Protein AF-A0A954WG38-F1 (afdb_monomer)

Mean predicted aligned error: 12.55 Å

Structure (mmCIF, N/CA/C/O backbone):
data_AF-A0A954WG38-F1
#
_entry.id   AF-A0A954WG38-F1
#
loop_
_atom_site.group_PDB
_atom_site.id
_atom_site.type_symbol
_atom_site.label_atom_id
_atom_site.label_alt_id
_atom_site.label_comp_id
_atom_site.label_asym_id
_atom_site.label_entity_id
_atom_site.label_seq_id
_atom_site.pdbx_PDB_ins_code
_atom_site.Cartn_x
_atom_site.Cartn_y
_atom_site.Cartn_z
_atom_site.occupancy
_at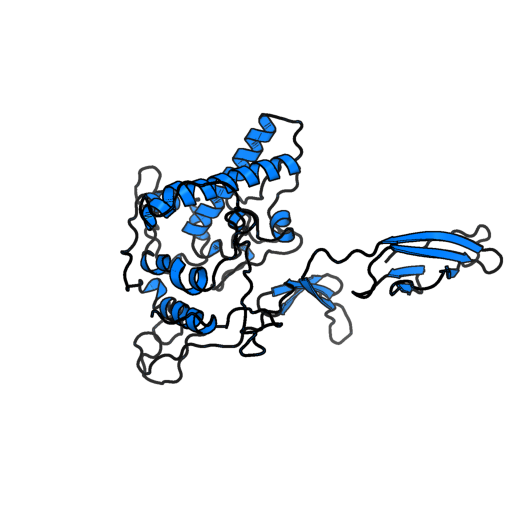om_site.B_iso_or_equiv
_atom_site.auth_seq_id
_atom_site.auth_comp_id
_atom_site.auth_asym_id
_atom_site.auth_atom_id
_atom_site.pdbx_PDB_model_num
ATOM 1 N N . GLU A 1 1 ? -7.981 0.989 36.979 1.00 82.50 1 GLU A N 1
ATOM 2 C CA . GLU A 1 1 ? -8.258 1.055 38.435 1.00 82.50 1 GLU A CA 1
ATOM 3 C C . GLU A 1 1 ? -9.545 1.827 38.689 1.00 82.50 1 GLU A C 1
ATOM 5 O O . GLU A 1 1 ? -9.870 2.696 37.887 1.00 82.50 1 GLU A O 1
ATOM 10 N N . VAL A 1 2 ? -10.244 1.551 39.790 1.00 81.69 2 VAL A N 1
ATOM 11 C CA . VAL A 1 2 ? -11.490 2.238 40.174 1.00 81.69 2 VAL A CA 1
ATOM 12 C C . VAL A 1 2 ? -11.335 2.825 41.576 1.00 81.69 2 VAL A C 1
ATOM 14 O O . VAL A 1 2 ? -10.946 2.107 42.492 1.00 81.69 2 VAL A O 1
ATOM 17 N N . ALA A 1 3 ? -11.631 4.114 41.753 1.00 86.31 3 ALA A N 1
ATOM 18 C CA . ALA A 1 3 ? -11.618 4.747 43.071 1.00 86.31 3 ALA A CA 1
ATOM 19 C C . ALA A 1 3 ? -12.835 4.306 43.897 1.00 86.31 3 ALA A C 1
ATOM 21 O O . ALA A 1 3 ? -13.962 4.306 43.395 1.00 86.31 3 ALA A O 1
ATOM 22 N N . LEU A 1 4 ? -12.609 3.952 45.159 1.00 87.19 4 LEU A N 1
ATOM 23 C CA . LEU A 1 4 ? -13.658 3.617 46.112 1.00 87.19 4 LEU A CA 1
ATOM 24 C C . LEU A 1 4 ? -13.953 4.834 46.982 1.00 87.19 4 LEU A C 1
ATOM 26 O O . LEU A 1 4 ? -13.042 5.520 47.444 1.00 87.19 4 LEU A O 1
ATOM 30 N N . ASN A 1 5 ? -15.237 5.110 47.186 1.00 86.56 5 ASN A N 1
ATOM 31 C CA . ASN A 1 5 ? -15.672 6.216 48.020 1.00 86.56 5 ASN A CA 1
ATOM 32 C C . ASN A 1 5 ? -16.890 5.810 48.853 1.00 86.56 5 ASN A C 1
ATOM 34 O O . ASN A 1 5 ? -17.836 5.211 48.336 1.00 86.56 5 ASN A O 1
ATOM 38 N N . ALA A 1 6 ? -16.852 6.164 50.129 1.00 84.62 6 ALA A N 1
ATOM 39 C CA . ALA A 1 6 ? -17.880 5.938 51.123 1.00 84.62 6 ALA A CA 1
ATOM 40 C C . ALA A 1 6 ? -17.775 7.076 52.141 1.00 84.62 6 ALA A C 1
ATOM 42 O O . ALA A 1 6 ? -16.675 7.451 52.545 1.00 84.62 6 ALA A O 1
ATOM 43 N N . ASN A 1 7 ? -18.923 7.625 52.528 1.00 81.38 7 ASN A N 1
ATOM 44 C CA . ASN A 1 7 ? -19.002 8.675 53.531 1.00 81.38 7 ASN A CA 1
ATOM 45 C C . ASN A 1 7 ? -19.479 8.053 54.836 1.00 81.38 7 ASN A C 1
ATOM 47 O O . ASN A 1 7 ? -20.528 7.407 54.846 1.00 81.38 7 ASN A O 1
ATOM 51 N N . ASP A 1 8 ? -18.735 8.292 55.908 1.00 81.00 8 ASP A N 1
ATOM 52 C CA . ASP A 1 8 ? -19.209 8.043 57.260 1.00 81.00 8 ASP A CA 1
ATOM 53 C C . ASP A 1 8 ? -19.889 9.304 57.826 1.00 81.00 8 ASP A C 1
ATOM 55 O O . ASP A 1 8 ? -19.460 10.429 57.553 1.00 81.00 8 ASP A O 1
ATOM 59 N N . ALA A 1 9 ? -20.991 9.125 58.556 1.00 79.62 9 ALA A N 1
ATOM 60 C CA . ALA A 1 9 ? -21.802 10.233 59.065 1.00 79.62 9 ALA A CA 1
ATOM 61 C C . ALA A 1 9 ? -21.157 10.934 60.271 1.00 79.62 9 ALA A C 1
ATOM 63 O O . ALA A 1 9 ? -21.396 12.129 60.472 1.00 79.62 9 ALA A O 1
ATOM 64 N N . ASP A 1 10 ? -20.335 10.207 61.027 1.00 82.31 10 ASP A N 1
ATOM 65 C CA . ASP A 1 10 ? -19.674 10.686 62.239 1.00 82.31 10 ASP A CA 1
ATOM 66 C C . ASP A 1 10 ? -18.228 11.158 61.965 1.00 82.31 10 ASP A C 1
ATOM 68 O O . ASP A 1 10 ? -17.619 11.840 62.792 1.00 82.31 10 ASP A O 1
ATOM 72 N N . GLY A 1 11 ? -17.731 10.922 60.745 1.00 77.44 11 GLY A N 1
ATOM 73 C CA . GLY A 1 11 ? -16.457 11.423 60.227 1.00 77.44 11 GLY A CA 1
ATOM 74 C C . GLY A 1 11 ? -15.278 10.477 60.453 1.00 77.44 11 GLY A C 1
ATOM 75 O O . GLY A 1 11 ? -14.129 10.905 60.303 1.00 77.44 11 GLY A O 1
ATOM 76 N N . ASP A 1 12 ? -15.546 9.219 60.801 1.00 84.31 12 ASP A N 1
ATOM 77 C CA . ASP A 1 12 ? -14.525 8.212 61.055 1.00 84.31 12 ASP A CA 1
ATOM 78 C C . ASP A 1 12 ? -13.852 7.727 59.759 1.00 84.31 12 ASP A C 1
ATOM 80 O O . ASP A 1 12 ? -14.372 7.828 58.642 1.00 84.31 12 ASP A O 1
ATOM 84 N N . SER A 1 13 ? -12.626 7.211 59.894 1.00 84.12 13 SER A N 1
ATOM 85 C CA . SER A 1 13 ? -11.857 6.712 58.754 1.00 84.12 13 SER A CA 1
ATOM 86 C C . SER A 1 13 ? -12.443 5.403 58.227 1.00 84.12 13 SER A C 1
ATOM 88 O O . SER A 1 13 ? -12.421 4.389 58.924 1.00 84.12 13 SER A O 1
ATOM 90 N N . VAL A 1 14 ? -12.886 5.402 56.970 1.00 88.81 14 VAL A N 1
ATOM 91 C CA . VAL A 1 14 ? -13.425 4.205 56.316 1.00 88.81 14 VAL A CA 1
ATOM 92 C C . VAL A 1 14 ? -12.304 3.362 55.711 1.00 88.81 14 VAL A C 1
ATOM 94 O O . VAL A 1 14 ? -11.463 3.855 54.960 1.00 88.81 14 VAL A O 1
ATOM 97 N N . THR A 1 15 ? -12.333 2.066 56.002 1.00 89.69 15 THR A N 1
ATOM 98 C CA . THR A 1 15 ? -11.467 1.042 55.412 1.00 89.69 15 THR A CA 1
ATOM 99 C C . THR A 1 15 ? -12.237 0.200 54.399 1.00 89.69 15 THR A C 1
ATOM 101 O O . THR A 1 15 ? -13.448 0.013 54.526 1.00 89.69 15 THR A O 1
ATOM 104 N N . TYR A 1 16 ? -11.535 -0.325 53.391 1.00 91.81 16 TYR A N 1
ATOM 105 C CA . TYR A 1 16 ? -12.131 -1.146 52.338 1.00 91.81 16 TYR A CA 1
ATOM 106 C C . TYR A 1 16 ? -11.587 -2.571 52.367 1.00 91.81 16 TYR A C 1
ATOM 108 O O . TYR A 1 16 ? -10.390 -2.789 52.551 1.00 91.81 16 TYR A O 1
ATOM 116 N N . SER A 1 17 ? -12.460 -3.547 52.134 1.00 90.56 17 SER A N 1
ATOM 117 C CA . SER A 1 17 ? -12.087 -4.952 51.962 1.00 90.56 17 SER A CA 1
ATOM 118 C C . SER A 1 17 ? -12.917 -5.622 50.865 1.00 90.56 17 SER A C 1
ATOM 120 O O . SER A 1 17 ? -13.929 -5.084 50.412 1.00 90.56 17 SER A O 1
ATOM 122 N N . LEU A 1 18 ? -12.462 -6.788 50.401 1.00 89.44 18 LEU A N 1
ATOM 123 C CA . LEU A 1 18 ? -13.148 -7.588 49.387 1.00 89.44 18 LEU A CA 1
ATOM 124 C C . LEU A 1 18 ? -13.691 -8.868 50.019 1.00 89.44 18 LEU A C 1
ATOM 126 O O . LEU A 1 18 ? -12.967 -9.572 50.724 1.00 89.44 18 LEU A O 1
ATOM 130 N N . ARG A 1 19 ? -14.947 -9.197 49.722 1.00 89.75 19 ARG A N 1
ATOM 131 C CA . ARG A 1 19 ? -15.607 -10.433 50.154 1.00 89.75 19 ARG A CA 1
ATOM 132 C C . ARG A 1 19 ? -16.084 -11.195 48.914 1.00 89.75 19 ARG A C 1
ATOM 134 O O . ARG A 1 19 ? -16.851 -10.665 48.118 1.00 89.75 19 ARG A O 1
ATOM 141 N N . ALA A 1 20 ? -15.614 -12.428 48.722 1.00 80.44 20 ALA A N 1
ATOM 142 C CA . ALA A 1 20 ? -15.946 -13.247 47.550 1.00 80.44 20 ALA A CA 1
ATOM 143 C C . ALA A 1 20 ? -15.986 -14.748 47.876 1.00 80.44 20 ALA A C 1
ATOM 145 O O . ALA A 1 20 ? -15.369 -15.196 48.841 1.00 80.44 20 ALA A O 1
ATOM 146 N N . ALA A 1 21 ? -16.667 -15.530 47.031 1.00 59.28 21 ALA A N 1
ATOM 147 C CA . ALA A 1 21 ? -16.849 -16.981 47.178 1.00 59.28 21 ALA A CA 1
ATOM 148 C C . ALA A 1 21 ? -15.663 -17.839 46.663 1.00 59.28 21 ALA A C 1
ATOM 150 O O . ALA A 1 21 ? -15.800 -19.055 46.581 1.00 59.28 21 ALA A O 1
ATOM 151 N N . ALA A 1 22 ? -14.501 -17.213 46.409 1.00 71.88 22 ALA A N 1
ATOM 152 C CA . ALA A 1 22 ? -13.284 -17.712 45.737 1.00 71.88 22 ALA A CA 1
ATOM 153 C C . ALA A 1 22 ? -13.225 -17.462 44.215 1.00 71.88 22 ALA A C 1
ATOM 155 O O . ALA A 1 22 ? -14.243 -17.253 43.564 1.00 71.88 22 ALA A O 1
ATOM 156 N N . GLY A 1 23 ? -12.001 -17.463 43.667 1.00 79.38 23 GLY A N 1
ATOM 157 C CA . GLY A 1 23 ? -11.747 -17.386 42.222 1.00 79.38 23 GLY A CA 1
ATOM 158 C C . GLY A 1 23 ? -11.714 -15.982 41.615 1.00 79.38 23 GLY A C 1
ATOM 159 O O . GLY A 1 23 ? -11.946 -15.854 40.423 1.00 79.38 23 GLY A O 1
ATOM 160 N N . LEU A 1 24 ? -11.450 -14.932 42.399 1.00 87.56 24 LEU A N 1
ATOM 161 C CA . LEU A 1 24 ? -11.272 -13.584 41.851 1.00 87.56 24 LEU A CA 1
ATOM 162 C C . LEU A 1 24 ? -10.072 -13.532 40.888 1.00 87.56 24 LEU A C 1
ATOM 164 O O . LEU A 1 24 ? -9.057 -14.173 41.177 1.00 87.56 24 LEU A O 1
ATOM 168 N N . PRO A 1 25 ? -10.140 -12.748 39.794 1.00 90.50 25 PRO A N 1
ATOM 169 C CA . PRO A 1 25 ? -8.963 -12.475 38.992 1.00 90.50 25 PRO A CA 1
ATOM 170 C C . PRO A 1 25 ? -7.959 -11.682 39.826 1.00 90.50 25 PRO A C 1
ATOM 172 O O . PRO A 1 25 ? -8.292 -11.114 40.869 1.00 90.50 25 PRO A O 1
ATOM 175 N N . ASN A 1 26 ? -6.722 -11.623 39.355 1.00 90.19 26 ASN A N 1
ATOM 176 C CA . ASN A 1 26 ? -5.667 -10.845 39.984 1.00 90.19 26 ASN A CA 1
ATOM 177 C C . ASN A 1 26 ? -6.142 -9.404 40.226 1.00 90.19 26 ASN A C 1
ATOM 179 O O . ASN A 1 26 ? -6.426 -8.653 39.293 1.00 90.19 26 ASN A O 1
ATOM 183 N N . MET A 1 27 ? -6.258 -9.027 41.497 1.00 89.06 27 MET A N 1
ATOM 184 C CA . MET A 1 27 ? -6.703 -7.705 41.921 1.00 89.06 27 MET A CA 1
ATOM 185 C C . MET A 1 27 ? -6.123 -7.352 43.287 1.00 89.06 27 MET A C 1
ATOM 187 O O . MET A 1 27 ? -5.792 -8.232 44.083 1.00 89.06 27 MET A O 1
ATOM 191 N N . ARG A 1 28 ? -6.007 -6.054 43.570 1.00 88.19 28 ARG A N 1
ATOM 192 C CA . ARG A 1 28 ? -5.541 -5.534 44.857 1.00 88.19 28 ARG A CA 1
ATOM 193 C C . ARG A 1 28 ? -6.248 -4.233 45.223 1.00 88.19 28 ARG A C 1
ATOM 195 O O . ARG A 1 28 ? -6.530 -3.406 44.358 1.00 88.19 28 ARG A O 1
ATOM 202 N N . LEU A 1 29 ? -6.475 -4.049 46.519 1.00 88.06 29 LEU A N 1
ATOM 203 C CA . LEU A 1 29 ? -6.812 -2.757 47.111 1.00 88.06 29 LEU A CA 1
ATOM 204 C C . LEU A 1 29 ? -5.519 -1.986 47.372 1.00 88.06 29 LEU A C 1
ATOM 206 O O . LEU A 1 29 ? -4.606 -2.501 48.019 1.00 88.06 29 LEU A O 1
ATOM 210 N N . THR A 1 30 ? -5.427 -0.775 46.845 1.00 84.19 30 THR A N 1
ATOM 211 C CA . THR A 1 30 ? -4.297 0.124 47.065 1.00 84.19 30 THR A CA 1
ATOM 212 C C . THR A 1 30 ? -4.510 0.965 48.327 1.00 84.19 30 THR A C 1
ATOM 214 O O . THR A 1 30 ? -5.628 1.104 48.830 1.00 84.19 30 THR A O 1
ATOM 217 N N . ALA A 1 31 ? -3.424 1.535 48.857 1.00 79.62 31 ALA A N 1
ATOM 218 C CA . ALA A 1 31 ? -3.460 2.343 50.079 1.00 79.62 31 ALA A CA 1
ATOM 219 C C . ALA A 1 31 ? -4.271 3.646 49.928 1.00 79.62 31 ALA A C 1
ATOM 221 O O . ALA A 1 31 ? -4.765 4.176 50.915 1.00 79.62 31 ALA A O 1
ATOM 222 N N . ASP A 1 32 ? -4.441 4.140 48.703 1.00 84.25 32 ASP A N 1
ATOM 223 C CA . ASP A 1 32 ? -5.240 5.313 48.335 1.00 84.25 32 ASP A CA 1
ATOM 224 C C . ASP A 1 32 ? -6.696 4.960 47.971 1.00 84.25 32 ASP A C 1
ATOM 226 O O . ASP A 1 32 ? -7.367 5.699 47.252 1.00 84.25 32 ASP A O 1
ATOM 230 N N . HIS A 1 33 ? -7.196 3.827 48.477 1.00 88.50 33 HIS A N 1
ATOM 231 C CA . HIS A 1 33 ? -8.583 3.375 48.320 1.00 88.50 33 HIS A CA 1
ATOM 232 C C . HIS A 1 33 ? -8.996 3.136 46.859 1.00 88.50 33 HIS A C 1
ATOM 234 O O . HIS A 1 33 ? -10.139 3.390 46.472 1.00 88.50 33 HIS A O 1
ATOM 240 N N . ARG A 1 34 ? -8.088 2.617 46.024 1.00 85.81 34 ARG A N 1
ATOM 241 C CA . ARG A 1 34 ? -8.407 2.200 44.653 1.00 85.81 34 ARG A CA 1
ATOM 242 C C . ARG A 1 34 ? -8.407 0.684 44.546 1.00 85.81 34 ARG A C 1
ATOM 244 O O . ARG A 1 34 ? -7.599 -0.018 45.148 1.00 85.81 34 ARG A O 1
ATOM 251 N N . LEU A 1 35 ? -9.326 0.166 43.743 1.00 88.06 35 LEU A N 1
ATOM 252 C CA . LEU A 1 35 ? -9.323 -1.224 43.320 1.00 88.06 35 LEU A CA 1
ATOM 253 C C . LEU A 1 35 ? -8.569 -1.328 41.990 1.00 88.06 35 LEU A C 1
ATOM 255 O O . LEU A 1 35 ? -9.040 -0.853 40.949 1.00 88.06 35 LEU A O 1
ATOM 259 N N . ALA A 1 36 ? -7.390 -1.942 42.028 1.00 87.06 36 ALA A N 1
ATOM 260 C CA . ALA A 1 36 ? -6.606 -2.282 40.849 1.00 87.06 36 ALA A CA 1
ATOM 261 C C . ALA A 1 36 ? -6.906 -3.728 40.439 1.00 87.06 36 ALA A C 1
ATOM 263 O O . ALA A 1 36 ? -6.830 -4.634 41.264 1.00 87.06 36 ALA A O 1
ATOM 264 N N . ILE A 1 37 ? -7.262 -3.936 39.172 1.00 87.69 37 ILE A N 1
ATOM 265 C CA . ILE A 1 37 ? -7.648 -5.234 38.607 1.00 87.69 37 ILE A CA 1
ATOM 266 C C . ILE A 1 37 ? -6.711 -5.493 37.425 1.00 87.69 37 ILE A C 1
ATOM 268 O O . ILE A 1 37 ? -6.562 -4.625 36.565 1.00 87.69 37 ILE A O 1
ATOM 272 N N . THR A 1 38 ? -6.045 -6.643 37.411 1.00 86.94 38 THR A N 1
ATOM 273 C CA . THR A 1 38 ? -5.004 -6.997 36.432 1.00 86.94 38 THR A CA 1
ATOM 274 C C . THR A 1 38 ? -5.060 -8.498 36.118 1.00 86.94 38 THR A C 1
ATOM 276 O O . THR A 1 38 ? -4.137 -9.223 36.492 1.00 86.94 38 THR A O 1
ATOM 279 N N . PRO A 1 39 ? -6.149 -8.993 35.494 1.00 87.50 39 PRO A N 1
ATOM 280 C CA . PRO A 1 39 ? -6.365 -10.421 35.276 1.00 87.50 39 PRO A CA 1
ATOM 281 C C . PRO A 1 39 ? -5.224 -11.047 34.465 1.00 87.50 39 PRO A C 1
ATOM 283 O O . PRO A 1 39 ? -4.702 -10.427 33.540 1.00 87.50 39 PRO A O 1
ATOM 286 N N . ALA A 1 40 ? -4.835 -12.274 34.805 1.00 82.00 40 ALA A N 1
ATOM 287 C CA . ALA A 1 40 ? -3.952 -13.077 33.967 1.00 82.00 40 ALA A CA 1
ATOM 288 C C . ALA A 1 40 ? -4.700 -13.574 32.710 1.00 82.00 40 ALA A C 1
ATOM 290 O O . ALA A 1 40 ? -5.931 -13.643 32.728 1.00 82.00 40 ALA A O 1
ATOM 291 N N . PRO A 1 41 ? -3.989 -13.947 31.627 1.00 75.25 41 PRO A N 1
ATOM 292 C CA . PRO A 1 41 ? -4.622 -14.390 30.378 1.00 75.25 41 PRO A CA 1
ATOM 293 C C . PRO A 1 41 ? -5.589 -15.578 30.518 1.00 75.25 41 PRO A C 1
ATOM 295 O O . PRO A 1 41 ? -6.484 -15.740 29.696 1.00 75.25 41 PRO A O 1
ATOM 298 N N . ASP A 1 42 ? -5.428 -16.407 31.551 1.00 81.56 42 ASP A N 1
ATOM 299 C CA . ASP A 1 42 ? -6.289 -17.551 31.866 1.00 81.56 42 ASP A CA 1
ATOM 300 C C . ASP A 1 42 ? -7.491 -17.198 32.765 1.00 81.56 42 ASP A C 1
ATOM 302 O O . ASP A 1 42 ? -8.349 -18.043 33.017 1.00 81.56 42 ASP A O 1
ATOM 306 N N . GLN A 1 43 ? -7.596 -15.949 33.227 1.00 90.12 43 GLN A N 1
ATOM 307 C CA . GLN A 1 43 ? -8.654 -15.454 34.113 1.00 90.12 43 GLN A CA 1
ATOM 308 C C . GLN A 1 43 ? -9.781 -14.767 33.325 1.00 90.12 43 GLN A C 1
ATOM 310 O O . GLN A 1 43 ? -10.197 -13.652 33.645 1.00 90.12 43 GLN A O 1
ATOM 315 N N . LEU A 1 44 ? -10.262 -15.436 32.275 1.00 87.94 44 LEU A N 1
ATOM 316 C CA . LEU A 1 44 ? -11.412 -14.997 31.485 1.00 87.94 44 LEU A CA 1
ATOM 317 C C . LEU A 1 44 ? -12.730 -15.423 32.139 1.00 87.94 44 LEU A C 1
ATOM 319 O O . LEU A 1 44 ? -12.836 -16.503 32.724 1.00 87.94 44 LEU A O 1
ATOM 323 N N . GLY A 1 45 ? -13.763 -14.602 31.968 1.00 90.94 45 GLY A N 1
ATOM 324 C CA . GLY A 1 45 ? -15.126 -14.896 32.397 1.00 90.94 45 GLY A CA 1
ATOM 325 C C . GLY A 1 45 ? -15.730 -13.833 33.307 1.00 90.94 45 GLY A C 1
ATOM 326 O O . GLY A 1 45 ? -15.205 -12.733 33.482 1.00 90.94 45 GLY A O 1
ATOM 327 N N . SER A 1 46 ? -16.890 -14.163 33.870 1.00 90.69 46 SER A N 1
ATOM 328 C CA . SER A 1 46 ? -17.634 -13.275 34.760 1.00 90.69 46 SER A CA 1
ATOM 329 C C . SER A 1 46 ? -17.315 -13.571 36.223 1.00 90.69 46 SER A C 1
ATOM 331 O O . SER A 1 46 ? -17.418 -14.708 36.682 1.00 90.69 46 SER A O 1
ATOM 333 N N . TYR A 1 47 ? -17.001 -12.520 36.971 1.00 91.12 47 TYR A N 1
ATOM 334 C CA . TYR A 1 47 ? -16.687 -12.560 38.390 1.00 91.12 47 TYR A CA 1
ATOM 335 C C . TYR A 1 47 ? -17.661 -11.693 39.176 1.00 91.12 47 TYR A C 1
ATOM 337 O O . TYR A 1 47 ? -18.056 -10.608 38.743 1.00 91.12 47 TYR A O 1
ATOM 345 N N . THR A 1 48 ? -18.022 -12.153 40.370 1.00 90.12 48 THR A N 1
ATOM 346 C CA . THR A 1 48 ? -18.878 -11.402 41.290 1.00 90.12 48 THR A CA 1
ATOM 347 C C . THR A 1 48 ? -18.251 -11.380 42.674 1.00 90.12 48 THR A C 1
ATOM 349 O O . THR A 1 48 ? -17.869 -12.420 43.212 1.00 90.12 48 THR A O 1
ATOM 352 N N . PHE A 1 49 ? -18.143 -10.188 43.251 1.00 91.56 49 PHE A N 1
ATOM 353 C CA . PHE A 1 49 ? -17.605 -9.977 44.592 1.00 91.56 49 PHE A CA 1
ATOM 354 C C . PHE A 1 49 ? -18.254 -8.772 45.259 1.00 91.56 49 PHE A C 1
ATOM 356 O O . PHE A 1 49 ? -18.860 -7.934 44.599 1.00 91.56 49 PHE A O 1
ATOM 363 N N . GLU A 1 50 ? -18.128 -8.676 46.575 1.00 92.50 50 GLU A N 1
ATOM 364 C CA . GLU A 1 50 ? -18.561 -7.516 47.341 1.00 92.50 50 GLU A CA 1
ATOM 365 C C . GLU A 1 50 ? -17.361 -6.653 47.720 1.00 92.50 50 GLU A C 1
ATOM 367 O O . GLU A 1 50 ? -16.360 -7.148 48.242 1.00 92.50 50 GLU A O 1
ATOM 372 N N . VAL A 1 51 ? -17.487 -5.348 47.490 1.00 91.75 51 VAL A N 1
ATOM 373 C CA . VAL A 1 51 ? -16.622 -4.344 48.112 1.00 91.75 51 VAL A CA 1
ATOM 374 C C . VAL A 1 51 ? -17.294 -3.915 49.407 1.00 91.75 51 VAL A C 1
ATOM 376 O O . VAL A 1 51 ? -18.434 -3.452 49.378 1.00 91.75 51 VAL A O 1
ATOM 379 N N . VAL A 1 52 ? -16.599 -4.082 50.528 1.00 92.94 52 VAL A N 1
ATOM 380 C CA . VAL A 1 52 ? -17.081 -3.739 51.869 1.00 92.94 52 VAL A CA 1
ATOM 381 C C . VAL A 1 52 ? -16.361 -2.482 52.339 1.00 92.94 52 VAL A C 1
ATOM 383 O O . VAL A 1 52 ? -15.132 -2.458 52.342 1.00 92.94 52 VAL A O 1
ATOM 386 N N . ALA A 1 53 ? -17.116 -1.465 52.741 1.00 92.19 53 ALA A N 1
ATOM 387 C CA . ALA A 1 53 ? -16.629 -0.289 53.454 1.00 92.19 53 ALA A CA 1
ATOM 388 C C . ALA A 1 53 ? -16.993 -0.421 54.940 1.00 92.19 53 ALA A C 1
ATOM 390 O O . ALA A 1 53 ? -18.140 -0.739 55.261 1.00 92.19 53 ALA A O 1
ATOM 391 N N . SER A 1 54 ? -16.032 -0.187 55.835 1.00 91.38 54 SER A N 1
ATOM 392 C CA . SER A 1 54 ? -16.248 -0.249 57.284 1.00 91.38 54 SER A CA 1
ATOM 393 C C . SER A 1 54 ? -15.436 0.800 58.038 1.00 91.38 54 SER A C 1
ATOM 395 O O . SER A 1 54 ? -14.262 1.020 57.737 1.00 91.38 54 SER A O 1
ATOM 397 N N . ASP A 1 55 ? -16.059 1.404 59.043 1.00 90.31 55 ASP A N 1
ATOM 398 C CA . ASP A 1 55 ? -15.461 2.283 60.059 1.00 90.31 55 ASP A CA 1
ATOM 399 C C . ASP A 1 55 ? -14.996 1.503 61.316 1.00 90.31 55 ASP A C 1
ATOM 401 O O . ASP A 1 55 ? -14.463 2.076 62.263 1.00 90.31 55 ASP A O 1
ATOM 405 N N . GLY A 1 56 ? -15.183 0.176 61.336 1.00 84.50 56 GLY A N 1
ATOM 406 C CA . GLY A 1 56 ? -14.907 -0.699 62.479 1.00 84.50 56 GLY A CA 1
ATOM 407 C C . GLY A 1 56 ? -16.102 -0.958 63.410 1.00 84.50 56 GLY A C 1
ATOM 408 O O . GLY A 1 56 ? -16.019 -1.872 64.234 1.00 84.50 56 GLY A O 1
ATOM 409 N N . ALA A 1 57 ? -17.212 -0.228 63.268 1.00 85.06 57 ALA A N 1
ATOM 410 C CA . ALA A 1 57 ? -18.452 -0.406 64.031 1.00 85.06 57 ALA A CA 1
ATOM 411 C C . ALA A 1 57 ? -19.630 -0.855 63.148 1.00 85.06 57 ALA A C 1
ATOM 413 O O . ALA A 1 57 ? -20.408 -1.727 63.544 1.00 85.06 57 ALA A O 1
ATOM 414 N N . ALA A 1 58 ? -19.737 -0.296 61.945 1.00 86.31 58 ALA A N 1
ATOM 415 C CA . ALA A 1 58 ? -20.696 -0.637 60.912 1.00 86.31 58 ALA A CA 1
ATOM 416 C C . ALA A 1 58 ? -19.983 -1.087 59.626 1.00 86.31 58 ALA A C 1
ATOM 418 O O . ALA A 1 58 ? -18.822 -0.764 59.355 1.00 86.31 58 ALA A O 1
ATOM 419 N N . GLU A 1 59 ? -20.688 -1.869 58.811 1.00 92.81 59 GLU A N 1
ATOM 420 C CA . GLU A 1 59 ? -20.236 -2.227 57.469 1.00 92.81 59 GLU A CA 1
ATOM 421 C C . GLU A 1 59 ? -21.357 -2.023 56.451 1.00 92.81 59 GLU A C 1
ATOM 423 O O . GLU A 1 59 ? -22.526 -2.318 56.710 1.00 92.81 59 GLU A O 1
ATOM 428 N N . VAL A 1 60 ? -20.987 -1.533 55.270 1.00 92.38 60 VAL A N 1
ATOM 429 C CA . VAL A 1 60 ? -21.840 -1.516 54.082 1.00 92.38 60 VAL A CA 1
ATOM 430 C C . VAL A 1 60 ? -21.105 -2.223 52.957 1.00 92.38 60 VAL A C 1
ATOM 432 O O . VAL A 1 60 ? -19.911 -2.002 52.752 1.00 92.38 60 VAL A O 1
ATOM 435 N N . SER A 1 61 ? -21.800 -3.085 52.220 1.00 92.56 61 SER A N 1
ATOM 436 C CA . SER A 1 61 ? -21.220 -3.766 51.068 1.00 92.56 61 SER A CA 1
ATOM 437 C C . SER A 1 61 ? -21.984 -3.468 49.786 1.00 92.56 61 SER A C 1
ATOM 439 O O . SER A 1 61 ? -23.185 -3.188 49.788 1.00 92.56 61 SER A O 1
ATOM 441 N N . ARG A 1 62 ? -21.262 -3.496 48.665 1.00 92.31 62 ARG A N 1
ATOM 442 C CA . ARG A 1 62 ? -21.833 -3.387 47.325 1.00 92.31 62 ARG A CA 1
ATOM 443 C C . ARG A 1 62 ? -21.315 -4.520 46.462 1.00 92.31 62 ARG A C 1
ATOM 445 O O . ARG A 1 62 ? -20.106 -4.692 46.317 1.00 92.31 62 ARG A O 1
ATOM 452 N N . THR A 1 63 ? -22.236 -5.256 45.853 1.00 91.69 63 THR A N 1
ATOM 453 C CA . THR A 1 63 ? -21.902 -6.274 44.860 1.00 91.69 63 THR A CA 1
ATOM 454 C C . THR A 1 63 ? -21.393 -5.615 43.578 1.00 91.69 63 THR A C 1
ATOM 456 O O . THR A 1 63 ? -22.025 -4.707 43.034 1.00 91.69 63 THR A O 1
ATOM 459 N N . VAL A 1 64 ? -20.255 -6.094 43.089 1.00 89.44 64 VAL A N 1
ATOM 460 C CA . VAL A 1 64 ? -19.604 -5.703 41.841 1.00 89.44 64 VAL A CA 1
ATOM 461 C C . VAL A 1 64 ? -19.593 -6.912 40.915 1.00 89.44 64 VAL A C 1
ATOM 463 O O . VAL A 1 64 ? -19.225 -8.015 41.321 1.00 89.44 64 VAL A O 1
ATOM 466 N N . SER A 1 65 ? -20.017 -6.696 39.671 1.00 88.75 65 SER A N 1
ATOM 467 C CA . SER A 1 65 ? -19.871 -7.664 38.582 1.00 88.75 65 SER A CA 1
ATOM 468 C C . SER A 1 65 ? -18.745 -7.197 37.670 1.00 88.75 65 SER A C 1
ATOM 470 O O . SER A 1 65 ? -18.740 -6.044 37.243 1.00 88.75 65 SER A O 1
ATOM 472 N N . LEU A 1 66 ? -17.789 -8.080 37.408 1.00 88.31 66 LEU A N 1
ATOM 473 C CA . LEU A 1 66 ? -16.647 -7.848 36.534 1.00 88.31 66 LEU A CA 1
ATOM 474 C C . LEU A 1 66 ? -16.692 -8.885 35.418 1.00 88.31 66 LEU A C 1
ATOM 476 O O . LEU A 1 66 ? -16.692 -10.080 35.691 1.00 88.31 66 LEU A O 1
ATOM 480 N N . GLU A 1 67 ? -16.697 -8.432 34.175 1.00 90.69 67 GLU A N 1
ATOM 481 C CA . GLU A 1 67 ? -16.548 -9.299 33.013 1.00 90.69 67 GLU A CA 1
ATOM 482 C C . GLU A 1 67 ? -15.136 -9.122 32.459 1.00 90.69 67 GLU A C 1
ATOM 484 O O . GLU A 1 67 ? -14.742 -8.015 32.089 1.00 90.69 67 GLU A O 1
ATOM 489 N N . VAL A 1 68 ? -14.356 -10.201 32.457 1.00 87.38 68 VAL A N 1
ATOM 490 C CA . VAL A 1 68 ? -13.039 -10.247 31.824 1.00 87.38 68 VAL A CA 1
ATOM 491 C C . VAL A 1 68 ? -13.201 -10.979 30.503 1.00 87.38 68 VAL A C 1
ATOM 493 O O . VAL A 1 68 ? -13.372 -12.198 30.468 1.00 87.38 68 VAL A O 1
ATOM 496 N N . ILE A 1 69 ? -13.179 -10.222 29.414 1.00 83.62 69 ILE A N 1
ATOM 497 C CA . ILE A 1 69 ? -13.202 -10.768 28.058 1.00 83.62 69 ILE A CA 1
ATOM 498 C C . ILE A 1 69 ? -11.777 -10.975 27.553 1.00 83.62 69 ILE A C 1
ATOM 500 O O . ILE A 1 69 ? -10.847 -10.309 28.012 1.00 83.62 69 ILE A O 1
ATOM 504 N N . ALA A 1 70 ? -11.611 -11.908 26.613 1.00 74.19 70 ALA A N 1
ATOM 505 C CA . ALA A 1 70 ? -10.360 -12.015 25.876 1.00 74.19 70 ALA A CA 1
ATOM 506 C C . ALA A 1 70 ? -10.081 -10.678 25.187 1.00 74.19 70 ALA A C 1
ATOM 508 O O . ALA A 1 70 ? -11.008 -10.044 24.675 1.00 74.19 70 ALA A O 1
ATOM 509 N N . ASP A 1 71 ? -8.818 -10.261 25.180 1.00 63.78 71 ASP A N 1
ATOM 510 C CA . ASP A 1 71 ? -8.422 -9.099 24.401 1.00 63.78 71 ASP A CA 1
ATOM 511 C C . ASP A 1 71 ? -8.750 -9.371 22.924 1.00 63.78 71 ASP A C 1
ATOM 513 O O . ASP A 1 71 ? -8.259 -10.365 22.376 1.00 63.78 71 ASP A O 1
ATOM 517 N N . PRO A 1 72 ? -9.606 -8.559 22.275 1.00 53.56 72 PRO A N 1
ATOM 518 C CA . PRO A 1 72 ? -9.934 -8.761 20.868 1.00 53.56 72 PRO A CA 1
ATOM 519 C C . PRO A 1 72 ? -8.723 -8.510 19.961 1.00 53.56 72 PRO A C 1
ATOM 521 O O . PRO A 1 72 ? -8.732 -8.913 18.799 1.00 53.56 72 PRO A O 1
ATOM 524 N N . ILE A 1 73 ? -7.683 -7.850 20.481 1.00 52.00 73 ILE A N 1
ATOM 525 C CA . ILE A 1 73 ? -6.470 -7.522 19.754 1.00 52.00 73 ILE A CA 1
ATOM 526 C C . ILE A 1 73 ? -5.418 -8.594 20.060 1.00 52.00 73 ILE A C 1
ATOM 528 O O . ILE A 1 73 ? -4.810 -8.627 21.129 1.00 52.00 73 ILE A O 1
ATOM 532 N N . ALA A 1 74 ? -5.167 -9.469 19.085 1.00 52.03 74 ALA A N 1
ATOM 533 C CA . ALA A 1 74 ? -4.037 -10.392 19.099 1.00 52.03 74 ALA A CA 1
ATOM 534 C C . ALA A 1 74 ? -2.735 -9.624 18.801 1.00 52.03 74 ALA A C 1
ATOM 536 O O . ALA A 1 74 ? -2.149 -9.766 17.729 1.00 52.03 74 ALA A O 1
ATOM 537 N N . THR A 1 75 ? -2.298 -8.769 19.723 1.00 54.59 75 THR A N 1
ATOM 538 C CA . THR A 1 75 ? -1.010 -8.066 19.681 1.00 54.59 75 THR A CA 1
ATOM 539 C C . THR A 1 75 ? -0.179 -8.440 20.906 1.00 54.59 75 THR A C 1
ATOM 541 O O . THR A 1 75 ? -0.699 -8.649 22.001 1.00 54.59 75 THR A O 1
ATOM 544 N N . THR A 1 76 ? 1.136 -8.552 20.738 1.00 59.19 76 THR A N 1
ATOM 545 C CA . THR A 1 76 ? 2.062 -8.581 21.871 1.00 59.19 76 THR A CA 1
ATOM 546 C C . THR A 1 76 ? 2.303 -7.141 22.311 1.00 59.19 76 THR A C 1
ATOM 548 O O . THR A 1 76 ? 2.927 -6.369 21.589 1.00 59.19 76 THR A O 1
ATOM 551 N N . ARG A 1 77 ? 1.837 -6.748 23.499 1.00 68.31 77 ARG A N 1
ATOM 552 C CA . ARG A 1 77 ? 2.129 -5.412 24.042 1.00 68.31 77 ARG A CA 1
ATOM 553 C C . ARG A 1 77 ? 3.417 -5.419 24.857 1.00 68.31 77 ARG A C 1
ATOM 555 O O . ARG A 1 77 ? 3.541 -6.176 25.817 1.00 68.31 77 ARG A O 1
ATOM 562 N N . ILE A 1 78 ? 4.348 -4.534 24.509 1.00 70.75 78 ILE A N 1
ATOM 563 C CA . ILE A 1 78 ? 5.467 -4.156 25.373 1.00 70.75 78 ILE A CA 1
ATOM 564 C C . ILE A 1 78 ? 5.106 -2.819 26.008 1.00 70.75 78 ILE A C 1
ATOM 566 O O . ILE A 1 78 ? 4.925 -1.828 25.312 1.00 70.75 78 ILE A O 1
ATOM 570 N N . SER A 1 79 ? 5.016 -2.773 27.331 1.00 79.62 79 SER A N 1
ATOM 571 C CA . SER A 1 79 ? 4.747 -1.535 28.064 1.00 79.62 79 SER A CA 1
ATOM 572 C C . SER A 1 79 ? 5.736 -1.357 29.205 1.00 79.62 79 SER A C 1
ATOM 574 O O . SER A 1 79 ? 6.153 -2.338 29.825 1.00 79.62 79 SER A O 1
ATOM 576 N N . GLY A 1 80 ? 6.073 -0.114 29.521 1.00 86.62 80 GLY A N 1
ATOM 577 C CA . GLY A 1 80 ? 6.982 0.207 30.615 1.00 86.62 80 GLY A CA 1
ATOM 578 C C . GLY A 1 80 ? 7.030 1.698 30.907 1.00 86.62 80 GLY A C 1
ATOM 579 O O . GLY A 1 80 ? 6.201 2.462 30.419 1.00 86.62 80 GLY A O 1
ATOM 580 N N . THR A 1 81 ? 8.014 2.107 31.703 1.00 88.31 81 THR A N 1
ATOM 581 C CA . THR A 1 81 ? 8.282 3.513 32.020 1.00 88.31 81 THR A CA 1
ATOM 582 C C . THR A 1 81 ? 9.768 3.778 31.829 1.00 88.31 81 THR A C 1
ATOM 584 O O . THR A 1 81 ? 10.592 2.996 32.304 1.00 88.31 81 THR A O 1
ATOM 587 N N . VAL A 1 82 ? 10.122 4.864 31.145 1.00 85.25 82 VAL A N 1
ATOM 588 C CA . VAL A 1 82 ? 11.512 5.318 31.032 1.00 85.25 82 VAL A CA 1
ATOM 589 C C . VAL A 1 82 ? 11.751 6.403 32.071 1.00 85.25 82 VAL A C 1
ATOM 591 O O . VAL A 1 82 ? 11.065 7.425 32.087 1.00 85.25 82 VAL A O 1
ATOM 594 N N . LEU A 1 83 ? 12.727 6.161 32.942 1.00 89.88 83 LEU A N 1
ATOM 595 C CA . LEU A 1 83 ? 13.156 7.080 33.991 1.00 89.88 83 LEU A CA 1
ATOM 596 C C . LEU A 1 83 ? 14.621 7.472 33.757 1.00 89.88 83 LEU A C 1
ATOM 598 O O . LEU A 1 83 ? 15.386 6.698 33.177 1.00 89.88 83 LEU A O 1
ATOM 602 N N . ASP A 1 84 ? 15.021 8.650 34.2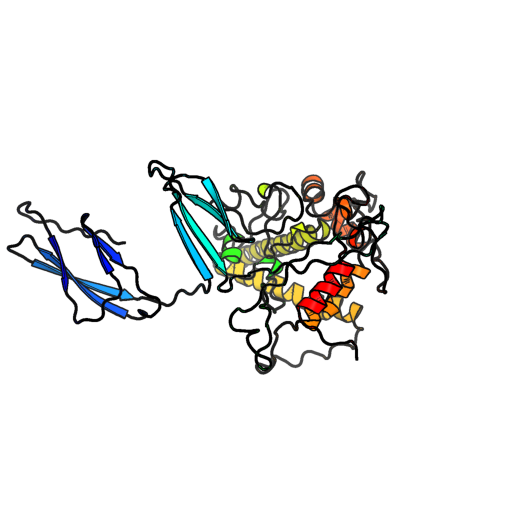24 1.00 88.88 84 ASP A N 1
ATOM 603 C CA . ASP A 1 84 ? 16.431 9.025 34.323 1.00 88.88 84 ASP A CA 1
ATOM 604 C C . ASP A 1 84 ? 17.143 8.298 35.482 1.00 88.88 84 ASP A C 1
ATOM 606 O O . ASP A 1 84 ? 16.563 7.476 36.198 1.00 88.88 84 ASP A O 1
ATOM 610 N N . THR A 1 85 ? 18.430 8.598 35.680 1.00 90.00 85 THR A N 1
ATOM 611 C CA . THR A 1 85 ? 19.245 7.988 36.744 1.00 90.00 85 THR A CA 1
ATOM 612 C C . THR A 1 85 ? 18.781 8.330 38.159 1.00 90.00 85 THR A C 1
ATOM 614 O O . THR A 1 85 ? 19.144 7.615 39.092 1.00 90.00 85 THR A O 1
ATOM 617 N N . ASP A 1 86 ? 17.985 9.386 38.316 1.00 92.50 86 ASP A N 1
ATOM 618 C CA . ASP A 1 86 ? 17.454 9.852 39.595 1.00 92.50 86 ASP A CA 1
ATOM 619 C C . ASP A 1 86 ? 16.001 9.382 39.821 1.00 92.50 86 ASP A C 1
ATOM 621 O O . ASP A 1 86 ? 15.410 9.650 40.869 1.00 92.50 86 ASP A O 1
ATOM 625 N N . GLY A 1 87 ? 15.435 8.626 38.872 1.00 86.06 87 GLY A N 1
ATOM 626 C CA . GLY A 1 87 ? 14.080 8.081 38.933 1.00 86.06 87 GLY A CA 1
ATOM 627 C C . GLY A 1 87 ? 12.991 9.031 38.425 1.00 86.06 87 GLY A C 1
ATOM 628 O O . GLY A 1 87 ? 11.809 8.758 38.641 1.00 86.06 87 GLY A O 1
ATOM 629 N N . THR A 1 88 ? 13.351 10.128 37.755 1.00 91.75 88 THR A N 1
ATOM 630 C CA . THR A 1 88 ? 12.395 11.071 37.160 1.00 91.75 88 THR A CA 1
ATOM 631 C C . THR A 1 88 ? 11.908 10.546 35.808 1.00 91.75 88 THR A C 1
ATOM 633 O O . THR A 1 88 ? 12.738 10.155 34.986 1.00 91.75 88 THR A O 1
ATOM 636 N N . PRO A 1 89 ? 10.596 10.552 35.520 1.00 91.94 89 PRO A N 1
ATOM 637 C CA . PRO A 1 89 ? 10.100 10.118 34.221 1.00 91.94 89 PRO A CA 1
ATOM 638 C C . PRO A 1 89 ? 10.568 10.992 33.060 1.00 91.94 89 PRO A C 1
ATOM 640 O O . PRO A 1 89 ? 10.584 12.220 33.155 1.00 91.94 89 PRO A O 1
ATOM 643 N N . LEU A 1 90 ? 10.915 10.348 31.946 1.00 81.44 90 LEU A N 1
ATOM 644 C CA . LEU A 1 90 ? 11.365 11.014 30.729 1.00 81.44 90 LEU A CA 1
ATOM 645 C C . LEU A 1 90 ? 10.269 10.971 29.666 1.00 81.44 90 LEU A C 1
ATOM 647 O O . LEU A 1 90 ? 9.913 9.896 29.191 1.00 81.44 90 LEU A O 1
ATOM 651 N N . ALA A 1 91 ? 9.766 12.139 29.273 1.00 85.38 91 ALA A N 1
ATOM 652 C CA . ALA A 1 91 ? 8.760 12.294 28.223 1.00 85.38 91 ALA A CA 1
ATOM 653 C C . ALA A 1 91 ? 9.392 12.424 26.830 1.00 85.38 91 ALA A C 1
ATOM 655 O O . ALA A 1 91 ? 10.500 12.948 26.697 1.00 85.38 91 ALA A O 1
ATOM 656 N N . ASN A 1 92 ? 8.652 12.022 25.792 1.00 79.94 92 ASN A N 1
ATOM 657 C CA . ASN A 1 92 ? 9.053 12.099 24.382 1.00 79.94 92 ASN A CA 1
ATOM 658 C C . ASN A 1 92 ? 10.364 11.361 24.063 1.00 79.94 92 ASN A C 1
ATOM 660 O O . ASN A 1 92 ? 11.077 11.724 23.126 1.00 79.94 92 ASN A O 1
ATOM 664 N N . VAL A 1 93 ? 10.703 10.336 24.846 1.00 78.06 93 VAL A N 1
ATOM 665 C CA . VAL A 1 93 ? 11.822 9.449 24.532 1.00 78.06 93 VAL A CA 1
ATOM 666 C C . VAL A 1 93 ? 11.349 8.479 23.450 1.00 78.06 93 VAL A C 1
ATOM 668 O O . VAL A 1 93 ? 10.376 7.758 23.690 1.00 78.06 93 VAL A O 1
ATOM 671 N N . PRO A 1 94 ? 11.998 8.448 22.273 1.00 70.81 94 PRO A N 1
ATOM 672 C CA . PRO A 1 94 ? 11.674 7.477 21.241 1.00 70.81 94 PRO A CA 1
ATOM 673 C C . PRO A 1 94 ? 12.095 6.080 21.699 1.00 70.81 94 PRO A C 1
ATOM 675 O O . PRO A 1 94 ? 13.212 5.874 22.181 1.00 70.81 94 PRO A O 1
ATOM 678 N N . LEU A 1 95 ? 11.186 5.124 21.550 1.00 68.19 95 LEU A N 1
ATOM 679 C CA . LEU A 1 95 ? 11.398 3.718 21.857 1.00 68.19 95 LEU A CA 1
ATOM 680 C C . LEU A 1 95 ? 11.113 2.894 20.612 1.00 68.19 95 LEU A C 1
ATOM 682 O O . LEU A 1 95 ? 10.047 3.024 20.016 1.00 68.19 95 LEU A O 1
ATOM 686 N N . GLU A 1 96 ? 12.059 2.032 20.254 1.00 67.44 96 GLU A N 1
ATOM 687 C CA . GLU A 1 96 ? 12.032 1.254 19.020 1.00 67.44 96 GLU A CA 1
ATOM 688 C C . GLU A 1 96 ? 12.298 -0.224 19.317 1.00 67.44 96 GLU A C 1
ATOM 690 O O . GLU A 1 96 ? 13.227 -0.574 20.052 1.00 67.44 96 GLU A O 1
ATOM 695 N N . VAL A 1 97 ? 11.472 -1.097 18.740 1.00 57.31 97 VAL A N 1
ATOM 696 C CA . VAL A 1 97 ? 11.686 -2.548 18.711 1.00 57.31 97 VAL A CA 1
ATOM 697 C C . VAL A 1 97 ? 11.439 -3.034 17.284 1.00 57.31 97 VAL A C 1
ATOM 699 O O . VAL A 1 97 ? 10.296 -3.193 16.849 1.00 57.31 97 VAL A O 1
ATOM 702 N N . GLY A 1 98 ? 12.523 -3.279 16.542 1.00 64.12 98 GLY A N 1
ATOM 703 C CA . GLY A 1 98 ? 12.442 -3.556 15.106 1.00 64.12 98 GLY A CA 1
ATOM 704 C C . GLY A 1 98 ? 11.829 -2.363 14.368 1.00 64.12 98 GLY A C 1
ATOM 705 O O . GLY A 1 98 ? 12.202 -1.232 14.624 1.00 64.12 98 GLY A O 1
ATOM 706 N N . ARG A 1 99 ? 10.841 -2.601 13.499 1.00 54.44 99 ARG A N 1
ATOM 707 C CA . ARG A 1 99 ? 10.133 -1.530 12.768 1.00 54.44 99 ARG A CA 1
ATOM 708 C C . ARG A 1 99 ? 9.048 -0.796 13.574 1.00 54.44 99 ARG A C 1
ATOM 710 O O . ARG A 1 99 ? 8.423 0.123 13.052 1.00 54.44 99 ARG A O 1
ATOM 717 N N . PHE A 1 100 ? 8.763 -1.232 14.802 1.00 61.72 100 PHE A N 1
ATOM 718 C CA . PHE A 1 100 ? 7.709 -0.647 15.628 1.00 61.72 100 PHE A CA 1
ATOM 719 C C . PHE A 1 100 ? 8.304 0.396 16.564 1.00 61.72 100 PHE A C 1
ATOM 721 O O . PHE A 1 100 ? 9.260 0.120 17.289 1.00 61.72 100 PHE A O 1
ATOM 728 N N . GLN A 1 101 ? 7.697 1.578 16.574 1.00 72.62 101 GLN A N 1
ATOM 729 C CA . GLN A 1 101 ? 8.151 2.715 17.361 1.00 72.62 101 GLN A CA 1
ATOM 730 C C . GLN A 1 101 ? 7.004 3.327 18.163 1.00 72.62 101 GLN A C 1
ATOM 732 O O . GLN A 1 101 ? 5.850 3.312 17.740 1.00 72.62 101 GLN A O 1
ATOM 737 N N . THR A 1 102 ? 7.331 3.871 19.328 1.00 78.25 102 THR A N 1
ATOM 738 C CA . THR A 1 102 ? 6.429 4.685 20.148 1.00 78.25 102 THR A CA 1
ATOM 739 C C . THR A 1 102 ? 7.236 5.765 20.870 1.00 78.25 102 THR A C 1
ATOM 741 O O . THR A 1 102 ? 8.469 5.765 20.836 1.00 78.25 102 THR A O 1
ATOM 744 N N . MET A 1 103 ? 6.553 6.691 21.532 1.00 83.00 103 MET A N 1
ATOM 745 C CA . MET A 1 103 ? 7.179 7.675 22.410 1.00 83.00 103 MET A CA 1
ATOM 746 C C . MET A 1 103 ? 6.660 7.516 23.829 1.00 83.00 103 MET A C 1
ATOM 748 O O . MET A 1 103 ? 5.518 7.110 24.051 1.00 83.00 103 MET A O 1
ATOM 752 N N . THR A 1 104 ? 7.494 7.862 24.803 1.00 82.31 104 THR A N 1
ATOM 753 C CA . THR A 1 104 ? 7.033 7.946 26.185 1.00 82.31 104 THR A CA 1
ATOM 754 C C . THR A 1 104 ? 6.098 9.138 26.389 1.00 82.31 104 THR A C 1
ATOM 756 O O . THR A 1 104 ? 6.356 10.250 25.923 1.00 82.31 104 THR A O 1
ATOM 759 N N . ALA A 1 105 ? 5.016 8.915 27.130 1.00 77.81 105 ALA A N 1
ATOM 760 C CA . ALA A 1 105 ? 4.099 9.940 27.595 1.00 77.81 105 ALA A CA 1
ATOM 761 C C . ALA A 1 105 ? 4.755 10.850 28.651 1.00 77.81 105 ALA A C 1
ATOM 763 O O . ALA A 1 105 ? 5.891 10.645 29.083 1.00 77.81 105 ALA A O 1
ATOM 764 N N . ALA A 1 106 ? 4.020 11.872 29.096 1.00 80.81 106 ALA A N 1
ATOM 765 C CA . ALA A 1 106 ? 4.500 12.844 30.082 1.00 80.81 106 ALA A CA 1
ATOM 766 C C . ALA A 1 106 ? 4.931 12.213 31.422 1.00 80.81 106 ALA A C 1
ATOM 768 O O . ALA A 1 106 ? 5.790 12.756 32.111 1.00 80.81 106 ALA A O 1
ATOM 769 N N . ASP A 1 107 ? 4.349 11.071 31.785 1.00 81.31 107 ASP A N 1
ATOM 770 C CA . ASP A 1 107 ? 4.688 10.289 32.977 1.00 81.31 107 ASP A CA 1
ATOM 771 C C . ASP A 1 107 ? 5.770 9.226 32.713 1.00 81.31 107 ASP A C 1
ATOM 773 O O . ASP A 1 107 ? 5.974 8.325 33.526 1.00 81.31 107 ASP A O 1
ATOM 777 N N . GLY A 1 108 ? 6.456 9.317 31.570 1.00 80.94 108 GLY A N 1
ATOM 778 C CA . GLY A 1 108 ? 7.479 8.383 31.112 1.00 80.94 108 GLY A CA 1
ATOM 779 C C . GLY A 1 108 ? 6.939 7.032 30.655 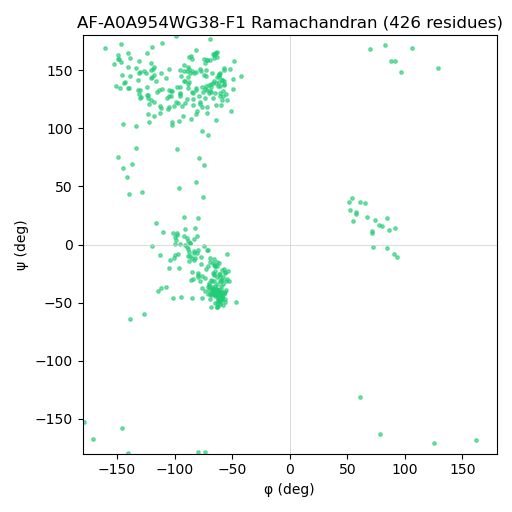1.00 80.94 108 GLY A C 1
ATOM 780 O O . GLY A 1 108 ? 7.737 6.189 30.242 1.00 80.94 108 GLY A O 1
ATOM 781 N N . SER A 1 109 ? 5.626 6.790 30.737 1.00 84.44 109 SER A N 1
ATOM 782 C CA . SER A 1 109 ? 5.036 5.516 30.339 1.00 84.44 109 SER A CA 1
ATOM 783 C C . SER A 1 109 ? 5.026 5.354 28.824 1.00 84.44 109 SER A C 1
ATOM 785 O O . SER A 1 109 ? 4.939 6.323 28.078 1.00 84.44 109 SER A O 1
ATOM 787 N N . PHE A 1 110 ? 5.110 4.119 28.352 1.00 83.56 110 PHE A N 1
ATOM 788 C CA . PHE A 1 110 ? 4.926 3.798 26.946 1.00 83.56 110 PHE A CA 1
ATOM 789 C C . PHE A 1 110 ? 4.153 2.497 26.804 1.00 83.56 110 PHE A C 1
ATOM 791 O O . PHE A 1 110 ? 4.225 1.608 27.656 1.00 83.56 110 PHE A O 1
ATOM 798 N N . THR A 1 111 ? 3.445 2.379 25.689 1.00 78.69 111 THR A N 1
ATOM 799 C CA . THR A 1 111 ? 2.921 1.111 25.191 1.00 78.69 111 THR A CA 1
ATOM 800 C C . THR A 1 111 ? 3.318 1.005 23.730 1.00 78.69 111 THR A C 1
ATOM 802 O O . THR A 1 111 ? 3.085 1.920 22.943 1.00 78.69 111 THR A O 1
ATOM 805 N N . LEU A 1 112 ? 3.963 -0.101 23.393 1.00 71.88 112 LEU A N 1
ATOM 806 C CA . LEU A 1 112 ? 4.296 -0.502 22.043 1.00 71.88 112 LEU A CA 1
ATOM 807 C C . LEU A 1 112 ? 3.471 -1.743 21.722 1.00 71.88 112 LEU A C 1
ATOM 809 O O . LEU A 1 112 ? 3.654 -2.800 22.330 1.00 71.88 112 LEU A O 1
ATOM 813 N N . GLU A 1 113 ? 2.540 -1.602 20.789 1.00 66.25 113 GLU A N 1
ATOM 814 C CA . GLU A 1 113 ? 1.778 -2.732 20.279 1.00 66.25 113 GLU A CA 1
ATOM 815 C C . GLU A 1 113 ? 2.572 -3.382 19.151 1.00 66.25 113 GLU A C 1
ATOM 817 O O . GLU A 1 113 ? 2.717 -2.828 18.064 1.00 66.25 113 GLU A O 1
ATOM 822 N N . LEU A 1 114 ? 3.116 -4.561 19.424 1.00 59.81 114 LEU A N 1
ATOM 823 C CA . LEU A 1 114 ? 3.640 -5.433 18.389 1.00 59.81 114 LEU A CA 1
ATOM 824 C C . LEU A 1 114 ? 2.486 -6.316 17.911 1.00 59.81 114 LEU A C 1
ATOM 826 O O . LEU A 1 114 ? 1.690 -6.754 18.738 1.00 59.81 114 LEU A O 1
ATOM 830 N N . PRO A 1 115 ? 2.383 -6.664 16.625 1.00 56.22 115 PRO A N 1
ATOM 831 C CA . PRO A 1 115 ? 1.517 -7.759 16.202 1.00 56.22 115 PRO A CA 1
ATOM 832 C C . PRO A 1 115 ? 1.742 -9.011 17.078 1.00 56.22 115 PRO A C 1
ATOM 834 O O . PRO A 1 115 ? 2.801 -9.174 17.688 1.00 56.22 115 PRO A O 1
ATOM 837 N N . SER A 1 116 ? 0.773 -9.929 17.159 1.00 48.66 116 SER A N 1
ATOM 838 C CA . SER A 1 116 ? 0.902 -11.218 17.882 1.00 48.66 116 SER A CA 1
ATOM 839 C C . SER A 1 116 ? 2.107 -12.066 17.461 1.00 48.66 116 SER A C 1
ATOM 841 O O . SER A 1 116 ? 2.421 -13.058 18.111 1.00 48.66 116 SER A O 1
ATOM 843 N N . PHE A 1 117 ? 2.803 -11.663 16.406 1.00 47.66 117 PHE A N 1
ATOM 844 C CA . PHE A 1 117 ? 4.069 -12.198 15.961 1.00 47.66 117 PHE A CA 1
ATOM 845 C C . PHE A 1 117 ? 5.167 -11.138 16.155 1.00 47.66 117 PHE A C 1
ATOM 847 O O . PHE A 1 117 ? 5.168 -10.070 15.539 1.00 47.66 117 PHE A O 1
ATOM 854 N N . THR A 1 118 ? 6.151 -11.440 17.001 1.00 40.12 118 THR A N 1
ATOM 855 C CA . THR A 1 118 ? 7.468 -10.821 16.861 1.00 40.12 118 THR A CA 1
ATOM 856 C C . THR A 1 118 ? 8.043 -11.293 15.530 1.00 40.12 118 THR A C 1
ATOM 858 O O . THR A 1 118 ? 8.038 -12.483 15.231 1.00 40.12 118 THR A O 1
ATOM 861 N N . VAL A 1 119 ? 8.521 -10.358 14.713 1.00 49.94 119 VAL A N 1
ATOM 862 C CA . VAL A 1 119 ? 9.279 -10.650 13.493 1.00 49.94 119 VAL A CA 1
ATOM 863 C C . VAL A 1 119 ? 10.756 -10.500 13.851 1.00 49.94 119 VAL A C 1
ATOM 865 O O . VAL A 1 119 ? 11.305 -9.419 13.646 1.00 49.94 119 VAL A O 1
ATOM 868 N N . PRO A 1 120 ? 11.425 -11.504 14.453 1.00 53.03 120 PRO A N 1
ATOM 869 C CA . PRO A 1 120 ? 12.874 -11.494 14.452 1.00 53.03 120 PRO A CA 1
ATOM 870 C C . PRO A 1 120 ? 13.299 -11.612 12.989 1.00 53.03 120 PRO A C 1
ATOM 872 O O . PRO A 1 120 ? 13.137 -12.666 12.370 1.00 53.03 120 PRO A O 1
ATOM 875 N N . THR A 1 121 ? 13.786 -10.519 12.415 1.00 59.34 121 THR A N 1
ATOM 876 C CA . THR A 1 121 ? 14.468 -10.596 11.135 1.00 59.34 121 THR A CA 1
ATOM 877 C C . THR A 1 121 ? 15.872 -11.121 11.394 1.00 59.34 121 THR A C 1
ATOM 879 O O . THR A 1 121 ? 16.623 -10.635 12.239 1.00 59.34 121 THR A O 1
ATOM 882 N N . GLU A 1 122 ? 16.195 -12.222 10.732 1.00 80.50 122 GLU A N 1
ATOM 883 C CA . GLU A 1 122 ? 17.557 -12.736 10.675 1.00 80.50 122 GLU A CA 1
ATOM 884 C C . GLU A 1 122 ? 18.221 -12.055 9.467 1.00 80.50 122 GLU A C 1
ATOM 886 O O . GLU A 1 122 ? 17.593 -12.018 8.403 1.00 80.50 122 GLU A O 1
ATOM 891 N N . PRO A 1 123 ? 19.460 -11.545 9.573 1.00 86.44 123 PRO A N 1
ATOM 892 C CA . PRO A 1 123 ? 20.185 -11.078 8.400 1.00 86.44 123 PRO A CA 1
ATOM 893 C C . PRO A 1 123 ? 20.330 -12.212 7.382 1.00 86.44 123 PRO A C 1
ATOM 895 O O . PRO A 1 123 ? 20.711 -13.337 7.721 1.00 86.44 123 PRO A O 1
ATOM 898 N N . PHE A 1 124 ? 20.019 -11.922 6.126 1.00 91.00 124 PHE A N 1
ATOM 899 C CA . PHE A 1 124 ? 20.111 -12.840 4.993 1.00 91.00 124 PHE A CA 1
ATOM 900 C C . PHE A 1 124 ? 20.645 -12.141 3.745 1.00 91.00 124 PHE A C 1
ATOM 902 O O . PHE A 1 124 ? 20.168 -12.343 2.623 1.00 91.00 124 PHE A O 1
ATOM 909 N N . ASP A 1 125 ? 21.669 -11.336 4.002 1.00 93.06 125 ASP A N 1
ATOM 910 C CA . ASP A 1 125 ? 22.455 -10.571 3.053 1.00 93.06 125 ASP A CA 1
ATOM 911 C C . ASP A 1 125 ? 22.804 -11.342 1.777 1.00 93.06 125 ASP A C 1
ATOM 913 O O . ASP A 1 125 ? 23.102 -12.542 1.767 1.00 93.06 125 ASP A O 1
ATOM 917 N N . ILE A 1 126 ? 22.832 -10.596 0.681 1.00 95.50 126 ILE A N 1
ATOM 918 C CA . ILE A 1 126 ? 23.210 -11.080 -0.637 1.00 95.50 126 ILE A CA 1
ATOM 919 C C . ILE A 1 126 ? 24.698 -10.804 -0.818 1.00 95.50 126 ILE A C 1
ATOM 921 O O . ILE A 1 126 ? 25.133 -9.654 -0.803 1.00 95.50 126 ILE A O 1
ATOM 925 N N . ALA A 1 127 ? 25.486 -11.859 -1.006 1.00 96.06 127 ALA A N 1
ATOM 926 C CA . ALA A 1 127 ? 26.901 -11.716 -1.320 1.00 96.06 127 ALA A CA 1
ATOM 927 C C . ALA A 1 127 ? 27.082 -11.078 -2.704 1.00 96.06 127 ALA A C 1
ATOM 929 O O . ALA A 1 127 ? 26.568 -11.590 -3.701 1.00 96.06 127 ALA A O 1
ATOM 930 N N . VAL A 1 128 ? 27.848 -9.990 -2.762 1.00 95.88 128 VAL A N 1
ATOM 931 C CA . VAL A 1 128 ? 28.197 -9.313 -4.013 1.00 95.88 128 VAL A CA 1
ATOM 932 C C . VAL A 1 128 ? 29.413 -10.012 -4.636 1.00 95.88 128 VAL A C 1
ATOM 934 O O . VAL A 1 128 ? 30.410 -10.240 -3.939 1.00 95.88 128 VAL A O 1
ATOM 937 N N . PRO A 1 129 ? 29.369 -10.375 -5.931 1.00 97.19 129 PRO A N 1
ATOM 938 C CA . PRO A 1 129 ? 30.523 -10.934 -6.626 1.00 97.19 129 PRO A CA 1
ATOM 939 C C . PRO A 1 129 ? 31.727 -9.985 -6.618 1.00 97.19 129 PRO A C 1
ATOM 941 O O . PRO A 1 129 ? 31.583 -8.777 -6.789 1.00 97.19 129 PRO A O 1
ATOM 944 N N . ILE A 1 130 ? 32.934 -10.540 -6.473 1.00 97.44 130 ILE A N 1
ATOM 945 C CA . ILE A 1 130 ? 34.169 -9.745 -6.527 1.00 97.44 130 ILE A CA 1
ATOM 946 C C . ILE A 1 130 ? 34.277 -9.060 -7.892 1.00 97.44 130 ILE A C 1
ATOM 948 O O . ILE A 1 130 ? 34.224 -9.734 -8.923 1.00 97.44 130 ILE A O 1
ATOM 952 N N . GLY A 1 131 ? 34.492 -7.745 -7.888 1.00 95.12 131 GLY A N 1
ATOM 953 C CA . GLY A 1 131 ? 34.617 -6.956 -9.115 1.00 95.12 131 GLY A CA 1
ATOM 954 C C . GLY A 1 131 ? 33.280 -6.604 -9.769 1.00 95.12 131 GLY A C 1
ATOM 955 O O . GLY A 1 131 ? 33.269 -6.234 -10.945 1.00 95.12 131 GLY A O 1
ATOM 956 N N . ASP A 1 132 ? 32.163 -6.740 -9.045 1.00 96.69 132 ASP A N 1
ATOM 957 C CA . ASP A 1 132 ? 30.869 -6.236 -9.498 1.00 96.69 132 ASP A CA 1
ATOM 958 C C . ASP A 1 132 ? 30.971 -4.733 -9.844 1.00 96.69 132 ASP A C 1
ATOM 960 O O . ASP A 1 132 ? 31.382 -3.944 -8.989 1.00 96.69 132 ASP A O 1
ATOM 964 N N . PRO A 1 133 ? 30.603 -4.300 -11.066 1.00 93.06 133 PRO A N 1
ATOM 965 C CA . PRO A 1 133 ? 30.812 -2.919 -11.502 1.00 93.06 133 PRO A CA 1
ATOM 966 C C . PRO A 1 133 ? 30.099 -1.855 -10.660 1.00 93.06 133 PRO A C 1
ATOM 968 O O . PRO A 1 133 ? 30.525 -0.701 -10.667 1.00 93.06 133 PRO A O 1
ATOM 971 N N . GLN A 1 134 ? 29.007 -2.217 -9.985 1.00 92.31 134 GLN A N 1
ATOM 972 C CA . GLN A 1 134 ? 28.173 -1.286 -9.228 1.00 92.31 134 GLN A CA 1
ATOM 973 C C . GLN A 1 134 ? 28.466 -1.374 -7.732 1.00 92.31 134 GLN A C 1
ATOM 975 O O . GLN A 1 134 ? 28.648 -0.349 -7.071 1.00 92.31 134 GLN A O 1
ATOM 980 N N . PHE A 1 135 ? 28.551 -2.590 -7.196 1.00 91.00 135 PHE A N 1
ATOM 981 C CA . PHE A 1 135 ? 28.596 -2.837 -5.756 1.00 91.00 135 PHE A CA 1
ATOM 982 C C . PHE A 1 135 ? 29.996 -3.208 -5.225 1.00 91.00 135 PHE A C 1
ATOM 984 O O . PHE A 1 135 ? 30.251 -3.019 -4.036 1.00 91.00 135 PHE A O 1
ATOM 991 N N . ASP A 1 136 ? 30.927 -3.667 -6.073 1.00 93.94 136 ASP A N 1
ATOM 992 C CA . ASP A 1 136 ? 32.337 -3.930 -5.718 1.00 93.94 136 ASP A CA 1
ATOM 993 C C . ASP A 1 136 ? 33.321 -3.530 -6.846 1.00 93.94 136 ASP A C 1
ATOM 995 O O . ASP A 1 136 ? 34.104 -4.357 -7.328 1.00 93.94 136 ASP A O 1
ATOM 999 N N . PRO A 1 137 ? 33.329 -2.256 -7.293 1.00 93.06 137 PRO A N 1
ATOM 1000 C CA . PRO A 1 137 ? 34.086 -1.839 -8.479 1.00 93.06 137 PRO A CA 1
ATOM 1001 C C . PRO A 1 137 ? 35.611 -1.951 -8.318 1.00 93.06 137 PRO A C 1
ATOM 1003 O O . PRO A 1 137 ? 36.346 -1.943 -9.306 1.00 93.06 137 PRO A O 1
ATOM 1006 N N . PHE A 1 138 ? 36.101 -2.049 -7.079 1.00 93.88 138 PHE A N 1
ATOM 1007 C CA . PHE A 1 138 ? 37.524 -2.160 -6.753 1.00 93.88 138 PHE A CA 1
ATOM 1008 C C . PHE A 1 138 ? 37.976 -3.600 -6.484 1.00 93.88 138 PHE A C 1
ATOM 1010 O O . PHE A 1 138 ? 39.147 -3.810 -6.168 1.00 93.88 138 PHE A O 1
ATOM 1017 N N . ALA A 1 139 ? 37.079 -4.582 -6.645 1.00 94.56 139 ALA A N 1
ATOM 1018 C CA . ALA A 1 139 ? 37.355 -5.999 -6.420 1.00 94.56 139 ALA A CA 1
ATOM 1019 C C . ALA A 1 139 ? 37.932 -6.287 -5.020 1.00 94.56 139 ALA A C 1
ATOM 1021 O O . ALA A 1 139 ? 38.846 -7.101 -4.863 1.00 94.56 139 ALA A O 1
ATOM 1022 N N . GLU A 1 140 ? 37.413 -5.602 -3.999 1.00 93.81 140 GLU A N 1
ATOM 1023 C CA . GLU A 1 140 ? 37.849 -5.767 -2.608 1.00 93.81 140 GLU A CA 1
ATOM 1024 C C . GLU A 1 140 ? 37.338 -7.088 -2.018 1.00 93.81 140 GLU A C 1
ATOM 1026 O O . GLU A 1 140 ? 37.983 -7.675 -1.144 1.00 93.81 140 GLU A O 1
ATOM 1031 N N . GLY A 1 141 ? 36.195 -7.571 -2.518 1.00 93.00 141 GLY A N 1
ATOM 1032 C CA . GLY A 1 141 ? 35.475 -8.710 -1.972 1.00 93.00 141 GLY A CA 1
ATOM 1033 C C . GLY A 1 141 ? 34.828 -8.439 -0.612 1.00 93.00 141 GLY A C 1
ATOM 1034 O O . GLY A 1 141 ? 35.044 -7.418 0.037 1.00 93.00 141 GLY A O 1
ATOM 1035 N N . GLY A 1 142 ? 33.966 -9.367 -0.185 1.00 91.75 142 GLY A N 1
ATOM 1036 C CA . GLY A 1 142 ? 33.250 -9.268 1.093 1.00 91.75 142 GLY A CA 1
ATOM 1037 C C . GLY A 1 142 ? 32.148 -8.203 1.138 1.00 91.75 142 GLY A C 1
ATOM 1038 O O . GLY A 1 142 ? 31.625 -7.931 2.215 1.00 91.75 142 GLY A O 1
ATOM 1039 N N . LYS A 1 143 ? 31.787 -7.604 -0.004 1.00 91.81 143 LYS A N 1
ATOM 1040 C CA . LYS A 1 143 ? 30.643 -6.694 -0.117 1.00 91.81 143 LYS A CA 1
ATOM 1041 C C . LYS A 1 143 ? 29.332 -7.482 -0.051 1.00 91.81 143 LYS A C 1
ATOM 1043 O O . LYS A 1 143 ? 29.246 -8.608 -0.552 1.00 91.81 143 LYS A O 1
ATOM 1048 N N . THR A 1 144 ? 28.313 -6.884 0.555 1.00 93.19 144 THR A N 1
ATOM 1049 C CA . THR A 1 144 ? 26.965 -7.450 0.629 1.00 93.19 144 THR A CA 1
ATOM 1050 C C . THR A 1 144 ? 25.911 -6.404 0.285 1.00 93.19 144 THR A C 1
ATOM 1052 O O . THR A 1 144 ? 26.122 -5.208 0.487 1.00 93.19 144 THR A O 1
ATOM 1055 N N . ILE A 1 145 ? 24.775 -6.862 -0.241 1.00 90.00 145 ILE A N 1
ATOM 1056 C CA . ILE A 1 145 ? 23.528 -6.092 -0.288 1.00 90.00 145 ILE A CA 1
ATOM 1057 C C . ILE A 1 145 ? 22.678 -6.575 0.895 1.00 90.00 145 ILE A C 1
ATOM 1059 O O . ILE A 1 145 ? 22.423 -7.783 0.986 1.00 90.00 145 ILE A O 1
ATOM 1063 N N . PRO A 1 146 ? 22.269 -5.681 1.812 1.00 85.94 146 PRO A N 1
ATOM 1064 C CA . PRO A 1 146 ? 21.554 -6.079 3.016 1.00 85.94 146 PRO A CA 1
ATOM 1065 C C . PRO A 1 146 ? 20.154 -6.599 2.682 1.00 85.94 146 PRO A C 1
ATOM 1067 O O . PRO A 1 146 ? 19.439 -6.029 1.856 1.00 85.94 146 PRO A O 1
ATOM 1070 N N . LEU A 1 147 ? 19.753 -7.676 3.351 1.00 85.88 147 LEU A N 1
ATOM 1071 C CA . LEU A 1 147 ? 18.385 -8.184 3.328 1.00 85.88 147 LEU A CA 1
ATOM 1072 C C . LEU A 1 147 ? 18.071 -8.815 4.675 1.00 85.88 147 LEU A C 1
ATOM 1074 O O . LEU A 1 147 ? 18.801 -9.677 5.147 1.00 85.88 147 LEU A O 1
ATOM 1078 N N . ASP A 1 148 ? 16.903 -8.494 5.202 1.00 84.75 148 ASP A N 1
ATOM 1079 C CA . ASP A 1 148 ? 16.322 -9.176 6.346 1.00 84.75 148 ASP A CA 1
ATOM 1080 C C . ASP A 1 148 ? 15.342 -10.274 5.906 1.00 84.75 148 ASP A C 1
ATOM 1082 O O . ASP A 1 148 ? 14.501 -10.071 5.011 1.00 84.75 148 ASP A O 1
ATOM 1086 N N . ARG A 1 149 ? 15.423 -11.454 6.540 1.00 88.44 149 ARG A N 1
ATOM 1087 C CA . ARG A 1 149 ? 14.434 -12.529 6.345 1.00 88.44 149 ARG A CA 1
ATOM 1088 C C . ARG A 1 149 ? 13.030 -12.043 6.682 1.00 88.44 149 ARG A C 1
ATOM 1090 O O . ARG A 1 149 ? 12.840 -11.160 7.511 1.00 88.44 149 ARG A O 1
ATOM 1097 N N . ALA A 1 150 ? 12.043 -12.625 6.017 1.00 85.62 150 ALA A N 1
ATOM 1098 C CA . ALA A 1 150 ? 10.654 -12.273 6.213 1.00 85.62 150 ALA A CA 1
ATOM 1099 C C . ALA A 1 150 ? 10.222 -12.694 7.618 1.00 85.62 150 ALA A C 1
ATOM 1101 O O . ALA A 1 150 ? 10.679 -13.711 8.151 1.00 85.62 150 ALA A O 1
ATOM 1102 N N . GLY A 1 151 ? 9.312 -11.914 8.198 1.00 80.12 151 GLY A N 1
ATOM 1103 C CA . GLY A 1 151 ? 8.653 -12.305 9.434 1.00 80.12 151 GLY A CA 1
ATOM 1104 C C . GLY A 1 151 ? 7.948 -13.632 9.278 1.00 80.12 151 GLY A C 1
ATOM 1105 O O . GLY A 1 151 ? 7.313 -13.881 8.257 1.00 80.12 151 GLY A O 1
ATOM 1106 N N . TYR A 1 152 ? 8.088 -14.481 10.287 1.00 81.38 152 TYR A N 1
ATOM 1107 C CA . TYR A 1 152 ? 7.565 -15.834 10.270 1.00 81.38 152 TYR A CA 1
ATOM 1108 C C . TYR A 1 152 ? 6.792 -16.138 11.549 1.00 81.38 152 TYR A C 1
ATOM 1110 O O . TYR A 1 152 ? 6.996 -15.500 12.582 1.00 81.38 152 TYR A O 1
ATOM 1118 N N . ASP A 1 153 ? 5.908 -17.127 11.474 1.00 78.56 153 ASP A N 1
ATOM 1119 C CA . ASP A 1 153 ? 5.212 -17.653 12.640 1.00 78.56 153 ASP A CA 1
ATOM 1120 C C . ASP A 1 153 ? 6.198 -18.453 13.500 1.00 78.56 153 ASP A C 1
ATOM 1122 O O . ASP A 1 153 ? 6.673 -19.519 13.099 1.00 78.56 153 ASP A O 1
ATOM 1126 N N . ILE A 1 154 ? 6.489 -17.947 14.699 1.00 77.62 154 ILE A N 1
ATOM 1127 C CA . ILE A 1 154 ? 7.440 -18.537 15.650 1.00 77.62 154 ILE A CA 1
ATOM 1128 C C . ILE A 1 154 ? 7.058 -19.951 16.120 1.00 77.62 154 ILE A C 1
ATOM 1130 O O . ILE A 1 154 ? 7.897 -20.656 16.680 1.00 77.62 154 ILE A O 1
ATOM 1134 N N . THR A 1 155 ? 5.811 -20.382 15.909 1.00 77.88 155 THR A N 1
ATOM 1135 C CA . THR A 1 155 ? 5.347 -21.747 16.205 1.00 77.88 155 THR A CA 1
ATOM 1136 C C . THR A 1 155 ? 5.666 -22.742 15.078 1.00 77.88 155 THR A C 1
ATOM 1138 O O . THR A 1 155 ? 5.508 -23.958 15.238 1.00 77.88 155 THR A O 1
ATOM 1141 N N . THR A 1 156 ? 6.169 -22.243 13.948 1.00 84.12 156 THR A N 1
ATOM 1142 C CA . THR A 1 156 ? 6.549 -23.009 12.755 1.00 84.12 156 THR A CA 1
ATOM 1143 C C . THR A 1 156 ? 8.067 -23.007 12.547 1.00 84.12 156 THR A C 1
ATOM 1145 O O . THR A 1 156 ? 8.819 -22.361 13.273 1.00 84.12 156 THR A O 1
ATOM 1148 N N . GLY A 1 157 ? 8.567 -23.774 11.575 1.00 86.44 157 GLY A N 1
ATOM 1149 C CA . GLY A 1 157 ? 10.009 -23.855 11.299 1.00 86.44 157 GLY A CA 1
ATOM 1150 C C . GLY A 1 157 ? 10.803 -24.663 12.327 1.00 86.44 157 GLY A C 1
ATOM 1151 O O . GLY A 1 157 ? 12.019 -24.514 12.423 1.00 86.44 157 GLY A O 1
ATOM 1152 N N . VAL A 1 158 ? 10.127 -25.534 13.081 1.00 88.56 158 VAL A N 1
ATOM 1153 C CA . VAL A 1 158 ? 10.718 -26.341 14.165 1.00 88.56 158 VAL A CA 1
ATOM 1154 C C . VAL A 1 158 ? 11.028 -27.787 13.758 1.00 88.56 158 VAL A C 1
ATOM 1156 O O . VAL A 1 158 ? 11.696 -28.507 14.497 1.00 88.56 158 VAL A O 1
ATOM 1159 N N . SER A 1 159 ? 10.541 -28.253 12.600 1.00 90.62 159 SER A N 1
ATOM 1160 C CA . SER A 1 159 ? 10.819 -29.605 12.088 1.00 90.62 159 SER A CA 1
ATOM 1161 C C . SER A 1 159 ? 10.557 -29.720 10.583 1.00 90.62 159 SER A C 1
ATOM 1163 O O . SER A 1 159 ? 9.924 -28.852 9.992 1.00 90.62 159 SER A O 1
ATOM 1165 N N . VAL A 1 160 ? 10.974 -30.829 9.963 1.00 90.62 160 VAL A N 1
ATOM 1166 C CA . VAL A 1 160 ? 10.694 -31.119 8.539 1.00 90.62 160 VAL A CA 1
ATOM 1167 C C . VAL A 1 160 ? 9.189 -31.184 8.246 1.00 90.62 160 VAL A C 1
ATOM 1169 O O . VAL A 1 160 ? 8.750 -30.752 7.188 1.00 90.62 160 VAL A O 1
ATOM 1172 N N . SER A 1 161 ? 8.390 -31.697 9.185 1.00 92.81 161 SER A N 1
ATOM 1173 C CA . SER A 1 161 ? 6.927 -31.772 9.067 1.00 92.81 161 SER A CA 1
ATOM 1174 C C . SER A 1 161 ? 6.203 -30.480 9.461 1.00 92.81 161 SER A C 1
ATOM 1176 O O . SER A 1 161 ? 4.989 -30.414 9.323 1.00 92.81 161 SER A O 1
ATOM 1178 N N . ASN A 1 162 ? 6.922 -29.479 9.977 1.00 89.50 162 ASN A N 1
ATOM 1179 C CA . ASN A 1 162 ? 6.394 -28.158 10.321 1.00 89.50 162 ASN A CA 1
ATOM 1180 C C . ASN A 1 162 ? 7.394 -27.082 9.852 1.00 89.50 162 ASN A C 1
ATOM 1182 O O . ASN A 1 162 ? 8.106 -26.504 10.687 1.00 89.50 162 ASN A O 1
ATOM 1186 N N . PRO A 1 163 ? 7.537 -26.888 8.524 1.00 91.56 163 PRO A N 1
ATOM 1187 C CA . PRO A 1 163 ? 8.441 -25.891 7.960 1.00 91.56 163 PRO A CA 1
ATOM 1188 C C . PRO A 1 163 ? 7.983 -24.473 8.318 1.00 91.56 163 PRO A C 1
ATOM 1190 O O . PRO A 1 163 ? 6.843 -24.265 8.724 1.00 91.56 163 PRO A O 1
ATOM 1193 N N . ARG A 1 164 ? 8.887 -23.498 8.181 1.00 89.75 164 ARG A N 1
ATOM 1194 C CA . ARG A 1 164 ? 8.626 -22.089 8.504 1.00 89.75 164 ARG A CA 1
ATOM 1195 C C . ARG A 1 164 ? 7.482 -21.554 7.633 1.00 89.75 164 ARG A C 1
ATOM 1197 O O . ARG A 1 164 ? 7.522 -21.727 6.420 1.00 89.75 164 ARG A O 1
ATOM 1204 N N . GLN A 1 165 ? 6.498 -20.914 8.257 1.00 85.69 165 GLN A N 1
ATOM 1205 C CA . GLN A 1 165 ? 5.372 -20.246 7.605 1.00 85.69 165 GLN A CA 1
ATOM 1206 C C . GLN A 1 165 ? 5.480 -18.736 7.792 1.00 85.69 165 GLN A C 1
ATOM 1208 O O . GLN A 1 165 ? 5.978 -18.264 8.816 1.00 85.69 165 GLN A O 1
ATOM 1213 N N . PHE A 1 166 ? 5.008 -17.981 6.806 1.00 86.12 166 PHE A N 1
ATOM 1214 C CA . PHE A 1 166 ? 5.144 -16.528 6.755 1.00 86.12 166 PHE A CA 1
ATOM 1215 C C . PHE A 1 166 ? 3.748 -15.898 6.767 1.00 86.12 166 PHE A C 1
ATOM 1217 O O . PHE A 1 166 ? 3.016 -16.067 5.790 1.00 86.12 166 PHE A O 1
ATOM 1224 N N . PRO A 1 167 ? 3.343 -15.214 7.852 1.00 83.12 167 PRO A N 1
ATOM 1225 C CA . PRO A 1 167 ? 2.022 -14.610 7.931 1.00 83.12 167 PRO A CA 1
ATOM 1226 C C . PRO A 1 167 ? 1.874 -13.479 6.910 1.00 83.12 167 PRO A C 1
ATOM 1228 O O . PRO A 1 167 ? 2.787 -12.673 6.708 1.00 83.12 167 PRO A O 1
ATOM 1231 N N . ASN A 1 168 ? 0.695 -13.386 6.295 1.00 83.50 168 ASN A N 1
ATOM 1232 C CA . ASN A 1 168 ? 0.337 -12.223 5.497 1.00 83.50 168 ASN A CA 1
ATOM 1233 C C . ASN A 1 168 ? 0.033 -11.041 6.430 1.00 83.50 168 ASN A C 1
ATOM 1235 O O . ASN A 1 168 ? -0.778 -11.149 7.346 1.00 83.50 168 ASN A O 1
ATOM 1239 N N . LEU A 1 169 ? 0.705 -9.914 6.203 1.00 83.31 169 LEU A N 1
ATOM 1240 C CA . LEU A 1 169 ? 0.599 -8.717 7.044 1.00 83.31 169 LEU A CA 1
ATOM 1241 C C . LEU A 1 169 ? -0.545 -7.786 6.618 1.00 83.31 169 LEU A C 1
ATOM 1243 O O . LEU A 1 169 ? -0.820 -6.798 7.298 1.00 83.31 169 LEU A O 1
ATOM 1247 N N . VAL A 1 170 ? -1.191 -8.097 5.494 1.00 87.75 170 VAL A N 1
ATOM 1248 C CA . VAL A 1 170 ? -2.397 -7.431 4.997 1.00 87.75 170 VAL A CA 1
ATOM 1249 C C . VAL A 1 170 ? -3.512 -8.451 4.783 1.00 87.75 170 VAL A C 1
ATOM 1251 O O . VAL A 1 170 ? -3.264 -9.658 4.760 1.00 87.75 170 VAL A O 1
ATOM 1254 N N . THR A 1 171 ? -4.752 -7.991 4.628 1.00 89.06 171 THR A N 1
ATOM 1255 C CA . THR A 1 171 ? -5.862 -8.893 4.291 1.00 89.06 171 THR A CA 1
ATOM 1256 C C . THR A 1 171 ? -5.610 -9.561 2.931 1.00 89.06 171 THR A C 1
ATOM 1258 O O . THR A 1 171 ? -5.106 -8.939 1.998 1.00 89.06 171 THR A O 1
ATOM 1261 N N . ALA A 1 172 ? -5.932 -10.854 2.807 1.00 92.44 172 ALA A N 1
ATOM 1262 C CA . ALA A 1 172 ? -5.778 -11.588 1.543 1.00 92.44 172 ALA A CA 1
ATOM 1263 C C . ALA A 1 172 ? -6.834 -11.195 0.491 1.00 92.44 172 ALA A C 1
ATOM 1265 O O . ALA A 1 172 ? -6.648 -11.402 -0.706 1.00 92.44 172 ALA A O 1
ATOM 1266 N N . PHE A 1 173 ? -7.956 -10.635 0.940 1.00 96.69 173 PHE A N 1
ATOM 1267 C CA . PHE A 1 173 ? -9.079 -10.269 0.089 1.00 96.69 173 PHE A CA 1
ATOM 1268 C C . PHE A 1 173 ? -8.819 -8.970 -0.679 1.00 96.69 173 PHE A C 1
ATOM 1270 O O . PHE A 1 173 ? -8.175 -8.049 -0.185 1.00 96.69 173 PHE A O 1
ATOM 1277 N N . ILE A 1 174 ? -9.426 -8.842 -1.862 1.00 98.19 174 ILE A N 1
ATOM 1278 C CA . ILE A 1 174 ? -9.524 -7.558 -2.572 1.00 98.19 174 ILE A CA 1
ATOM 1279 C C . ILE A 1 174 ? -10.662 -6.751 -1.929 1.00 98.19 174 ILE A C 1
ATOM 1281 O O . ILE A 1 174 ? -11.769 -6.671 -2.455 1.00 98.19 174 ILE A O 1
ATOM 1285 N N . ASP A 1 175 ? -10.414 -6.216 -0.739 1.00 97.94 175 ASP A N 1
ATOM 1286 C CA . ASP A 1 175 ? -11.391 -5.537 0.130 1.00 97.94 175 ASP A CA 1
ATOM 1287 C C . ASP A 1 175 ? -11.061 -4.050 0.353 1.00 97.94 175 ASP A C 1
ATOM 1289 O O . ASP A 1 175 ? -11.535 -3.418 1.303 1.00 97.94 175 ASP A O 1
ATOM 1293 N N . ALA A 1 176 ? -10.214 -3.504 -0.527 1.00 98.50 176 ALA A N 1
ATOM 1294 C CA . ALA A 1 176 ? -9.667 -2.158 -0.438 1.00 98.50 176 ALA A CA 1
ATOM 1295 C C . ALA A 1 176 ? -8.892 -1.875 0.868 1.00 98.50 176 ALA A C 1
ATOM 1297 O O . ALA A 1 176 ? -8.800 -0.717 1.281 1.00 98.50 176 ALA A O 1
ATOM 1298 N N . SER A 1 177 ? -8.285 -2.877 1.514 1.00 98.06 177 SER A N 1
ATOM 1299 C CA . SER A 1 177 ? -7.413 -2.669 2.685 1.00 98.06 177 SER A CA 1
ATOM 1300 C C . SER A 1 177 ? -6.239 -1.717 2.425 1.00 98.06 177 SER A C 1
ATOM 1302 O O . SER A 1 177 ? -5.799 -1.029 3.342 1.00 98.06 177 SER A O 1
ATOM 1304 N N . ALA A 1 178 ? -5.801 -1.551 1.174 1.00 97.62 178 ALA A N 1
ATOM 1305 C CA . ALA A 1 178 ? -4.843 -0.509 0.791 1.00 97.62 178 ALA A CA 1
ATOM 1306 C C . ALA A 1 178 ? -5.357 0.929 1.048 1.00 97.62 178 ALA A C 1
ATOM 1308 O O . ALA A 1 178 ? -4.571 1.852 1.271 1.00 97.62 178 ALA A O 1
ATOM 1309 N N . VAL A 1 179 ? -6.678 1.128 1.069 1.00 98.75 179 VAL A N 1
ATOM 1310 C CA . VAL A 1 179 ? -7.345 2.402 1.387 1.00 98.75 179 VAL A CA 1
ATOM 1311 C C . VAL A 1 179 ? -7.717 2.464 2.869 1.00 98.75 179 VAL A C 1
ATOM 1313 O O . VAL A 1 179 ? -7.469 3.473 3.521 1.00 98.75 179 VAL A O 1
ATOM 1316 N N . TYR A 1 180 ? -8.283 1.380 3.408 1.00 98.56 180 TYR A N 1
ATOM 1317 C CA . TYR A 1 180 ? -8.906 1.371 4.738 1.00 98.56 180 TYR A CA 1
ATOM 1318 C C . TYR A 1 180 ? -8.035 0.800 5.857 1.00 98.56 180 TYR A C 1
ATOM 1320 O O . TYR A 1 180 ? -8.407 0.915 7.012 1.00 98.56 180 TYR A O 1
ATOM 1328 N N . GLY A 1 181 ? -6.894 0.193 5.557 1.00 96.31 181 GLY A N 1
ATOM 1329 C CA . GLY A 1 181 ? -6.083 -0.532 6.528 1.00 96.31 181 GLY A CA 1
ATOM 1330 C C . GLY A 1 181 ? -6.495 -1.995 6.669 1.00 96.31 181 GLY A C 1
ATOM 1331 O O . GLY A 1 181 ? -7.619 -2.386 6.359 1.00 96.31 181 GLY A O 1
ATOM 1332 N N . SER A 1 182 ? -5.554 -2.806 7.152 1.00 92.00 182 SER A N 1
ATOM 1333 C CA . SER A 1 182 ? -5.748 -4.247 7.396 1.00 92.00 182 SER A CA 1
ATOM 1334 C C . SER A 1 182 ? -6.082 -4.581 8.856 1.00 92.00 182 SER A C 1
ATOM 1336 O O . SER A 1 182 ? -6.086 -5.745 9.240 1.00 92.00 182 SER A O 1
ATOM 1338 N N . ASN A 1 183 ? -6.332 -3.567 9.689 1.00 87.19 183 ASN A N 1
ATOM 1339 C CA . ASN A 1 183 ? -6.786 -3.726 11.068 1.00 87.19 183 ASN A CA 1
ATOM 1340 C C . ASN A 1 183 ? -7.670 -2.543 11.490 1.00 87.19 183 ASN A C 1
ATOM 1342 O O . ASN A 1 183 ? -7.598 -1.457 10.903 1.00 87.19 183 ASN A O 1
ATOM 1346 N N . ASP A 1 184 ? -8.476 -2.754 12.529 1.00 86.38 184 ASP A N 1
ATOM 1347 C CA . ASP A 1 184 ? -9.472 -1.781 12.987 1.00 86.38 184 ASP A CA 1
ATOM 1348 C C . ASP A 1 184 ? -8.850 -0.492 13.532 1.00 86.38 184 ASP A C 1
ATOM 1350 O O . ASP A 1 184 ? -9.432 0.582 13.367 1.00 86.38 184 ASP A O 1
ATOM 1354 N N . ALA A 1 185 ? -7.658 -0.565 14.134 1.00 87.19 185 ALA A N 1
ATOM 1355 C CA . ALA A 1 185 ? -6.962 0.611 14.649 1.00 87.19 185 ALA A CA 1
ATOM 1356 C C . ALA A 1 185 ? -6.576 1.563 13.507 1.00 87.19 185 ALA A C 1
ATOM 1358 O O . ALA A 1 185 ? -6.928 2.744 13.536 1.00 87.19 185 ALA A O 1
ATOM 1359 N N . ARG A 1 186 ? -5.940 1.044 12.448 1.00 92.38 186 ARG A N 1
ATOM 1360 C CA . ARG A 1 186 ? -5.584 1.825 11.254 1.00 92.38 186 ARG A CA 1
ATOM 1361 C C . ARG A 1 186 ? -6.830 2.321 10.522 1.00 92.38 186 ARG A C 1
ATOM 1363 O O . ARG A 1 186 ? -6.887 3.494 10.157 1.00 92.38 186 ARG A O 1
ATOM 1370 N N . ALA A 1 187 ? -7.851 1.474 10.379 1.00 93.62 187 ALA A N 1
ATOM 1371 C CA . ALA A 1 187 ? -9.118 1.859 9.760 1.00 93.62 187 ALA A CA 1
ATOM 1372 C C . ALA A 1 187 ? -9.820 2.993 10.507 1.00 93.62 187 ALA A C 1
ATOM 1374 O O . ALA A 1 187 ? -10.326 3.925 9.884 1.00 93.62 187 ALA A O 1
ATOM 1375 N N . THR A 1 188 ? -9.814 2.950 11.837 1.00 92.69 188 THR A N 1
ATOM 1376 C CA . THR A 1 188 ? -10.392 4.000 12.680 1.00 92.69 188 THR A CA 1
ATOM 1377 C C . THR A 1 188 ? -9.575 5.285 12.605 1.00 92.69 188 THR A C 1
ATOM 1379 O O . THR A 1 188 ? -10.155 6.363 12.476 1.00 92.69 188 THR A O 1
ATOM 1382 N N . ALA A 1 189 ? -8.243 5.184 12.632 1.00 95.00 189 ALA A N 1
ATOM 1383 C CA . ALA A 1 189 ? -7.344 6.333 12.606 1.00 95.00 189 ALA A CA 1
ATOM 1384 C C . ALA A 1 189 ? -7.444 7.151 11.308 1.00 95.00 189 ALA A C 1
ATOM 1386 O O . ALA A 1 189 ? -7.308 8.376 11.347 1.00 95.00 189 ALA A O 1
ATOM 1387 N N . LEU A 1 190 ? -7.705 6.497 10.171 1.00 98.50 190 LEU A N 1
ATOM 1388 C CA . LEU A 1 190 ? -7.829 7.140 8.856 1.00 98.50 190 LEU A CA 1
ATOM 1389 C C . LEU A 1 190 ? -9.175 7.856 8.638 1.00 98.50 190 LEU A C 1
ATOM 1391 O O . LEU A 1 190 ? -9.321 8.598 7.668 1.00 98.50 190 LEU A O 1
ATOM 1395 N N . ARG A 1 191 ? -10.163 7.665 9.519 1.00 98.31 191 ARG A N 1
ATOM 1396 C CA . ARG A 1 191 ? -11.499 8.278 9.420 1.00 98.31 191 ARG A CA 1
ATOM 1397 C C . ARG A 1 191 ? -11.550 9.636 10.108 1.00 98.31 191 ARG A C 1
ATOM 1399 O O . ARG A 1 191 ? -10.893 9.845 11.123 1.00 98.31 191 ARG A O 1
ATOM 1406 N N . THR A 1 192 ? -12.385 10.547 9.609 1.00 97.69 192 THR A N 1
ATOM 1407 C CA . THR A 1 192 ? -12.635 11.835 10.285 1.00 97.69 192 THR A CA 1
ATOM 1408 C C . THR A 1 192 ? -13.378 11.653 11.610 1.00 97.69 192 THR A C 1
ATOM 1410 O O . THR A 1 192 ? -13.163 12.416 12.545 1.00 97.69 192 THR A O 1
ATOM 1413 N N . ASN A 1 193 ? -14.239 10.628 11.695 1.00 95.06 193 ASN A N 1
ATOM 1414 C CA . ASN A 1 193 ? -15.083 10.304 12.853 1.00 95.06 193 ASN A CA 1
ATOM 1415 C C . ASN A 1 193 ? -15.931 11.488 13.366 1.00 95.06 193 ASN A C 1
ATOM 1417 O O . ASN A 1 193 ? -16.296 11.551 14.535 1.00 95.06 193 ASN A O 1
ATOM 1421 N N . ASP A 1 194 ? -16.304 12.393 12.462 1.00 97.12 194 ASP A N 1
ATOM 1422 C CA . ASP A 1 194 ? -17.098 13.604 12.716 1.00 97.12 194 ASP A CA 1
ATOM 1423 C C . ASP A 1 194 ? -18.582 13.452 12.322 1.00 97.12 194 ASP A C 1
ATOM 1425 O O . ASP A 1 194 ? -19.337 14.421 12.289 1.00 97.12 194 ASP A O 1
ATOM 1429 N N . GLY A 1 195 ? -19.006 12.225 12.006 1.00 97.75 195 GLY A N 1
ATOM 1430 C CA . GLY A 1 195 ? -20.364 11.906 11.563 1.00 97.75 195 GLY A CA 1
ATOM 1431 C C . GLY A 1 195 ? -20.580 11.966 10.048 1.00 97.75 195 GLY A C 1
ATOM 1432 O O . GLY A 1 195 ? -21.618 11.502 9.589 1.00 97.75 195 GLY A O 1
ATOM 1433 N N . THR A 1 196 ? -19.609 12.441 9.260 1.00 98.38 196 THR A N 1
ATOM 1434 C CA . THR A 1 196 ? -19.718 12.481 7.785 1.00 98.38 196 THR A CA 1
ATOM 1435 C C . THR A 1 196 ? -19.490 11.123 7.119 1.00 98.38 196 THR A C 1
ATOM 1437 O O . THR A 1 196 ? -19.829 10.933 5.955 1.00 98.38 196 THR A O 1
ATOM 1440 N N . GLY A 1 197 ? -18.894 10.173 7.847 1.00 98.56 197 GLY A N 1
ATOM 1441 C CA . GLY A 1 197 ? -18.482 8.877 7.310 1.00 98.56 197 GLY A CA 1
ATOM 1442 C C . GLY A 1 197 ? -17.272 8.936 6.378 1.00 98.56 197 GLY A C 1
ATOM 1443 O O . GLY A 1 197 ? -16.993 7.939 5.726 1.00 98.56 197 GLY A O 1
ATOM 1444 N N . LYS A 1 198 ? -16.563 10.071 6.321 1.00 98.88 198 LYS A N 1
ATOM 1445 C CA . LYS A 1 198 ? -15.421 10.302 5.430 1.00 98.88 198 LYS A CA 1
ATOM 1446 C C . LYS A 1 198 ? -14.088 9.809 5.992 1.00 98.88 198 LYS A C 1
ATOM 1448 O O . LYS A 1 198 ? -13.900 9.620 7.199 1.00 98.88 198 LYS A O 1
ATOM 1453 N N . LEU A 1 199 ? -13.133 9.665 5.082 1.00 98.88 199 LEU A N 1
ATOM 1454 C CA . LEU A 1 199 ? -11.711 9.531 5.373 1.00 98.88 199 LEU A CA 1
ATOM 1455 C C . LEU A 1 199 ? -11.058 10.913 5.483 1.00 98.88 199 LEU A C 1
ATOM 1457 O O . LEU A 1 199 ? -11.466 11.858 4.802 1.00 98.88 199 LEU A O 1
ATOM 1461 N N . LYS A 1 200 ? -10.039 11.020 6.341 1.00 98.69 200 LYS A N 1
ATOM 1462 C CA . LYS A 1 200 ? -9.218 12.228 6.489 1.00 98.69 200 LYS A CA 1
ATOM 1463 C C . LYS A 1 200 ? -8.516 12.551 5.167 1.00 98.69 200 LYS A C 1
ATOM 1465 O O . LYS A 1 200 ? -8.122 11.645 4.438 1.00 98.69 200 LYS A O 1
ATOM 1470 N N . THR A 1 201 ? -8.316 13.835 4.902 1.00 98.56 201 THR A N 1
ATOM 1471 C CA . THR A 1 201 ? -7.532 14.352 3.772 1.00 98.56 201 THR A CA 1
ATOM 1472 C C . THR A 1 201 ? -6.672 15.528 4.228 1.00 98.56 201 THR A C 1
ATOM 1474 O O . THR A 1 201 ? -6.935 16.137 5.268 1.00 98.56 201 THR A O 1
ATOM 1477 N N . SER A 1 202 ? -5.630 15.844 3.464 1.00 98.00 202 SER A N 1
ATOM 1478 C CA . SER A 1 202 ? -4.861 17.086 3.600 1.00 98.00 202 SER A CA 1
ATOM 1479 C C . SER A 1 202 ? -5.314 18.126 2.555 1.00 98.00 202 SER A C 1
ATOM 1481 O O . SER A 1 202 ? -6.195 17.824 1.742 1.00 98.00 202 SER A O 1
ATOM 1483 N N . PRO A 1 203 ? -4.738 19.349 2.520 1.00 96.38 203 PRO A N 1
ATOM 1484 C CA . PRO A 1 203 ? -5.034 20.323 1.466 1.00 96.38 203 PRO A CA 1
ATOM 1485 C C . PRO A 1 203 ? -4.922 19.720 0.059 1.00 96.38 203 PRO A C 1
ATOM 1487 O O . PRO A 1 203 ? -4.045 18.893 -0.189 1.00 96.38 203 PRO A O 1
ATOM 1490 N N . GLY A 1 204 ? -5.821 20.132 -0.840 1.00 96.56 204 GLY A N 1
ATOM 1491 C CA . GLY A 1 204 ? -5.921 19.579 -2.197 1.00 96.56 204 GLY A CA 1
ATOM 1492 C C . GLY A 1 204 ? -6.610 18.213 -2.276 1.00 96.56 204 GLY A C 1
ATOM 1493 O O . GLY A 1 204 ? -6.445 17.514 -3.271 1.00 96.56 204 GLY A O 1
ATOM 1494 N N . ASP A 1 205 ? -7.341 17.803 -1.232 1.00 97.88 205 ASP A N 1
ATOM 1495 C CA . ASP A 1 205 ? -7.962 16.473 -1.122 1.00 97.88 205 ASP A CA 1
ATOM 1496 C C . ASP A 1 205 ? -6.964 15.335 -1.385 1.00 97.88 205 ASP A C 1
ATOM 1498 O O . ASP A 1 205 ? -7.284 14.328 -2.023 1.00 97.88 205 ASP A O 1
ATOM 1502 N N . LEU A 1 206 ? -5.726 15.538 -0.927 1.00 98.69 206 LEU A N 1
ATOM 1503 C CA . LEU A 1 206 ? -4.689 14.515 -0.892 1.00 98.69 206 LEU A CA 1
ATOM 1504 C C . LEU A 1 206 ? -4.880 13.634 0.348 1.00 98.69 206 LEU A C 1
ATOM 1506 O O . LEU A 1 206 ? -5.637 13.972 1.263 1.00 98.69 206 LEU A O 1
ATOM 1510 N N . LEU A 1 207 ? -4.175 12.506 0.398 1.00 98.75 207 LEU A N 1
ATOM 1511 C CA . LEU A 1 207 ? -4.092 11.679 1.604 1.00 98.75 207 LEU A CA 1
ATOM 1512 C C . LEU A 1 207 ? -3.683 12.516 2.836 1.00 98.75 207 LEU A C 1
ATOM 1514 O O . LEU A 1 207 ? -2.967 13.509 2.694 1.00 98.75 207 LEU A O 1
ATOM 1518 N N . PRO A 1 208 ? -4.105 12.141 4.057 1.00 98.19 208 PRO A N 1
ATOM 1519 C CA . PRO A 1 208 ? -3.698 12.852 5.265 1.00 98.19 208 PRO A CA 1
ATOM 1520 C C . PRO A 1 208 ? -2.176 12.780 5.438 1.00 98.19 208 PRO A C 1
ATOM 1522 O O . PRO A 1 208 ? -1.558 11.770 5.100 1.00 98.19 208 PRO A O 1
ATOM 1525 N N . LEU A 1 209 ? -1.562 13.833 5.978 1.00 97.62 209 LEU A N 1
ATOM 1526 C CA . LEU A 1 209 ? -0.140 13.803 6.324 1.00 97.62 209 LEU A CA 1
ATOM 1527 C C . LEU A 1 209 ? 0.065 12.967 7.582 1.00 97.62 209 LEU A C 1
ATOM 1529 O O . LEU A 1 209 ? -0.772 12.978 8.478 1.00 97.62 209 LEU A O 1
ATOM 1533 N N . ASN A 1 210 ? 1.181 12.254 7.671 1.00 94.81 210 ASN A N 1
ATOM 1534 C CA . ASN A 1 210 ? 1.497 11.429 8.829 1.00 94.81 210 ASN A CA 1
ATOM 1535 C C . ASN A 1 210 ? 2.085 12.262 9.983 1.00 94.81 210 ASN A C 1
ATOM 1537 O O . ASN A 1 210 ? 3.180 11.989 10.468 1.00 94.81 210 ASN A O 1
ATOM 1541 N N . ASP A 1 211 ? 1.372 13.312 10.385 1.00 93.94 211 ASP A N 1
ATOM 1542 C CA . ASP A 1 211 ? 1.775 14.289 11.392 1.00 93.94 211 ASP A CA 1
ATOM 1543 C C . ASP A 1 211 ? 0.811 14.326 12.589 1.00 93.94 211 ASP A C 1
ATOM 1545 O O . ASP A 1 211 ? -0.281 13.757 12.567 1.00 93.94 211 ASP A O 1
ATOM 1549 N N . LEU A 1 212 ? 1.205 15.031 13.655 1.00 91.31 212 LEU A N 1
ATOM 1550 C CA . LEU A 1 212 ? 0.380 15.176 14.862 1.00 91.31 212 LEU A CA 1
ATOM 1551 C C . LEU A 1 212 ? -0.869 16.046 14.646 1.00 91.31 212 LEU A C 1
ATOM 1553 O O . LEU A 1 212 ? -1.777 16.026 15.474 1.00 91.31 212 LEU A O 1
ATOM 1557 N N . ALA A 1 213 ? -0.931 16.812 13.551 1.00 93.19 213 ALA A N 1
ATOM 1558 C CA . ALA A 1 213 ? -2.126 17.575 13.203 1.00 93.19 213 ALA A CA 1
ATOM 1559 C C . ALA A 1 213 ? -3.236 16.646 12.687 1.00 93.19 213 ALA A C 1
ATOM 1561 O O . ALA A 1 213 ? -4.402 16.812 13.044 1.00 93.19 213 ALA A O 1
ATOM 1562 N N . SER A 1 214 ? -2.867 15.644 11.890 1.00 94.75 214 SER A N 1
ATOM 1563 C CA . SER A 1 214 ? -3.780 14.639 11.343 1.00 94.75 214 SER A CA 1
ATOM 1564 C C . SER A 1 214 ? -4.006 13.473 12.314 1.00 94.75 214 SER A C 1
ATOM 1566 O O . SER A 1 214 ? -5.094 12.884 12.333 1.00 94.75 214 SER A O 1
ATOM 1568 N N . PHE A 1 215 ? -3.005 13.149 13.139 1.00 93.12 215 PHE A N 1
ATOM 1569 C CA . PHE A 1 215 ? -3.013 12.031 14.085 1.00 93.12 215 PHE A CA 1
ATOM 1570 C C . PHE A 1 215 ? -2.499 12.458 15.479 1.00 93.12 215 PHE A C 1
ATOM 1572 O O . PHE A 1 215 ? -1.330 12.247 15.806 1.00 93.12 215 PHE A O 1
ATOM 1579 N N . PRO A 1 216 ? -3.365 13.051 16.327 1.00 85.81 216 PRO A N 1
ATOM 1580 C CA . PRO A 1 216 ? -2.964 13.599 17.630 1.00 85.81 216 PRO A CA 1
ATOM 1581 C C . PRO A 1 216 ? -2.418 12.572 18.629 1.00 85.81 216 PRO A C 1
ATOM 1583 O O . PRO A 1 216 ? -1.600 12.924 19.475 1.00 85.81 216 PRO A O 1
ATOM 1586 N N . ASP A 1 217 ? -2.856 11.316 18.523 1.00 78.19 217 ASP A N 1
ATOM 1587 C CA . ASP A 1 217 ? -2.482 10.231 19.441 1.00 78.19 217 ASP A CA 1
ATOM 1588 C C . ASP A 1 217 ? -1.177 9.517 19.034 1.00 78.19 217 ASP A C 1
ATOM 1590 O O . ASP A 1 217 ? -0.755 8.566 19.689 1.00 78.19 217 ASP A O 1
ATOM 1594 N N . GLY A 1 218 ? -0.534 9.970 17.953 1.00 78.56 218 GLY A N 1
ATOM 1595 C CA . GLY A 1 218 ? 0.672 9.370 17.390 1.00 78.56 218 GLY A CA 1
ATOM 1596 C C . GLY A 1 218 ? 0.537 9.106 15.894 1.00 78.56 218 GLY A C 1
ATOM 1597 O O . GLY A 1 218 ? -0.556 8.896 15.372 1.00 78.56 218 GLY A O 1
ATOM 1598 N N . THR A 1 219 ? 1.665 9.131 15.191 1.00 83.88 219 THR A N 1
ATOM 1599 C CA . THR A 1 219 ? 1.722 8.874 13.750 1.00 83.88 219 THR A CA 1
ATOM 1600 C C . THR A 1 219 ? 1.482 7.394 13.440 1.00 83.88 219 THR A C 1
ATOM 1602 O O . THR A 1 219 ? 1.648 6.517 14.288 1.00 83.88 219 THR A O 1
ATOM 1605 N N . LEU A 1 220 ? 1.071 7.098 12.209 1.00 86.75 220 LEU A N 1
ATOM 1606 C CA . LEU A 1 220 ? 0.876 5.733 11.734 1.00 86.75 220 LEU A CA 1
ATOM 1607 C C . LEU A 1 220 ? 2.191 5.131 11.225 1.00 86.75 220 LEU A C 1
ATOM 1609 O O . LEU A 1 220 ? 3.043 5.836 10.679 1.00 86.75 220 LEU A O 1
ATOM 1613 N N . GLU A 1 221 ? 2.335 3.807 11.356 1.00 84.81 221 GLU A N 1
ATOM 1614 C CA . GLU A 1 221 ? 3.427 3.062 10.718 1.00 84.81 221 GLU A CA 1
ATOM 1615 C C . GLU A 1 221 ? 3.410 3.330 9.208 1.00 84.81 221 GLU A C 1
ATOM 1617 O O . GLU A 1 221 ? 2.368 3.183 8.564 1.00 84.81 221 GLU A O 1
ATOM 1622 N N . ASN A 1 222 ? 4.560 3.703 8.653 1.00 84.50 222 ASN A N 1
ATOM 1623 C CA . ASN A 1 222 ? 4.771 3.914 7.229 1.00 84.50 222 ASN A CA 1
ATOM 1624 C C . ASN A 1 222 ? 6.169 3.421 6.863 1.00 84.50 222 ASN A C 1
ATOM 1626 O O . ASN A 1 222 ? 7.127 3.677 7.595 1.00 84.50 222 ASN A O 1
ATOM 1630 N N . GLU A 1 223 ? 6.293 2.776 5.706 1.00 80.75 223 GLU A N 1
ATOM 1631 C CA . GLU A 1 223 ? 7.607 2.532 5.128 1.00 80.75 223 GLU A CA 1
ATOM 1632 C C . GLU A 1 223 ? 8.221 3.855 4.670 1.00 80.75 223 GLU A C 1
ATOM 1634 O O . GLU A 1 223 ? 7.564 4.706 4.063 1.00 80.75 223 GLU A O 1
ATOM 1639 N N . ASN A 1 224 ? 9.499 4.024 4.993 1.00 79.31 224 ASN A N 1
ATOM 1640 C CA . ASN A 1 224 ? 10.274 5.200 4.649 1.00 79.31 224 ASN A CA 1
ATOM 1641 C C . ASN A 1 224 ? 11.733 4.789 4.464 1.00 79.31 224 ASN A C 1
ATOM 1643 O O . ASN A 1 224 ? 12.583 5.033 5.317 1.00 79.31 224 ASN A O 1
ATOM 1647 N N . ASN A 1 225 ? 12.026 4.153 3.330 1.00 70.75 225 ASN A N 1
ATOM 1648 C CA . ASN A 1 225 ? 13.389 3.728 2.992 1.00 70.75 225 ASN A CA 1
ATOM 1649 C C . ASN A 1 225 ? 14.236 4.900 2.451 1.00 70.75 225 ASN A C 1
ATOM 1651 O O . ASN A 1 225 ? 15.220 4.706 1.741 1.00 70.75 225 ASN A O 1
ATOM 1655 N N . SER A 1 226 ? 13.843 6.131 2.784 1.00 68.50 226 SER A N 1
ATOM 1656 C CA . SER A 1 226 ? 14.510 7.386 2.467 1.00 68.50 226 SER A CA 1
ATOM 1657 C C . SER A 1 226 ? 14.713 8.165 3.774 1.00 68.50 226 SER A C 1
ATOM 1659 O O . SER A 1 226 ? 13.891 8.052 4.681 1.00 68.50 226 SER A O 1
ATOM 1661 N N . PRO A 1 227 ? 15.761 8.993 3.928 1.00 73.69 227 PRO A N 1
ATOM 1662 C CA . PRO A 1 227 ? 15.976 9.787 5.143 1.00 73.69 227 PRO A CA 1
ATOM 1663 C C . PRO A 1 227 ? 15.024 11.000 5.233 1.00 73.69 227 PRO A C 1
ATOM 1665 O O . PRO A 1 227 ? 15.439 12.106 5.578 1.00 73.69 227 PRO A O 1
ATOM 1668 N N . ARG A 1 228 ? 13.750 10.831 4.862 1.00 78.50 228 ARG A N 1
ATOM 1669 C CA . ARG A 1 228 ? 12.734 11.889 4.893 1.00 78.50 228 ARG A CA 1
ATOM 1670 C C . ARG A 1 228 ? 12.068 11.946 6.254 1.00 78.50 228 ARG A C 1
ATOM 1672 O O . ARG A 1 228 ? 11.923 10.930 6.923 1.00 78.50 228 ARG A O 1
ATOM 1679 N N . ASP A 1 229 ? 11.618 13.134 6.632 1.00 84.94 229 ASP A N 1
ATOM 1680 C CA . ASP A 1 229 ? 10.789 13.307 7.820 1.00 84.94 229 ASP A CA 1
ATOM 1681 C C . ASP A 1 229 ? 9.445 12.574 7.623 1.00 84.94 229 ASP A C 1
ATOM 1683 O O . ASP A 1 229 ? 8.710 12.926 6.688 1.00 84.94 229 ASP A O 1
ATOM 1687 N N . PRO A 1 230 ? 9.098 11.584 8.471 1.00 83.88 230 PRO A N 1
ATOM 1688 C CA . PRO A 1 230 ? 7.827 10.870 8.388 1.00 83.88 230 PRO A CA 1
ATOM 1689 C C . PRO A 1 230 ? 6.606 11.794 8.378 1.00 83.88 230 PRO A C 1
ATOM 1691 O O . PRO A 1 230 ? 5.639 11.484 7.687 1.00 83.88 230 PRO A O 1
ATOM 1694 N N . ALA A 1 231 ? 6.666 12.952 9.050 1.00 89.81 231 ALA A N 1
ATOM 1695 C CA . ALA A 1 231 ? 5.576 13.932 9.079 1.00 89.81 231 ALA A CA 1
ATOM 1696 C C . ALA A 1 231 ? 5.278 14.550 7.704 1.00 89.81 231 ALA A C 1
ATOM 1698 O O . ALA A 1 231 ? 4.205 15.106 7.471 1.00 89.81 231 ALA A O 1
ATOM 1699 N N . THR A 1 232 ? 6.218 14.449 6.762 1.00 90.38 232 THR A N 1
ATOM 1700 C CA . THR A 1 232 ? 6.034 14.942 5.395 1.00 90.38 232 THR A CA 1
ATOM 1701 C C . THR A 1 232 ? 5.385 13.921 4.466 1.00 90.38 232 THR A C 1
ATOM 1703 O O . THR A 1 232 ? 4.939 14.319 3.387 1.00 90.38 232 THR A O 1
ATOM 1706 N N . LEU A 1 233 ? 5.316 12.649 4.865 1.00 93.62 233 LEU A N 1
ATOM 1707 C CA . LEU A 1 233 ? 4.730 11.561 4.086 1.00 93.62 233 LEU A CA 1
ATOM 1708 C C . LEU A 1 233 ? 3.215 11.482 4.285 1.00 93.62 233 LEU A C 1
ATOM 1710 O O . LEU A 1 233 ? 2.669 11.966 5.276 1.00 93.62 233 LEU A O 1
ATOM 1714 N N . PHE A 1 234 ? 2.536 10.838 3.346 1.00 97.88 234 PHE A N 1
ATOM 1715 C CA . PHE A 1 234 ? 1.109 10.561 3.438 1.00 97.88 234 PHE A CA 1
ATOM 1716 C C . PHE A 1 234 ? 0.829 9.330 4.299 1.00 97.88 234 PHE A C 1
ATOM 1718 O O . PHE A 1 234 ? 1.602 8.377 4.306 1.00 97.88 234 PHE A O 1
ATOM 1725 N N . ALA A 1 235 ? -0.301 9.298 4.990 1.00 97.75 235 ALA A N 1
ATOM 1726 C CA . ALA A 1 235 ? -0.810 8.111 5.659 1.00 97.75 235 ALA A CA 1
ATOM 1727 C C . ALA A 1 235 ? -1.983 7.517 4.864 1.00 97.75 235 ALA A C 1
ATOM 1729 O O . ALA A 1 235 ? -2.899 8.227 4.456 1.00 97.75 235 ALA A O 1
ATOM 1730 N N . ALA A 1 236 ? -1.961 6.202 4.650 1.00 98.00 236 ALA A N 1
ATOM 1731 C CA . ALA A 1 236 ? -2.985 5.467 3.903 1.00 98.00 236 ALA A CA 1
ATOM 1732 C C . ALA A 1 236 ? -3.287 4.117 4.565 1.00 98.00 236 ALA A C 1
ATOM 1734 O O . ALA A 1 236 ? -2.688 3.777 5.583 1.00 98.00 236 ALA A O 1
ATOM 1735 N N . GLY A 1 237 ? -4.189 3.320 3.988 1.00 97.88 237 GLY A N 1
ATOM 1736 C CA . GLY A 1 237 ? -4.472 1.968 4.471 1.00 97.88 237 GLY A CA 1
ATOM 1737 C C . GLY A 1 237 ? -3.255 1.039 4.435 1.00 97.88 237 GLY A C 1
ATOM 1738 O O . GLY A 1 237 ? -3.003 0.334 5.408 1.00 97.88 237 GLY A O 1
ATOM 1739 N N . ASP A 1 238 ? -2.451 1.103 3.374 1.00 96.88 238 ASP A N 1
ATOM 1740 C CA . ASP A 1 238 ? -1.164 0.405 3.294 1.00 96.88 238 ASP A CA 1
ATOM 1741 C C . ASP A 1 238 ? 0.005 1.307 3.730 1.00 96.88 238 ASP A C 1
ATOM 1743 O O . ASP A 1 238 ? 0.002 2.514 3.481 1.00 96.88 238 ASP A O 1
ATOM 1747 N N . VAL A 1 239 ? 1.018 0.718 4.372 1.00 92.44 239 VAL A N 1
ATOM 1748 C CA . VAL A 1 239 ? 2.215 1.422 4.868 1.00 92.44 239 VAL A CA 1
ATOM 1749 C C . VAL A 1 239 ? 3.155 1.878 3.743 1.00 92.44 239 VAL A C 1
ATOM 1751 O O . VAL A 1 239 ? 3.974 2.768 3.959 1.00 92.44 239 VAL A O 1
ATOM 1754 N N . ARG A 1 240 ? 3.024 1.304 2.540 1.00 91.88 240 ARG A N 1
ATOM 1755 C CA . ARG A 1 240 ? 3.867 1.562 1.357 1.00 91.88 240 ARG A CA 1
ATOM 1756 C C . ARG A 1 240 ? 3.261 2.559 0.379 1.00 91.88 240 ARG A C 1
ATOM 1758 O O . ARG A 1 240 ? 3.795 2.739 -0.707 1.00 91.88 240 ARG A O 1
ATOM 1765 N N . ALA A 1 241 ? 2.175 3.243 0.736 1.00 95.94 241 ALA A N 1
ATOM 1766 C CA . ALA A 1 241 ? 1.519 4.189 -0.173 1.00 95.94 241 ALA A CA 1
ATOM 1767 C C . ALA A 1 241 ? 2.446 5.312 -0.680 1.00 95.94 241 ALA A C 1
ATOM 1769 O O . ALA A 1 241 ? 2.162 5.915 -1.710 1.00 95.94 241 ALA A O 1
ATOM 1770 N N . ASN A 1 242 ? 3.550 5.584 0.026 1.00 95.00 242 ASN A N 1
ATOM 1771 C CA . ASN A 1 242 ? 4.547 6.579 -0.363 1.00 95.00 242 ASN A CA 1
ATOM 1772 C C . ASN A 1 242 ? 5.667 6.031 -1.249 1.00 95.00 242 ASN A C 1
ATOM 1774 O O . ASN A 1 242 ? 6.522 6.825 -1.614 1.00 95.00 242 ASN A O 1
ATOM 1778 N N . ASP A 1 243 ? 5.696 4.734 -1.575 1.00 92.38 243 ASP A N 1
ATOM 1779 C CA . ASP A 1 243 ? 6.789 4.117 -2.339 1.00 92.38 243 ASP A CA 1
ATOM 1780 C C . ASP A 1 243 ? 7.155 4.965 -3.560 1.00 92.38 243 ASP A C 1
ATOM 1782 O O . ASP A 1 243 ? 8.297 5.383 -3.695 1.00 92.38 243 ASP A O 1
ATOM 1786 N N . ASN A 1 244 ? 6.158 5.369 -4.346 1.00 94.25 244 ASN A N 1
ATOM 1787 C CA . ASN A 1 244 ? 6.311 6.351 -5.411 1.00 94.25 244 ASN A CA 1
ATOM 1788 C C . ASN A 1 244 ? 5.033 7.211 -5.563 1.00 94.25 244 ASN A C 1
ATOM 1790 O O . ASN A 1 244 ? 3.940 6.792 -5.165 1.00 94.25 244 ASN A O 1
ATOM 1794 N N . PRO A 1 245 ? 5.134 8.422 -6.139 1.00 96.69 245 PRO A N 1
ATOM 1795 C CA . PRO A 1 245 ? 4.019 9.359 -6.254 1.00 96.69 245 PRO A CA 1
ATOM 1796 C C . PRO A 1 245 ? 2.884 8.865 -7.167 1.00 96.69 245 PRO A C 1
ATOM 1798 O O . PRO A 1 245 ? 1.727 9.227 -6.947 1.00 96.69 245 PRO A O 1
ATOM 1801 N N . ALA A 1 246 ? 3.161 8.002 -8.149 1.00 96.56 246 ALA A N 1
ATOM 1802 C CA . ALA A 1 246 ? 2.116 7.384 -8.967 1.00 96.56 246 ALA A CA 1
ATOM 1803 C C . ALA A 1 246 ? 1.209 6.467 -8.122 1.00 96.56 246 ALA A C 1
ATOM 1805 O O . ALA A 1 246 ? -0.018 6.574 -8.189 1.00 96.56 246 ALA A O 1
ATOM 1806 N N . LEU A 1 247 ? 1.793 5.638 -7.249 1.00 97.69 247 LEU A N 1
ATOM 1807 C CA . LEU A 1 247 ? 1.037 4.823 -6.296 1.00 97.69 247 LEU A CA 1
ATOM 1808 C C . LEU A 1 247 ? 0.229 5.701 -5.328 1.00 97.69 247 LEU A C 1
ATOM 1810 O O . LEU A 1 247 ? -0.978 5.498 -5.173 1.00 97.69 247 LEU A O 1
ATOM 1814 N N . ALA A 1 248 ? 0.852 6.723 -4.733 1.00 98.19 248 ALA A N 1
ATOM 1815 C CA . ALA A 1 248 ? 0.166 7.663 -3.843 1.00 98.19 248 ALA A CA 1
ATOM 1816 C C . ALA A 1 248 ? -1.022 8.370 -4.530 1.00 98.19 248 ALA A C 1
ATOM 1818 O O . ALA A 1 248 ? -2.049 8.629 -3.893 1.00 98.19 248 ALA A O 1
ATOM 1819 N N . SER A 1 249 ? -0.915 8.639 -5.836 1.00 98.56 249 SER A N 1
ATOM 1820 C CA . SER A 1 249 ? -1.990 9.226 -6.646 1.00 98.56 249 SER A CA 1
ATOM 1821 C C . SER A 1 249 ? -3.192 8.288 -6.759 1.00 98.56 249 SER A C 1
ATOM 1823 O O . SER A 1 249 ? -4.327 8.725 -6.565 1.00 98.56 249 SER A O 1
ATOM 1825 N N . LEU A 1 250 ? -2.964 6.988 -6.978 1.00 98.50 250 LEU A N 1
ATOM 1826 C CA . LEU A 1 250 ? -4.033 5.982 -6.997 1.00 98.50 250 LEU A CA 1
ATOM 1827 C C . LEU A 1 250 ? -4.698 5.822 -5.622 1.00 98.50 250 LEU A C 1
ATOM 1829 O O . LEU A 1 250 ? -5.926 5.783 -5.537 1.00 98.50 250 LEU A O 1
ATOM 1833 N N . HIS A 1 251 ? -3.920 5.799 -4.534 1.00 98.75 251 HIS A N 1
ATOM 1834 C CA . HIS A 1 251 ? -4.484 5.795 -3.178 1.00 98.75 251 HIS A CA 1
ATOM 1835 C C . HIS A 1 251 ? -5.356 7.034 -2.927 1.00 98.75 251 HIS A C 1
ATOM 1837 O O . HIS A 1 251 ? -6.476 6.915 -2.428 1.00 98.75 251 HIS A O 1
ATOM 1843 N N . THR A 1 252 ? -4.865 8.217 -3.307 1.00 98.88 252 THR A N 1
ATOM 1844 C CA . THR A 1 252 ? -5.605 9.479 -3.183 1.00 98.88 252 THR A CA 1
ATOM 1845 C C . THR A 1 252 ? -6.910 9.439 -3.977 1.00 98.88 252 THR A C 1
ATOM 1847 O O . THR A 1 252 ? -7.960 9.800 -3.448 1.00 98.88 252 THR A O 1
ATOM 1850 N N . LEU A 1 253 ? -6.876 8.953 -5.222 1.00 98.81 253 LEU A N 1
ATOM 1851 C CA . LEU A 1 253 ? -8.056 8.843 -6.080 1.00 98.81 253 LEU A CA 1
ATOM 1852 C C . LEU A 1 253 ? -9.161 7.997 -5.428 1.00 98.81 253 LEU A C 1
ATOM 1854 O O . LEU A 1 253 ? -10.327 8.389 -5.435 1.00 98.81 253 LEU A O 1
ATOM 1858 N N . LEU A 1 254 ? -8.802 6.872 -4.807 1.00 98.88 254 LEU A N 1
ATOM 1859 C CA . LEU A 1 254 ? -9.765 6.000 -4.127 1.00 98.88 254 LEU A CA 1
ATOM 1860 C C . LEU A 1 254 ? -10.325 6.622 -2.839 1.00 98.88 254 LEU A C 1
ATOM 1862 O O . LEU A 1 254 ? -11.497 6.416 -2.519 1.00 98.88 254 LEU A O 1
ATOM 1866 N N . VAL A 1 255 ? -9.526 7.414 -2.116 1.00 98.94 255 VAL A N 1
ATOM 1867 C CA . VAL A 1 255 ? -10.007 8.205 -0.969 1.00 98.94 255 VAL A CA 1
ATOM 1868 C C . VAL A 1 255 ? -10.982 9.293 -1.423 1.00 98.94 255 VAL A C 1
ATOM 1870 O O . VAL A 1 255 ? -12.038 9.465 -0.809 1.00 98.94 255 VAL A O 1
ATOM 1873 N N . ARG A 1 256 ? -10.685 9.981 -2.532 1.00 98.88 256 ARG A N 1
ATOM 1874 C CA . ARG A 1 256 ? -11.606 10.950 -3.142 1.00 98.88 256 ARG A CA 1
ATOM 1875 C C . ARG A 1 256 ? -12.919 10.278 -3.554 1.00 98.88 256 ARG A C 1
ATOM 1877 O O . ARG A 1 256 ? -13.980 10.816 -3.252 1.00 98.88 256 ARG A O 1
ATOM 1884 N N . GLU A 1 257 ? -12.872 9.084 -4.149 1.00 98.88 257 GLU A N 1
ATOM 1885 C CA . GLU A 1 257 ? -14.081 8.324 -4.501 1.00 98.88 257 GLU A CA 1
ATOM 1886 C C . GLU A 1 257 ? -14.895 7.909 -3.268 1.00 98.88 257 GLU A C 1
ATOM 1888 O O . GLU A 1 257 ? -16.122 8.030 -3.271 1.00 98.88 257 GLU A O 1
ATOM 1893 N N . HIS A 1 258 ? -14.237 7.483 -2.185 1.00 98.94 258 HIS A N 1
ATOM 1894 C CA . HIS A 1 258 ? -14.917 7.208 -0.919 1.00 98.94 258 HIS A CA 1
ATOM 1895 C C . HIS A 1 258 ? -15.654 8.448 -0.400 1.00 98.94 258 HIS A C 1
ATOM 1897 O O . HIS A 1 258 ? -16.845 8.382 -0.098 1.00 98.94 258 HIS A O 1
ATOM 1903 N N . ASN A 1 259 ? -14.958 9.584 -0.312 1.00 98.94 259 ASN A N 1
ATOM 1904 C CA . ASN A 1 259 ? -15.521 10.813 0.243 1.00 98.94 259 ASN A CA 1
ATOM 1905 C C . ASN A 1 259 ? -16.649 11.372 -0.636 1.00 98.94 259 ASN A C 1
ATOM 1907 O O . ASN A 1 259 ? -17.680 11.788 -0.105 1.00 98.94 259 ASN A O 1
ATOM 1911 N N . ARG A 1 260 ? -16.503 11.293 -1.966 1.00 98.88 260 ARG A N 1
ATOM 1912 C CA . ARG A 1 260 ? -17.561 11.615 -2.934 1.00 98.88 260 ARG A CA 1
ATOM 1913 C C . ARG A 1 260 ? -18.794 10.740 -2.708 1.00 98.88 260 ARG A C 1
ATOM 1915 O O . ARG A 1 260 ? -19.915 11.245 -2.696 1.00 98.88 260 ARG A O 1
ATOM 1922 N N . ARG A 1 261 ? -18.601 9.433 -2.496 1.00 98.81 261 ARG A N 1
ATOM 1923 C CA . ARG A 1 261 ? -19.704 8.498 -2.257 1.00 98.81 261 ARG A CA 1
ATOM 1924 C C . ARG A 1 261 ? -20.406 8.747 -0.922 1.00 98.81 261 ARG A C 1
ATOM 1926 O O . ARG A 1 261 ? -21.633 8.665 -0.872 1.00 98.81 261 ARG A O 1
ATOM 1933 N N . ALA A 1 262 ? -19.658 9.083 0.126 1.00 98.81 262 ALA A N 1
ATOM 1934 C CA . ALA A 1 262 ? -20.222 9.445 1.422 1.00 98.81 262 ALA A CA 1
ATOM 1935 C C . ALA A 1 262 ? -21.122 10.689 1.312 1.00 98.81 262 ALA A C 1
ATOM 1937 O O . ALA A 1 262 ? -22.237 10.679 1.837 1.00 98.81 262 ALA A O 1
ATOM 1938 N N . ASP A 1 263 ? -20.694 11.709 0.557 1.00 98.75 263 ASP A N 1
ATOM 1939 C CA . ASP A 1 263 ? -21.502 12.907 0.292 1.00 98.75 263 ASP A CA 1
ATOM 1940 C C . ASP A 1 263 ? -22.800 12.583 -0.459 1.00 98.75 263 ASP A C 1
ATOM 1942 O O . ASP A 1 263 ? -23.876 13.030 -0.061 1.00 98.75 263 ASP A O 1
ATOM 1946 N N . GLU A 1 264 ? -22.734 11.768 -1.516 1.00 98.75 264 GLU A N 1
ATOM 1947 C CA . GLU A 1 264 ? -23.931 11.354 -2.258 1.00 98.75 264 GLU A CA 1
ATOM 1948 C C . GLU A 1 264 ? -24.939 10.607 -1.381 1.00 98.75 264 GLU A C 1
ATOM 1950 O O . GLU A 1 264 ? -26.144 10.842 -1.480 1.00 98.75 264 GLU A O 1
ATOM 1955 N N . LEU A 1 265 ? -24.459 9.701 -0.527 1.00 98.75 265 LEU A N 1
ATOM 1956 C CA . LEU A 1 265 ? -25.311 8.923 0.369 1.00 98.75 265 LEU A CA 1
ATOM 1957 C C . LEU A 1 265 ? -25.958 9.810 1.438 1.00 98.75 265 LEU A C 1
ATOM 1959 O O . LEU A 1 265 ? -27.153 9.670 1.688 1.00 98.75 265 LEU A O 1
ATOM 1963 N N . ALA A 1 266 ? -25.203 10.747 2.016 1.00 98.50 266 ALA A N 1
ATOM 1964 C CA . ALA A 1 266 ? -25.719 11.692 3.003 1.00 98.50 266 ALA A CA 1
ATOM 1965 C C . ALA A 1 266 ? -26.773 12.640 2.405 1.00 98.50 266 ALA A C 1
ATOM 1967 O O . ALA A 1 266 ? -27.751 12.981 3.071 1.00 98.50 266 ALA A O 1
ATOM 1968 N N . LEU A 1 267 ? -26.602 13.041 1.139 1.00 98.44 267 LEU A N 1
ATOM 1969 C CA . LEU A 1 267 ? -27.592 13.827 0.398 1.00 98.44 267 LEU A CA 1
ATOM 1970 C C . LEU A 1 267 ? -28.850 13.015 0.058 1.00 98.44 267 LEU A C 1
ATOM 1972 O O . LEU A 1 267 ? -29.948 13.571 0.040 1.00 98.44 267 LEU A O 1
ATOM 1976 N N . ALA A 1 268 ? -28.698 11.721 -0.231 1.00 98.31 268 ALA A N 1
ATOM 1977 C CA . ALA A 1 268 ? -29.807 10.843 -0.590 1.00 98.31 268 ALA A CA 1
ATOM 1978 C C . ALA A 1 268 ? -30.661 10.426 0.620 1.00 98.31 268 ALA A C 1
ATOM 1980 O O . ALA A 1 268 ? -31.882 10.322 0.489 1.00 98.31 268 ALA A O 1
ATOM 1981 N N . ASP A 1 269 ? -30.044 10.191 1.781 1.00 97.62 269 ASP A N 1
ATOM 1982 C CA . ASP A 1 269 ? -30.740 9.838 3.021 1.00 97.62 269 ASP A CA 1
ATOM 1983 C C . ASP A 1 269 ? -30.048 10.439 4.252 1.00 97.62 269 ASP A C 1
ATOM 1985 O O . ASP A 1 269 ? -29.052 9.924 4.764 1.00 97.62 269 ASP A O 1
ATOM 1989 N N . SER A 1 270 ? -30.642 11.511 4.782 1.00 96.19 270 SER A N 1
ATOM 1990 C CA . SER A 1 270 ? -30.144 12.212 5.968 1.00 96.19 270 SER A CA 1
ATOM 1991 C C . SER A 1 270 ? -30.311 11.432 7.279 1.00 96.19 270 SER A C 1
ATOM 1993 O O . SER A 1 270 ? -29.895 11.928 8.324 1.00 96.19 270 SER A O 1
ATOM 1995 N N . ASN A 1 271 ? -30.961 10.260 7.272 1.00 97.50 271 ASN A N 1
ATOM 1996 C CA . ASN A 1 271 ? -31.089 9.412 8.464 1.00 97.50 271 ASN A CA 1
ATOM 1997 C C . ASN A 1 271 ? -29.904 8.456 8.643 1.00 97.50 271 ASN A C 1
ATOM 1999 O O . ASN A 1 271 ? -29.802 7.809 9.689 1.00 97.50 271 ASN A O 1
ATOM 2003 N N . LEU A 1 272 ? -29.026 8.337 7.643 1.00 98.25 272 LEU A N 1
ATOM 2004 C CA . LEU A 1 272 ? -27.838 7.500 7.740 1.00 98.25 272 LEU A CA 1
ATOM 2005 C C . LEU A 1 272 ? -26.854 8.088 8.753 1.00 98.25 272 LEU A C 1
ATOM 2007 O O . LEU A 1 272 ? -26.506 9.266 8.713 1.00 98.25 272 LEU A O 1
ATOM 2011 N N . THR A 1 273 ? -26.377 7.243 9.662 1.00 98.44 273 THR A N 1
ATOM 2012 C CA . THR A 1 273 ? -25.309 7.615 10.597 1.00 98.44 273 THR A CA 1
ATOM 2013 C C . THR A 1 273 ? -23.955 7.660 9.887 1.00 98.44 273 THR A C 1
ATOM 2015 O O . THR A 1 273 ? -23.758 6.992 8.871 1.00 98.44 273 THR A O 1
ATOM 2018 N N . GLY A 1 274 ? -22.976 8.368 10.459 1.00 98.38 274 GLY A N 1
ATOM 2019 C CA . GLY A 1 274 ? -21.609 8.398 9.923 1.00 98.38 274 GLY A CA 1
ATOM 2020 C C . GLY A 1 274 ? -20.971 7.012 9.766 1.00 98.38 274 GLY A C 1
ATOM 2021 O O . GLY A 1 274 ? -20.215 6.787 8.827 1.00 98.38 274 GLY A O 1
ATOM 2022 N N . GLU A 1 275 ? -21.315 6.051 10.629 1.00 98.44 275 GLU A N 1
ATOM 2023 C CA . GLU A 1 275 ? -20.869 4.661 10.474 1.00 98.44 275 GLU A CA 1
ATOM 2024 C C . GLU A 1 275 ? -21.508 3.991 9.252 1.00 98.44 275 GLU A C 1
ATOM 2026 O O . GLU A 1 275 ? -20.818 3.344 8.468 1.00 98.44 275 GLU A O 1
ATOM 2031 N N . GLN A 1 276 ? -22.811 4.183 9.036 1.00 98.69 276 GLN A N 1
ATOM 2032 C CA . GLN A 1 276 ? -23.491 3.635 7.861 1.00 98.69 276 GLN A CA 1
ATOM 2033 C C . GLN A 1 276 ? -22.960 4.254 6.563 1.00 98.69 276 GLN A C 1
ATOM 2035 O O . GLN A 1 276 ? -22.724 3.524 5.601 1.00 98.69 276 GLN A O 1
ATOM 2040 N N . LEU A 1 277 ? -22.721 5.570 6.543 1.00 98.88 277 LEU A N 1
ATOM 2041 C CA . LEU A 1 277 ? -22.113 6.272 5.408 1.00 98.88 277 LEU A CA 1
ATOM 2042 C C . LEU A 1 277 ? -20.721 5.716 5.081 1.00 98.88 277 LEU A C 1
ATOM 2044 O O . LEU A 1 277 ? -20.449 5.392 3.922 1.00 98.88 277 LEU A O 1
ATOM 2048 N N . TYR A 1 278 ? -19.878 5.528 6.101 1.00 98.88 278 TYR A N 1
ATOM 2049 C CA . TYR A 1 278 ? -18.547 4.942 5.949 1.00 98.88 278 TYR A CA 1
ATOM 2050 C C . TYR A 1 278 ? -18.608 3.517 5.384 1.00 98.88 278 TYR A C 1
ATOM 2052 O O . TYR A 1 278 ? -17.958 3.230 4.381 1.00 98.88 278 TYR A O 1
ATOM 2060 N N . GLN A 1 279 ? -19.416 2.624 5.969 1.00 98.81 279 GLN A N 1
ATOM 2061 C CA . GLN A 1 279 ? -19.477 1.219 5.544 1.00 98.81 279 GLN A CA 1
ATOM 2062 C C . GLN A 1 279 ? -20.055 1.056 4.132 1.00 98.81 279 GLN A C 1
ATOM 2064 O O . GLN A 1 279 ? -19.563 0.247 3.342 1.00 98.81 279 GLN A O 1
ATOM 2069 N N . LEU A 1 280 ? -21.072 1.846 3.775 1.00 98.81 280 LEU A N 1
ATOM 2070 C CA . LEU A 1 280 ? -21.637 1.843 2.423 1.00 98.81 280 LEU A CA 1
ATOM 2071 C C . LEU A 1 280 ? -20.629 2.365 1.387 1.00 98.81 280 LEU A C 1
ATOM 2073 O O . LEU A 1 280 ? -20.511 1.781 0.308 1.00 98.81 280 LEU A O 1
ATOM 2077 N N . SER A 1 281 ? -19.866 3.407 1.725 1.00 98.88 281 SER A N 1
ATOM 2078 C CA . SER A 1 281 ? -18.811 3.959 0.861 1.00 98.88 281 SER A CA 1
ATOM 2079 C C . SER A 1 281 ? -17.608 3.013 0.751 1.00 98.88 281 SER A C 1
ATOM 2081 O O . SER A 1 281 ? -17.087 2.792 -0.342 1.00 98.88 281 SER A O 1
ATOM 2083 N N . ARG A 1 282 ? -17.220 2.349 1.848 1.00 98.81 282 ARG A N 1
ATOM 2084 C CA . ARG A 1 282 ? -16.198 1.290 1.865 1.00 98.81 282 ARG A CA 1
ATOM 2085 C C . ARG A 1 282 ? -16.577 0.118 0.970 1.00 98.81 282 ARG A C 1
ATOM 2087 O O . ARG A 1 282 ? -15.765 -0.313 0.148 1.00 98.81 282 ARG A O 1
ATOM 2094 N N . ARG A 1 283 ? -17.817 -0.367 1.082 1.00 98.81 283 ARG A N 1
ATOM 2095 C CA . ARG A 1 283 ? -18.354 -1.431 0.220 1.00 98.81 283 ARG A CA 1
ATOM 2096 C C . ARG A 1 283 ? -18.309 -1.036 -1.256 1.00 98.81 283 ARG A C 1
ATOM 2098 O O . ARG A 1 283 ? -17.970 -1.868 -2.092 1.00 98.81 283 ARG A O 1
ATOM 2105 N N . TRP A 1 284 ? -18.643 0.214 -1.569 1.00 98.75 284 TRP A N 1
ATOM 2106 C CA . TRP A 1 284 ? -18.625 0.744 -2.931 1.00 98.75 284 TRP A CA 1
ATOM 2107 C C . TRP A 1 284 ? -17.219 0.732 -3.546 1.00 98.75 284 TRP A C 1
ATOM 2109 O O . TRP A 1 284 ? -17.020 0.125 -4.595 1.00 98.75 284 TRP A O 1
ATOM 2119 N N . VAL A 1 285 ? -16.226 1.307 -2.860 1.00 98.88 285 VAL A N 1
ATOM 2120 C CA . VAL A 1 285 ? -14.830 1.325 -3.340 1.00 98.88 285 VAL A CA 1
ATOM 2121 C C . VAL A 1 285 ? -14.250 -0.087 -3.457 1.00 98.88 285 VAL A C 1
ATOM 2123 O O . VAL A 1 285 ? -13.564 -0.391 -4.429 1.00 98.88 285 VAL A O 1
ATOM 2126 N N . SER A 1 286 ? -14.570 -0.978 -2.512 1.00 98.75 286 SER A N 1
ATOM 2127 C CA . SER A 1 286 ? -14.145 -2.386 -2.579 1.00 98.75 286 SER A CA 1
ATOM 2128 C C . SER A 1 286 ? -14.692 -3.081 -3.830 1.00 98.75 286 SER A C 1
ATOM 2130 O O . SER A 1 286 ? -13.961 -3.791 -4.515 1.00 98.75 286 SER A O 1
ATOM 2132 N N . ALA A 1 287 ? -15.962 -2.834 -4.169 1.00 98.75 287 ALA A N 1
ATOM 2133 C CA . ALA A 1 287 ? -16.584 -3.386 -5.368 1.00 98.75 287 ALA A CA 1
ATOM 2134 C C . ALA A 1 287 ? -15.964 -2.831 -6.662 1.00 98.75 287 ALA A C 1
ATOM 2136 O O . ALA A 1 287 ? -15.770 -3.596 -7.603 1.00 98.75 287 ALA A O 1
ATOM 2137 N N . ILE A 1 288 ? -15.614 -1.539 -6.701 1.00 98.50 288 ILE A N 1
ATOM 2138 C CA . ILE A 1 288 ? -14.900 -0.935 -7.838 1.00 98.50 288 ILE A CA 1
ATOM 2139 C C . ILE A 1 288 ? -13.548 -1.624 -8.042 1.00 98.50 288 ILE A C 1
ATOM 2141 O O . ILE A 1 288 ? -13.257 -2.068 -9.148 1.00 98.50 288 ILE A O 1
ATOM 2145 N N . LEU A 1 289 ? -12.747 -1.785 -6.982 1.00 98.56 289 LEU A N 1
ATOM 2146 C CA . LEU A 1 289 ? -11.446 -2.452 -7.095 1.00 98.56 289 LEU A CA 1
ATOM 2147 C C . LEU A 1 289 ? -11.569 -3.897 -7.579 1.00 98.56 289 LEU A C 1
ATOM 2149 O O . LEU A 1 289 ? -10.796 -4.323 -8.437 1.00 98.56 289 LEU A O 1
ATOM 2153 N N . GLN A 1 290 ? -12.549 -4.648 -7.071 1.00 98.44 290 GLN A N 1
ATOM 2154 C CA . GLN A 1 290 ? -12.819 -6.003 -7.552 1.00 98.44 290 GLN A CA 1
ATOM 2155 C C . GLN A 1 290 ? -13.236 -6.005 -9.025 1.00 98.44 290 GLN A C 1
ATOM 2157 O O . GLN A 1 290 ? -12.740 -6.828 -9.792 1.00 98.44 290 GLN A O 1
ATOM 2162 N N . GLN A 1 291 ? -14.111 -5.086 -9.442 1.00 98.06 291 GLN A N 1
ATOM 2163 C CA . GLN A 1 291 ? -14.557 -5.013 -10.829 1.00 98.06 291 GLN A CA 1
ATOM 2164 C C . GLN A 1 291 ? -13.393 -4.694 -11.771 1.00 98.06 291 GLN A C 1
ATOM 2166 O O . GLN A 1 291 ? -13.214 -5.453 -12.724 1.00 98.06 291 GLN A O 1
ATOM 2171 N N . ILE A 1 292 ? -12.595 -3.662 -11.480 1.00 98.38 292 ILE A N 1
ATOM 2172 C CA . ILE A 1 292 ? -11.430 -3.277 -12.291 1.00 98.38 292 ILE A CA 1
ATOM 2173 C C . ILE A 1 292 ? -10.447 -4.447 -12.358 1.00 98.38 292 ILE A C 1
ATOM 2175 O O . ILE A 1 292 ? -9.973 -4.813 -13.431 1.00 98.38 292 ILE A O 1
ATOM 2179 N N . THR A 1 293 ? -10.177 -5.100 -11.223 1.00 98.00 293 THR A N 1
ATOM 2180 C CA . THR A 1 293 ? -9.218 -6.210 -11.183 1.00 98.00 293 THR A CA 1
ATOM 2181 C C . THR A 1 293 ? -9.679 -7.385 -12.045 1.00 98.00 293 THR A C 1
ATOM 2183 O O . THR A 1 293 ? -8.943 -7.831 -12.922 1.00 98.00 293 THR A O 1
ATOM 2186 N N . TYR A 1 294 ? -10.896 -7.886 -11.827 1.00 97.25 294 TYR A N 1
ATOM 2187 C CA . TYR A 1 294 ? -11.369 -9.112 -12.475 1.00 97.25 294 TYR A CA 1
ATOM 2188 C C . TYR A 1 294 ? -11.856 -8.918 -13.914 1.00 97.25 294 TYR A C 1
ATOM 2190 O O . TYR A 1 294 ? -11.815 -9.878 -14.679 1.00 97.25 294 TYR A O 1
ATOM 2198 N N . ASN A 1 295 ? -12.326 -7.723 -14.283 1.00 95.88 295 ASN A N 1
ATOM 2199 C CA . ASN A 1 295 ? -12.955 -7.485 -15.589 1.00 95.88 295 ASN A CA 1
ATOM 2200 C C . ASN A 1 295 ? -12.147 -6.570 -16.514 1.00 95.88 295 ASN A C 1
ATOM 2202 O O . ASN A 1 295 ? -12.514 -6.450 -17.677 1.00 95.88 295 ASN A O 1
ATOM 2206 N N . GLU A 1 296 ? -11.075 -5.935 -16.033 1.00 96.38 296 GLU A N 1
ATOM 2207 C CA . GLU A 1 296 ? -10.225 -5.073 -16.865 1.00 96.38 296 GLU A CA 1
ATOM 2208 C C . GLU A 1 296 ? -8.758 -5.503 -16.774 1.00 96.38 296 GLU A C 1
ATOM 2210 O O . GLU A 1 296 ? -8.175 -5.927 -17.767 1.00 96.38 296 GLU A O 1
ATOM 2215 N N . PHE A 1 297 ? -8.166 -5.494 -15.578 1.00 97.12 297 PHE A N 1
ATOM 2216 C CA . PHE A 1 297 ? -6.737 -5.770 -15.407 1.00 97.12 297 PHE A CA 1
ATOM 2217 C C . PHE A 1 297 ? -6.349 -7.227 -15.708 1.00 97.12 297 PHE A C 1
ATOM 2219 O O . PHE A 1 297 ? -5.456 -7.477 -16.518 1.00 97.12 297 PHE A O 1
ATOM 2226 N N . LEU A 1 298 ? -7.006 -8.208 -15.076 1.00 97.06 298 LEU A N 1
ATOM 2227 C CA . LEU A 1 298 ? -6.667 -9.624 -15.267 1.00 97.06 298 LEU A CA 1
ATOM 2228 C C . LEU A 1 298 ? -6.927 -10.121 -16.702 1.00 97.06 298 LEU A C 1
ATOM 2230 O O . LEU A 1 298 ? -6.070 -10.846 -17.209 1.00 97.06 298 LEU A O 1
ATOM 2234 N N . PRO A 1 299 ? -8.020 -9.736 -17.392 1.00 96.69 299 PRO A N 1
ATOM 2235 C CA . PRO A 1 299 ? -8.204 -10.060 -18.808 1.00 96.69 299 PRO A CA 1
ATOM 2236 C C . PRO A 1 299 ? -7.105 -9.504 -19.718 1.00 96.69 299 PRO A C 1
ATOM 2238 O O . PRO A 1 299 ? -6.668 -10.203 -20.631 1.00 96.69 299 PRO A O 1
ATOM 2241 N N . LEU A 1 300 ? -6.606 -8.290 -19.455 1.00 94.75 300 LEU A N 1
ATOM 2242 C CA . LEU A 1 300 ? -5.483 -7.717 -20.206 1.00 94.75 300 LEU A CA 1
ATOM 2243 C C . LEU A 1 300 ? -4.173 -8.471 -19.947 1.00 94.75 300 LEU A C 1
ATOM 2245 O O . LEU A 1 300 ? -3.401 -8.702 -20.875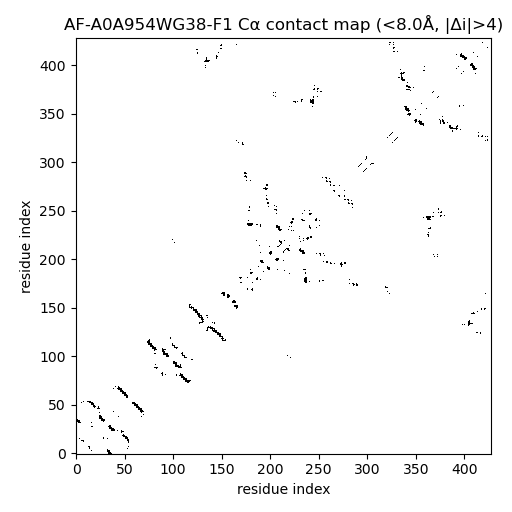 1.00 94.75 300 LEU A O 1
ATOM 2249 N N . LEU A 1 301 ? -3.931 -8.870 -18.697 1.00 95.00 301 LEU A N 1
ATOM 2250 C CA . LEU A 1 301 ? -2.696 -9.538 -18.289 1.00 95.00 301 LEU A CA 1
ATOM 2251 C C . LEU A 1 301 ? -2.638 -11.013 -18.717 1.00 95.00 301 LEU A C 1
ATOM 2253 O O . LEU A 1 301 ? -1.607 -11.490 -19.183 1.00 95.00 301 LEU A O 1
ATOM 2257 N N . LEU A 1 302 ? -3.727 -11.752 -18.506 1.00 95.62 302 LEU A N 1
ATOM 2258 C CA . LEU A 1 302 ? -3.778 -13.210 -18.661 1.00 95.62 302 LEU A CA 1
ATOM 2259 C C . LEU A 1 302 ? -4.497 -13.647 -19.948 1.00 95.62 302 LEU A C 1
ATOM 2261 O O . LEU A 1 302 ? -4.404 -14.810 -20.344 1.00 95.62 302 LEU A O 1
ATOM 2265 N N . GLY A 1 303 ? -5.207 -12.724 -20.599 1.00 96.00 303 GLY A N 1
ATOM 2266 C CA . GLY A 1 303 ? -6.095 -12.972 -21.730 1.00 96.00 303 GLY A CA 1
ATOM 2267 C C . GLY A 1 303 ? -7.566 -13.112 -21.317 1.00 96.00 303 GLY A C 1
ATOM 2268 O O . GLY A 1 303 ? -7.896 -13.646 -20.260 1.00 96.00 303 GLY A O 1
ATOM 2269 N N . GLU A 1 304 ? -8.468 -12.700 -22.212 1.00 92.00 304 GLU A N 1
ATOM 2270 C CA . GLU A 1 304 ? -9.934 -12.625 -22.016 1.00 92.00 304 GLU A CA 1
ATOM 2271 C C . GLU A 1 304 ? -10.608 -13.923 -21.534 1.00 92.00 304 GLU A C 1
ATOM 2273 O O . GLU A 1 304 ? -11.704 -13.904 -20.985 1.00 92.00 304 GLU A O 1
ATOM 2278 N N . SER A 1 305 ? -9.990 -15.081 -21.770 1.00 91.81 305 SER A N 1
ATOM 2279 C CA . SER A 1 305 ? -10.537 -16.397 -21.400 1.00 91.81 305 SER A CA 1
ATOM 2280 C C . SER A 1 305 ? -9.777 -17.075 -20.259 1.00 91.81 305 SER A C 1
ATOM 2282 O O . SER A 1 305 ? -9.993 -18.261 -20.011 1.00 91.81 305 SER A O 1
ATOM 2284 N N . ALA A 1 306 ? -8.873 -16.359 -19.584 1.00 92.25 306 ALA A N 1
ATOM 2285 C CA . ALA A 1 306 ? -8.064 -16.922 -18.507 1.00 92.25 306 ALA A CA 1
ATOM 2286 C C . ALA A 1 306 ? -8.884 -17.269 -17.257 1.00 92.25 306 ALA A C 1
ATOM 2288 O O . ALA A 1 306 ? -8.547 -18.218 -16.550 1.00 92.25 306 ALA A O 1
ATOM 2289 N N . LEU A 1 307 ? -9.963 -16.525 -16.993 1.00 93.00 307 LEU A N 1
ATOM 2290 C CA . LEU A 1 307 ? -10.846 -16.750 -15.852 1.00 93.00 307 LEU A CA 1
ATOM 2291 C C . LEU A 1 307 ? -12.235 -17.206 -16.322 1.00 93.00 307 LEU A C 1
ATOM 2293 O O . LEU A 1 307 ? -12.806 -16.594 -17.227 1.00 93.00 307 LEU A O 1
ATOM 2297 N N . PRO A 1 308 ? -12.812 -18.262 -15.718 1.00 93.81 308 PRO A N 1
ATOM 2298 C CA . PRO A 1 308 ? -14.197 -18.625 -15.978 1.00 93.81 308 PRO A CA 1
ATOM 2299 C C . PRO A 1 308 ? -15.150 -17.576 -15.393 1.00 93.81 308 PRO A C 1
ATOM 2301 O O . PRO A 1 308 ? -14.817 -16.861 -14.447 1.00 93.81 308 PRO A O 1
ATOM 2304 N N . ALA A 1 309 ? -16.377 -17.529 -15.918 1.00 93.69 309 ALA A N 1
ATOM 2305 C CA . ALA A 1 309 ? -17.435 -16.724 -15.317 1.00 93.69 309 ALA A CA 1
ATOM 2306 C C . ALA A 1 309 ? -17.658 -17.139 -13.854 1.00 93.69 309 ALA A C 1
ATOM 2308 O O . ALA A 1 309 ? -17.687 -18.329 -13.533 1.00 93.69 309 ALA A O 1
ATOM 2309 N N . TYR A 1 310 ? -17.844 -16.151 -12.979 1.00 96.31 310 TYR A N 1
ATOM 2310 C CA . TYR A 1 310 ? -18.056 -16.396 -11.558 1.00 96.31 310 TYR A CA 1
ATOM 2311 C C . TYR A 1 310 ? -19.296 -17.271 -11.323 1.00 96.31 310 TYR A C 1
ATOM 2313 O O . TYR A 1 310 ? -20.400 -16.934 -11.752 1.00 96.31 310 TYR A O 1
ATOM 2321 N N . SER A 1 311 ? -19.113 -18.393 -10.626 1.00 96.69 311 SER A N 1
ATOM 2322 C CA . 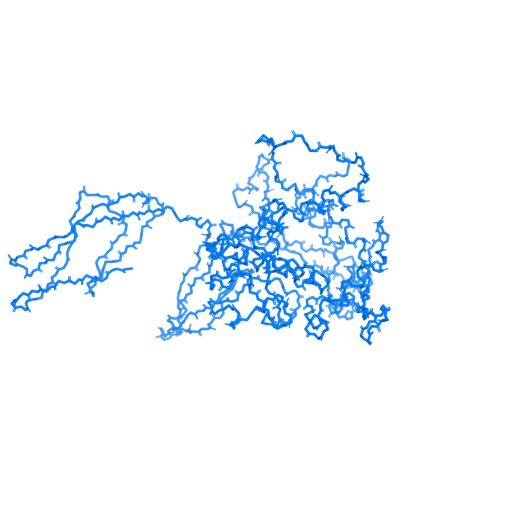SER A 1 311 ? -20.157 -19.400 -10.388 1.00 96.69 311 SER A CA 1
ATOM 2323 C C . SER A 1 311 ? -20.823 -19.302 -9.012 1.00 96.69 311 SER A C 1
ATOM 2325 O O . SER A 1 311 ? -21.628 -20.164 -8.666 1.00 96.69 311 SER A O 1
ATOM 2327 N N . GLY A 1 312 ? -20.511 -18.262 -8.237 1.00 97.50 312 GLY A N 1
ATOM 2328 C CA . GLY A 1 312 ? -20.987 -18.082 -6.867 1.00 97.50 312 GLY A CA 1
ATOM 2329 C C . GLY A 1 312 ? -19.904 -18.335 -5.820 1.00 97.50 312 GLY A C 1
ATOM 2330 O O . GLY A 1 312 ? -18.810 -18.802 -6.130 1.00 97.50 312 GLY A O 1
ATOM 2331 N N . TYR A 1 313 ? -20.212 -17.962 -4.578 1.00 97.81 313 TYR A N 1
ATOM 2332 C CA . TYR A 1 313 ? -19.314 -18.136 -3.440 1.00 97.81 313 TYR A CA 1
ATOM 2333 C C . TYR A 1 313 ? -19.240 -19.610 -3.039 1.00 97.81 313 TYR A C 1
ATOM 2335 O O . TYR A 1 313 ? -20.270 -20.281 -2.956 1.00 97.81 313 TYR A O 1
ATOM 2343 N N . ASP A 1 314 ? -18.027 -20.078 -2.769 1.00 97.19 314 ASP A N 1
ATOM 2344 C CA . ASP A 1 314 ? -17.740 -21.417 -2.271 1.00 97.19 314 ASP A CA 1
ATOM 2345 C C . ASP A 1 314 ? -16.968 -21.282 -0.954 1.00 97.19 314 ASP A C 1
ATOM 2347 O O . ASP A 1 314 ? -15.834 -20.806 -0.935 1.00 97.19 314 ASP A O 1
ATOM 2351 N N . GLU A 1 315 ? -17.602 -21.671 0.153 1.00 97.06 315 GLU A N 1
ATOM 2352 C CA . GLU A 1 315 ? -17.016 -21.596 1.499 1.00 97.06 315 GLU A CA 1
ATOM 2353 C C . GLU A 1 315 ? -15.869 -22.591 1.724 1.00 97.06 315 GLU A C 1
ATOM 2355 O O . GLU A 1 315 ? -15.163 -22.496 2.725 1.00 97.06 315 GLU A O 1
ATOM 2360 N N . THR A 1 316 ? -15.681 -23.547 0.809 1.00 97.31 316 THR A N 1
ATOM 2361 C CA . THR A 1 316 ? -14.616 -24.555 0.890 1.00 97.31 316 THR A CA 1
ATOM 2362 C C . THR A 1 316 ? -13.307 -24.103 0.240 1.00 97.31 316 THR A C 1
ATOM 2364 O O . THR A 1 316 ? -12.284 -24.770 0.405 1.00 97.31 316 THR A O 1
ATOM 2367 N N . VAL A 1 317 ? -13.319 -22.980 -0.485 1.00 96.69 317 VAL A N 1
ATOM 2368 C CA . VAL A 1 317 ? -12.127 -22.393 -1.106 1.00 96.69 317 VAL A CA 1
ATOM 2369 C C . VAL A 1 317 ? -11.323 -21.632 -0.058 1.00 96.69 317 VAL A C 1
ATOM 2371 O O . VAL A 1 317 ? -11.848 -20.744 0.609 1.00 96.69 317 VAL A O 1
ATOM 2374 N N . ASP A 1 318 ? -10.033 -21.947 0.032 1.00 95.12 318 ASP A N 1
ATOM 2375 C CA . ASP A 1 318 ? -9.058 -21.174 0.796 1.00 95.12 318 ASP A CA 1
ATOM 2376 C C . ASP A 1 318 ? -8.602 -19.952 -0.029 1.00 95.12 318 ASP A C 1
ATOM 2378 O O . ASP A 1 318 ? -8.013 -20.133 -1.101 1.00 95.12 318 ASP A O 1
ATOM 2382 N N . PRO A 1 319 ? -8.902 -18.714 0.409 1.00 95.00 319 PRO A N 1
ATOM 2383 C CA . PRO A 1 319 ? -8.543 -17.502 -0.314 1.00 95.00 319 PRO A CA 1
ATOM 2384 C C . PRO A 1 319 ? -7.155 -16.960 0.068 1.00 95.00 319 PRO A C 1
ATOM 2386 O O . PRO A 1 319 ? -6.814 -15.851 -0.349 1.00 95.00 319 PRO A O 1
ATOM 2389 N N . GLU A 1 320 ? -6.374 -17.665 0.894 1.00 92.75 320 GLU A N 1
ATOM 2390 C CA . GLU A 1 320 ? -5.058 -17.189 1.310 1.00 92.75 320 GLU A CA 1
ATOM 2391 C C . GLU A 1 320 ? -4.089 -17.006 0.132 1.00 92.75 320 GLU A C 1
ATOM 2393 O O . GLU A 1 320 ? -4.080 -17.729 -0.869 1.00 92.75 320 GLU A O 1
ATOM 2398 N N . ILE A 1 321 ? -3.219 -16.002 0.266 1.00 93.56 321 ILE A N 1
ATOM 2399 C CA . ILE A 1 321 ? -2.198 -15.714 -0.735 1.00 93.56 321 ILE A CA 1
ATOM 2400 C C . ILE A 1 321 ? -1.067 -16.728 -0.609 1.00 93.56 321 ILE A C 1
ATOM 2402 O O . ILE A 1 321 ? -0.343 -16.757 0.385 1.00 93.56 321 ILE A O 1
ATOM 2406 N N . SER A 1 322 ? -0.847 -17.510 -1.665 1.00 93.88 322 SER A N 1
ATOM 2407 C CA . SER A 1 322 ? 0.308 -18.407 -1.713 1.00 93.88 322 SER A CA 1
ATOM 2408 C C . SER A 1 322 ? 1.636 -17.634 -1.688 1.00 93.88 322 SER A C 1
ATOM 2410 O O . SER A 1 322 ? 1.788 -16.594 -2.338 1.00 93.88 322 SER A O 1
ATOM 2412 N N . ALA A 1 323 ? 2.649 -18.196 -1.022 1.00 92.69 323 ALA A N 1
ATOM 2413 C CA . ALA A 1 323 ? 4.008 -17.648 -1.036 1.00 92.69 323 ALA A CA 1
ATOM 2414 C C . ALA A 1 323 ? 4.590 -17.555 -2.458 1.00 92.69 323 ALA A C 1
ATOM 2416 O O . ALA A 1 323 ? 5.372 -16.654 -2.751 1.00 92.69 323 ALA A O 1
ATOM 2417 N N . LEU A 1 324 ? 4.187 -18.453 -3.365 1.00 95.06 324 LEU A N 1
ATOM 2418 C CA . LEU A 1 324 ? 4.591 -18.405 -4.771 1.00 95.06 324 LEU A CA 1
ATOM 2419 C C . LEU A 1 324 ? 4.045 -17.153 -5.471 1.00 95.06 324 LEU A C 1
ATOM 2421 O O . LEU A 1 324 ? 4.771 -16.509 -6.229 1.00 95.06 324 LEU A O 1
ATOM 2425 N N . PHE A 1 325 ? 2.786 -16.792 -5.205 1.00 95.81 325 PHE A N 1
ATOM 2426 C CA . PHE A 1 325 ? 2.163 -15.609 -5.791 1.00 95.81 325 PHE A CA 1
ATOM 2427 C C . PHE A 1 325 ? 2.883 -14.325 -5.361 1.00 95.81 325 PHE A C 1
ATOM 2429 O O . PHE A 1 325 ? 3.335 -13.567 -6.215 1.00 95.81 325 PHE A O 1
ATOM 2436 N N . SER A 1 326 ? 3.060 -14.105 -4.055 1.00 92.44 326 SER A N 1
ATOM 2437 C CA . SER A 1 326 ? 3.675 -12.878 -3.517 1.00 92.44 326 SER A CA 1
ATOM 2438 C C . SER A 1 326 ? 5.210 -12.850 -3.623 1.00 92.44 326 SER A C 1
ATOM 2440 O O . SER A 1 326 ? 5.833 -11.792 -3.767 1.00 92.44 326 SER A O 1
ATOM 2442 N N . GLY A 1 327 ? 5.849 -14.015 -3.539 1.00 91.50 327 GLY A N 1
ATOM 2443 C CA . GLY A 1 327 ? 7.301 -14.172 -3.552 1.00 91.50 327 GLY A CA 1
ATOM 2444 C C . GLY A 1 327 ? 7.911 -14.235 -4.950 1.00 91.50 327 GLY A C 1
ATOM 2445 O O . GLY A 1 327 ? 9.082 -13.895 -5.095 1.00 91.50 327 GLY A O 1
ATOM 2446 N N . ALA A 1 328 ? 7.139 -14.629 -5.967 1.00 94.31 328 ALA A N 1
ATOM 24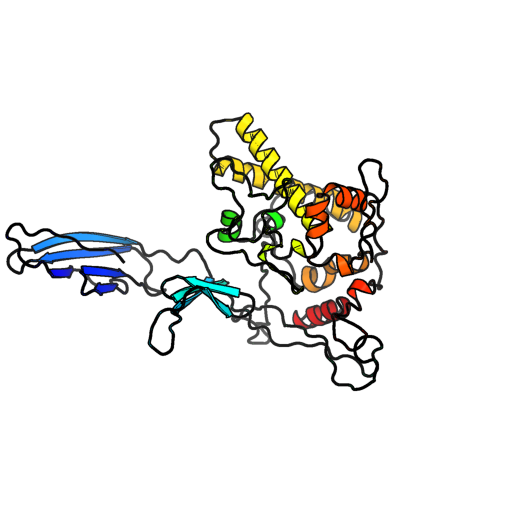47 C CA . ALA A 1 328 ? 7.633 -14.771 -7.335 1.00 94.31 328 ALA A CA 1
ATOM 2448 C C . ALA A 1 328 ? 6.650 -14.246 -8.391 1.00 94.31 328 ALA A C 1
ATOM 2450 O O . ALA A 1 328 ? 6.971 -13.282 -9.079 1.00 94.31 328 ALA A O 1
ATOM 2451 N N . ALA A 1 329 ? 5.466 -14.850 -8.532 1.00 95.25 329 ALA A N 1
ATOM 2452 C CA . ALA A 1 329 ? 4.633 -14.657 -9.724 1.00 95.25 329 ALA A CA 1
ATOM 2453 C C . ALA A 1 329 ? 4.175 -13.202 -9.913 1.00 95.25 329 ALA A C 1
ATOM 2455 O O . ALA A 1 329 ? 4.356 -12.638 -10.987 1.00 95.25 329 ALA A O 1
ATOM 2456 N N . PHE A 1 330 ? 3.646 -12.562 -8.867 1.00 96.38 330 PHE A N 1
ATOM 2457 C CA . PHE A 1 330 ? 3.126 -11.193 -8.937 1.00 96.38 330 PHE A CA 1
ATOM 2458 C C . PHE A 1 330 ? 4.221 -10.115 -8.849 1.00 96.38 330 PHE A C 1
ATOM 2460 O O . PHE A 1 330 ? 3.926 -8.925 -8.795 1.00 96.38 330 PHE A O 1
ATOM 2467 N N . ARG A 1 331 ? 5.503 -10.516 -8.878 1.00 95.38 331 ARG A N 1
ATOM 2468 C CA . ARG A 1 331 ? 6.653 -9.603 -8.999 1.00 95.38 331 ARG A CA 1
ATOM 2469 C C . ARG A 1 331 ? 7.001 -9.264 -10.449 1.00 95.38 331 ARG A C 1
ATOM 2471 O O . ARG A 1 331 ? 7.940 -8.506 -10.674 1.00 95.38 331 ARG A O 1
ATOM 2478 N N . PHE A 1 332 ? 6.246 -9.789 -11.421 1.00 95.25 332 PHE A N 1
ATOM 2479 C CA . PHE A 1 332 ? 6.421 -9.482 -12.846 1.00 95.25 332 PHE A CA 1
ATOM 2480 C C . PHE A 1 332 ? 6.367 -7.971 -13.135 1.00 95.25 332 PHE A C 1
ATOM 2482 O O . PHE A 1 332 ? 7.048 -7.497 -14.038 1.00 95.25 332 PHE A O 1
ATOM 2489 N N . GLY A 1 333 ? 5.621 -7.204 -12.329 1.00 95.12 333 GLY A N 1
ATOM 2490 C CA . GLY A 1 333 ? 5.507 -5.751 -12.470 1.00 95.12 333 GLY A CA 1
ATOM 2491 C C . GLY A 1 333 ? 6.837 -4.997 -12.370 1.00 95.12 333 GLY A C 1
ATOM 2492 O O . GLY A 1 333 ? 6.946 -3.908 -12.918 1.00 95.12 333 GLY A O 1
ATOM 2493 N N . HIS A 1 334 ? 7.875 -5.576 -11.753 1.00 95.88 334 HIS A N 1
ATOM 2494 C CA . HIS A 1 334 ? 9.205 -4.957 -11.722 1.00 95.88 334 HIS A CA 1
ATOM 2495 C C . HIS A 1 334 ? 9.879 -4.889 -13.103 1.00 95.88 334 HIS A C 1
ATOM 2497 O O . HIS A 1 334 ? 10.727 -4.029 -13.307 1.00 95.88 334 HIS A O 1
ATOM 2503 N N . SER A 1 335 ? 9.512 -5.773 -14.039 1.00 96.62 335 SER A N 1
ATOM 2504 C CA . SER A 1 335 ? 9.992 -5.728 -15.430 1.00 96.62 335 SER A CA 1
ATOM 2505 C C . SER A 1 335 ? 9.235 -4.684 -16.263 1.00 96.62 335 SER A C 1
ATOM 2507 O O . SER A 1 335 ? 9.797 -4.134 -17.195 1.00 96.62 335 SER A O 1
ATOM 2509 N N . LEU A 1 336 ? 8.005 -4.331 -15.867 1.00 96.75 336 LEU A N 1
ATOM 2510 C CA . LEU A 1 336 ? 7.172 -3.324 -16.541 1.00 96.75 336 LEU A CA 1
ATOM 2511 C C . LEU A 1 336 ? 7.497 -1.874 -16.134 1.00 96.75 336 LEU A C 1
ATOM 2513 O O . LEU A 1 336 ? 6.978 -0.930 -16.728 1.00 96.75 336 LEU A O 1
ATOM 2517 N N . ALA A 1 337 ? 8.289 -1.675 -15.081 1.00 95.06 337 ALA A N 1
ATOM 2518 C CA . ALA A 1 337 ? 8.566 -0.348 -14.545 1.00 95.06 337 ALA A CA 1
ATOM 2519 C C . ALA A 1 337 ? 9.485 0.453 -15.478 1.00 95.06 337 ALA A C 1
ATOM 2521 O O . ALA A 1 337 ? 10.530 -0.045 -15.881 1.00 95.06 337 ALA A O 1
ATOM 2522 N N . SER A 1 338 ? 9.128 1.711 -15.750 1.00 95.25 338 SER A N 1
ATOM 2523 C CA . SER A 1 338 ? 9.951 2.655 -16.518 1.00 95.25 338 SER A CA 1
ATOM 2524 C C . SER A 1 338 ? 10.863 3.494 -15.619 1.00 95.25 338 SER A C 1
ATOM 2526 O O . SER A 1 338 ? 10.502 3.830 -14.490 1.00 95.25 338 SER A O 1
ATOM 2528 N N . SER A 1 339 ? 12.028 3.891 -16.141 1.00 95.25 339 SER A N 1
ATOM 2529 C CA . SER A 1 339 ? 13.003 4.761 -15.447 1.00 95.25 339 SER A CA 1
ATOM 2530 C C . SER A 1 339 ? 12.503 6.184 -15.195 1.00 95.25 339 SER A C 1
ATOM 2532 O O . SER A 1 339 ? 13.114 6.944 -14.443 1.00 95.25 339 SER A O 1
ATOM 2534 N N . GLU A 1 340 ? 11.396 6.556 -15.824 1.00 94.94 340 GLU A N 1
ATOM 2535 C CA . GLU A 1 340 ? 10.853 7.903 -15.860 1.00 94.94 340 GLU A CA 1
ATOM 2536 C C . GLU A 1 340 ? 9.330 7.860 -15.705 1.00 94.94 340 GLU A C 1
ATOM 2538 O O . GLU A 1 340 ? 8.671 6.951 -16.208 1.00 94.94 340 GLU A O 1
ATOM 2543 N N . MET A 1 341 ? 8.777 8.859 -15.022 1.00 95.38 341 MET A N 1
ATOM 2544 C CA . MET A 1 341 ? 7.347 9.121 -14.897 1.00 95.38 341 MET A CA 1
ATOM 2545 C C . MET A 1 341 ? 7.029 10.424 -15.624 1.00 95.38 341 MET A C 1
ATOM 2547 O O . MET A 1 341 ? 7.556 11.482 -15.274 1.00 95.38 341 MET A O 1
ATOM 2551 N N . VAL A 1 342 ? 6.167 10.360 -16.634 1.00 96.94 342 VAL A N 1
ATOM 2552 C CA . VAL A 1 342 ? 5.694 11.550 -17.350 1.00 96.94 342 VAL A CA 1
ATOM 2553 C C . VAL A 1 342 ? 4.645 12.288 -16.507 1.00 96.94 342 VAL A C 1
ATOM 2555 O O . VAL A 1 342 ? 3.748 11.661 -15.948 1.00 96.94 342 VAL A O 1
ATOM 2558 N N . LEU A 1 343 ? 4.743 13.618 -16.421 1.00 97.44 343 LEU A N 1
ATOM 2559 C CA . LEU A 1 343 ? 3.740 14.488 -15.797 1.00 97.44 343 LEU A CA 1
ATOM 2560 C C . LEU A 1 343 ? 3.191 15.448 -16.856 1.00 97.44 343 LEU A C 1
ATOM 2562 O O . LEU A 1 343 ? 3.961 16.193 -17.465 1.00 97.44 343 LEU A O 1
ATOM 2566 N N . LEU A 1 344 ? 1.874 15.435 -17.068 1.00 98.00 344 LEU A N 1
ATOM 2567 C CA . LEU A 1 344 ? 1.209 16.209 -18.124 1.00 98.00 344 LEU A CA 1
ATOM 2568 C C . LEU A 1 344 ? 0.220 17.231 -17.551 1.00 98.00 344 LEU A C 1
ATOM 2570 O O . LEU A 1 344 ? -0.443 16.956 -16.560 1.00 98.00 344 LEU A O 1
ATOM 2574 N N . ASP A 1 345 ? 0.081 18.390 -18.185 1.00 96.69 345 ASP A N 1
ATOM 2575 C CA . ASP A 1 345 ? -0.991 19.342 -17.880 1.00 96.69 345 ASP A CA 1
ATOM 2576 C C . ASP A 1 345 ? -2.332 18.949 -18.538 1.00 96.69 345 ASP A C 1
ATOM 2578 O O . ASP A 1 345 ? -2.443 17.935 -19.234 1.00 96.69 345 ASP A O 1
ATOM 2582 N N . GLU A 1 346 ? -3.375 19.767 -18.357 1.00 95.94 346 GLU A N 1
ATOM 2583 C CA . GLU A 1 346 ? -4.700 19.517 -18.937 1.00 95.94 346 GLU A CA 1
ATOM 2584 C C . GLU A 1 346 ? -4.752 19.519 -20.478 1.00 95.94 346 GLU A C 1
ATOM 2586 O O . GLU A 1 346 ? -5.737 19.054 -21.059 1.00 95.94 346 GLU A O 1
ATOM 2591 N N . ASN A 1 347 ? -3.718 20.032 -21.152 1.00 96.56 347 ASN A N 1
ATOM 2592 C CA . ASN A 1 347 ? -3.588 20.040 -22.609 1.00 96.56 347 ASN A CA 1
ATOM 2593 C C . ASN A 1 347 ? -2.765 18.848 -23.131 1.00 96.56 347 ASN A C 1
ATOM 2595 O O . ASN A 1 347 ? -2.639 18.685 -24.347 1.00 96.56 347 ASN A O 1
ATOM 2599 N N . ASN A 1 348 ? -2.297 17.969 -22.237 1.00 94.88 348 ASN A N 1
ATOM 2600 C CA . ASN A 1 348 ? -1.319 16.904 -22.484 1.00 94.88 348 ASN A CA 1
ATOM 2601 C C . ASN A 1 348 ? 0.089 17.418 -22.826 1.00 94.88 348 ASN A C 1
ATOM 2603 O O . ASN A 1 348 ? 0.869 16.694 -23.451 1.00 94.88 348 ASN A O 1
ATOM 2607 N N . ASP A 1 349 ? 0.426 18.642 -22.419 1.00 97.00 349 ASP A N 1
ATOM 2608 C CA . ASP A 1 349 ? 1.783 19.163 -22.533 1.00 97.00 349 ASP A CA 1
ATOM 2609 C C . ASP A 1 349 ? 2.600 18.772 -21.281 1.00 97.00 349 ASP A C 1
ATOM 2611 O O . ASP A 1 349 ? 2.073 18.796 -20.165 1.00 97.00 349 ASP A O 1
ATOM 2615 N N . PRO A 1 350 ? 3.885 18.387 -21.414 1.00 97.06 350 PRO A N 1
ATOM 2616 C CA . PRO A 1 350 ? 4.711 18.045 -20.259 1.00 97.06 350 PRO A CA 1
ATOM 2617 C C . PRO A 1 350 ? 4.905 19.225 -19.300 1.00 97.06 350 PRO A C 1
ATOM 2619 O O . PRO A 1 350 ? 5.229 20.337 -19.727 1.00 97.06 350 PRO A O 1
ATOM 2622 N N . LEU A 1 351 ? 4.797 18.964 -17.995 1.00 96.56 351 LEU A N 1
ATOM 2623 C CA . LEU A 1 351 ? 5.173 19.938 -16.969 1.00 96.56 351 LEU A CA 1
ATOM 2624 C C . LEU A 1 351 ? 6.683 20.218 -16.988 1.00 96.56 351 LEU A C 1
ATOM 2626 O O . LEU A 1 351 ? 7.479 19.414 -17.472 1.00 96.56 351 LEU A O 1
ATOM 2630 N N . ALA A 1 352 ? 7.097 21.348 -16.408 1.00 93.12 352 ALA A N 1
ATOM 2631 C CA . ALA A 1 352 ? 8.504 21.765 -16.389 1.00 93.12 352 ALA A CA 1
ATOM 2632 C C . ALA A 1 352 ? 9.443 20.753 -15.703 1.00 93.12 352 ALA A C 1
ATOM 2634 O O . ALA A 1 352 ? 10.599 20.631 -16.097 1.00 93.12 352 ALA A O 1
ATOM 2635 N N . GLU A 1 353 ? 8.938 20.029 -14.703 1.00 88.25 353 GLU A N 1
ATOM 2636 C CA . GLU A 1 353 ? 9.669 19.000 -13.950 1.00 88.25 353 GLU A CA 1
ATOM 2637 C C . GLU A 1 353 ? 9.496 17.586 -14.560 1.00 88.25 353 GLU A C 1
ATOM 2639 O O . GLU A 1 353 ? 9.908 16.597 -13.959 1.00 88.25 353 GLU A O 1
ATOM 2644 N N . SER A 1 354 ? 8.862 17.468 -15.737 1.00 94.56 354 SER A N 1
ATOM 2645 C CA . SER A 1 354 ? 8.659 16.200 -16.450 1.00 94.56 354 SER A CA 1
ATOM 2646 C C . SER A 1 354 ? 9.801 15.913 -17.444 1.00 94.56 354 SER A C 1
ATOM 2648 O O . SER A 1 354 ? 10.201 16.815 -18.183 1.00 94.56 354 SER A O 1
ATOM 2650 N N . PRO A 1 355 ? 10.256 14.652 -17.579 1.00 95.19 355 PRO A N 1
ATOM 2651 C CA . PRO A 1 355 ? 9.872 13.500 -16.767 1.00 95.19 355 PRO A CA 1
ATOM 2652 C C . PRO A 1 355 ? 10.558 13.490 -15.393 1.00 95.19 355 PRO A C 1
ATOM 2654 O O . PRO A 1 355 ? 11.708 13.903 -15.244 1.00 95.19 355 PRO A O 1
ATOM 2657 N N . LEU A 1 356 ? 9.866 12.936 -14.399 1.00 95.25 356 LEU A N 1
ATOM 2658 C CA . LEU A 1 356 ? 10.436 12.642 -13.089 1.00 95.25 356 LEU A CA 1
ATOM 2659 C C . LEU A 1 356 ? 11.155 11.288 -13.145 1.00 95.25 356 LEU A C 1
ATOM 2661 O O . LEU A 1 356 ? 10.521 10.268 -13.398 1.00 95.25 356 LEU A O 1
ATOM 2665 N N . SER A 1 357 ? 12.460 11.249 -12.871 1.00 94.94 357 SER A N 1
ATOM 2666 C CA . SER A 1 357 ? 13.183 9.974 -12.741 1.00 94.94 357 SER A CA 1
ATOM 2667 C C . SER A 1 357 ? 12.592 9.131 -11.607 1.00 94.94 357 SER A C 1
ATOM 2669 O O . SER A 1 357 ? 12.357 9.643 -10.509 1.00 94.94 357 SER A O 1
ATOM 2671 N N . LEU A 1 358 ? 12.411 7.827 -11.840 1.00 92.19 358 LEU A N 1
ATOM 2672 C CA . LEU A 1 358 ? 11.905 6.885 -10.841 1.00 92.19 358 LEU A CA 1
ATOM 2673 C C . LEU A 1 358 ? 12.752 6.916 -9.563 1.00 92.19 358 LEU A C 1
ATOM 2675 O O . LEU A 1 358 ? 12.211 6.915 -8.457 1.00 92.19 358 LEU A O 1
ATOM 2679 N N . ARG A 1 359 ? 14.077 7.029 -9.707 1.00 88.19 359 ARG A N 1
ATOM 2680 C CA . ARG A 1 359 ? 15.002 7.127 -8.575 1.00 88.19 359 ARG A CA 1
ATOM 2681 C C . ARG A 1 359 ? 14.676 8.303 -7.651 1.00 88.19 359 ARG A C 1
ATOM 2683 O O . ARG A 1 359 ? 14.715 8.155 -6.431 1.00 88.19 359 ARG A O 1
ATOM 2690 N N . ASP A 1 360 ? 14.336 9.451 -8.229 1.00 89.12 360 ASP A N 1
ATOM 2691 C CA . ASP A 1 360 ? 14.025 10.679 -7.489 1.00 89.12 360 ASP A CA 1
ATOM 2692 C C . ASP A 1 360 ? 12.546 10.726 -7.041 1.00 89.12 360 ASP A C 1
ATOM 2694 O O . ASP A 1 360 ? 12.156 11.550 -6.201 1.00 89.12 360 ASP A O 1
ATOM 2698 N N . ALA A 1 361 ? 11.723 9.817 -7.572 1.00 92.06 361 ALA A N 1
ATOM 2699 C CA . ALA A 1 361 ? 10.323 9.636 -7.218 1.00 92.06 361 ALA A CA 1
ATOM 2700 C C . ALA A 1 361 ? 10.141 8.838 -5.914 1.00 92.06 361 ALA A C 1
ATOM 2702 O O . ALA A 1 361 ? 9.158 9.060 -5.203 1.00 92.06 361 ALA A O 1
ATOM 2703 N N . PHE A 1 362 ? 11.080 7.952 -5.555 1.00 90.44 362 PHE A N 1
ATOM 2704 C CA . PHE A 1 362 ? 10.929 7.105 -4.371 1.00 90.44 362 PHE A CA 1
ATOM 2705 C C . PHE A 1 362 ? 10.739 7.909 -3.075 1.00 90.44 362 PHE A C 1
ATOM 2707 O O . PHE A 1 362 ? 11.521 8.811 -2.741 1.00 90.44 362 PHE A O 1
ATOM 2714 N N . PHE A 1 363 ? 9.682 7.571 -2.329 1.00 89.88 363 PHE A N 1
ATOM 2715 C CA . PHE A 1 363 ? 9.296 8.223 -1.072 1.00 89.88 363 PHE A CA 1
ATOM 2716 C C . PHE A 1 363 ? 9.103 9.741 -1.193 1.00 89.88 363 PHE A C 1
ATOM 2718 O O . PHE A 1 363 ? 9.178 10.450 -0.194 1.00 89.88 363 PHE A O 1
ATOM 2725 N N . ASN A 1 364 ? 8.884 10.277 -2.398 1.00 93.00 364 ASN A N 1
ATOM 2726 C CA . ASN A 1 364 ? 8.845 11.714 -2.646 1.00 93.00 364 ASN A CA 1
ATOM 2727 C C . ASN A 1 364 ? 7.401 12.239 -2.780 1.00 93.00 364 ASN A C 1
ATOM 2729 O O . ASN A 1 364 ? 6.803 12.107 -3.847 1.00 93.00 364 ASN A O 1
ATOM 2733 N N . PRO A 1 365 ? 6.837 12.901 -1.751 1.00 94.06 365 PRO A N 1
ATOM 2734 C CA . PRO A 1 365 ? 5.480 13.444 -1.818 1.00 94.06 365 PRO A CA 1
ATOM 2735 C C . PRO A 1 365 ? 5.402 14.785 -2.565 1.00 94.06 365 PRO A C 1
ATOM 2737 O O . PRO A 1 365 ? 4.303 15.300 -2.763 1.00 94.06 365 PRO A O 1
ATOM 2740 N N . LYS A 1 366 ? 6.544 15.393 -2.930 1.00 94.25 366 LYS A N 1
ATOM 2741 C CA . LYS A 1 366 ? 6.605 16.750 -3.496 1.00 94.25 366 LYS A CA 1
ATOM 2742 C C . LYS A 1 366 ? 5.751 16.924 -4.762 1.00 94.25 366 LYS A C 1
ATOM 2744 O O . LYS A 1 366 ? 4.983 17.880 -4.761 1.00 94.25 366 LYS A O 1
ATOM 2749 N N . PRO A 1 367 ? 5.790 16.024 -5.767 1.00 95.44 367 PRO A N 1
ATOM 2750 C CA . PRO A 1 367 ? 4.987 16.201 -6.980 1.00 95.44 367 PRO A CA 1
ATOM 2751 C C . PRO A 1 367 ? 3.488 16.339 -6.685 1.00 95.44 367 PRO A C 1
ATOM 2753 O O . PRO A 1 367 ? 2.826 17.215 -7.223 1.00 95.44 367 PRO A O 1
ATOM 2756 N N . LEU A 1 368 ? 2.965 15.543 -5.743 1.00 97.19 368 LEU A N 1
ATOM 2757 C CA . LEU A 1 368 ? 1.548 15.605 -5.369 1.00 97.19 368 LEU A CA 1
ATOM 2758 C C . LEU A 1 368 ? 1.207 16.882 -4.604 1.00 97.19 368 LEU A C 1
ATOM 2760 O O . LEU A 1 368 ? 0.113 17.417 -4.753 1.00 97.19 368 LEU A O 1
ATOM 2764 N N . LYS A 1 369 ? 2.124 17.354 -3.754 1.00 95.69 369 LYS A N 1
ATOM 2765 C CA . LYS A 1 369 ? 1.926 18.572 -2.958 1.00 95.69 369 LYS A CA 1
ATOM 2766 C C . LYS A 1 369 ? 1.935 19.836 -3.809 1.00 95.69 369 LYS A C 1
ATOM 2768 O O . LYS A 1 369 ? 1.224 20.778 -3.467 1.00 95.69 369 LYS A O 1
ATOM 2773 N N . ASP A 1 370 ? 2.745 19.849 -4.859 1.00 95.12 370 ASP A N 1
ATOM 2774 C CA . ASP A 1 370 ? 2.896 21.009 -5.730 1.00 95.12 370 ASP A CA 1
ATOM 2775 C C . ASP A 1 370 ? 1.805 21.040 -6.808 1.00 95.12 370 ASP A C 1
ATOM 2777 O O . ASP A 1 370 ? 1.163 22.075 -6.984 1.00 95.12 370 ASP A O 1
ATOM 2781 N N . ASP A 1 371 ? 1.548 19.902 -7.464 1.00 95.62 371 ASP A N 1
ATOM 2782 C CA . ASP A 1 371 ? 0.759 19.856 -8.704 1.00 95.62 371 ASP A CA 1
ATOM 2783 C C . ASP A 1 371 ? -0.518 18.996 -8.614 1.00 95.62 371 ASP A C 1
ATOM 2785 O O . ASP A 1 371 ? -1.285 18.914 -9.573 1.00 95.62 371 ASP A O 1
ATOM 2789 N N . GLY A 1 372 ? -0.785 18.362 -7.467 1.00 97.00 372 GLY A N 1
ATOM 2790 C CA . GLY A 1 372 ? -1.906 17.434 -7.310 1.00 97.00 372 GLY A CA 1
ATOM 2791 C C . GLY A 1 372 ? -1.632 16.049 -7.907 1.00 97.00 372 GLY A C 1
ATOM 2792 O O . GLY A 1 372 ? -0.491 15.652 -8.132 1.00 97.00 372 GLY A O 1
ATOM 2793 N N . ILE A 1 373 ? -2.691 15.266 -8.121 1.00 98.31 373 ILE A N 1
ATOM 2794 C CA . ILE A 1 373 ? -2.575 13.889 -8.646 1.00 98.31 373 ILE A CA 1
ATOM 2795 C C . ILE A 1 373 ? -2.775 13.834 -10.161 1.00 98.31 373 ILE A C 1
ATOM 2797 O O . ILE A 1 373 ? -2.387 12.868 -10.815 1.00 98.31 373 ILE A O 1
ATOM 2801 N N . GLU A 1 374 ? -3.414 14.860 -10.712 1.00 97.88 374 GLU A N 1
ATOM 2802 C CA . GLU A 1 374 ? -3.897 14.920 -12.082 1.00 97.88 374 GLU A CA 1
ATOM 2803 C C . GLU A 1 374 ? -2.757 14.751 -13.101 1.00 97.88 374 GLU A C 1
ATOM 2805 O O . GLU A 1 374 ? -2.908 13.897 -13.980 1.00 97.88 374 GLU A O 1
ATOM 2810 N N . PRO A 1 375 ? -1.592 15.423 -12.966 1.00 97.94 375 PRO A N 1
ATOM 2811 C CA . PRO A 1 375 ? -0.527 15.287 -13.956 1.00 97.94 375 PRO A CA 1
ATOM 2812 C C . PRO A 1 375 ? 0.070 13.889 -14.061 1.00 97.94 375 PRO A C 1
ATOM 2814 O O . PRO A 1 375 ? 0.381 13.423 -15.159 1.00 97.94 375 PRO A O 1
ATOM 2817 N N . LEU A 1 376 ? 0.204 13.201 -12.924 1.00 97.44 376 LEU A N 1
ATOM 2818 C CA . LEU A 1 376 ? 0.689 11.823 -12.882 1.00 97.44 376 LEU A CA 1
ATOM 2819 C C . LEU A 1 376 ? -0.346 10.855 -13.442 1.00 97.44 376 LEU A C 1
ATOM 2821 O O . LEU A 1 376 ? 0.016 9.965 -14.204 1.00 97.44 376 LEU A O 1
ATOM 2825 N N . LEU A 1 377 ? -1.629 11.023 -13.108 1.00 97.88 377 LEU A N 1
ATOM 2826 C CA . LEU A 1 377 ? -2.686 10.175 -13.663 1.00 97.88 377 LEU A CA 1
ATOM 2827 C C . LEU A 1 377 ? -2.768 10.309 -15.192 1.00 97.88 377 LEU A C 1
ATOM 2829 O O . LEU A 1 377 ? -2.871 9.295 -15.879 1.00 97.88 377 LEU A O 1
ATOM 2833 N N . LEU A 1 378 ? -2.651 11.525 -15.738 1.00 97.75 378 LEU A N 1
ATOM 2834 C CA . LEU A 1 378 ? -2.577 11.740 -17.189 1.00 97.75 378 LEU A CA 1
ATOM 2835 C C . LEU A 1 378 ? -1.349 11.053 -17.804 1.00 97.75 378 LEU A C 1
ATOM 2837 O O . LEU A 1 378 ? -1.478 10.347 -18.811 1.00 97.75 378 LEU A O 1
ATOM 2841 N N . GLY A 1 379 ? -0.184 11.177 -17.164 1.00 96.94 379 GLY A N 1
ATOM 2842 C CA . GLY A 1 379 ? 1.033 10.467 -17.556 1.00 96.94 379 GLY A CA 1
ATOM 2843 C C . GLY A 1 379 ? 0.852 8.949 -17.601 1.00 96.94 379 GLY A C 1
ATOM 2844 O O . GLY A 1 379 ? 1.131 8.335 -18.629 1.00 96.94 379 GLY A O 1
ATOM 2845 N N . LEU A 1 380 ? 0.288 8.351 -16.546 1.00 95.56 380 LEU A N 1
ATOM 2846 C CA . LEU A 1 380 ? 0.020 6.908 -16.455 1.00 95.56 380 LEU A CA 1
ATOM 2847 C C . LEU A 1 380 ? -0.935 6.395 -17.542 1.00 95.56 380 LEU A C 1
ATOM 2849 O O . LEU A 1 380 ? -0.857 5.230 -17.920 1.00 95.56 380 LEU A O 1
ATOM 2853 N N . THR A 1 381 ? -1.834 7.241 -18.051 1.00 95.75 381 THR A N 1
ATOM 2854 C CA . THR A 1 381 ? -2.737 6.863 -19.155 1.00 95.75 381 THR A CA 1
ATOM 2855 C C . THR A 1 381 ? -2.106 6.988 -20.543 1.00 95.75 381 THR A C 1
ATOM 2857 O O . THR A 1 381 ? -2.663 6.469 -21.510 1.00 95.75 381 THR A O 1
ATOM 2860 N N . THR A 1 382 ? -0.959 7.663 -20.656 1.00 95.12 382 THR A N 1
ATOM 2861 C CA . THR A 1 382 ? -0.316 7.989 -21.941 1.00 95.12 382 THR A CA 1
ATOM 2862 C C . THR A 1 382 ? 0.994 7.232 -22.144 1.00 95.12 382 THR A C 1
ATOM 2864 O O . THR A 1 382 ? 1.322 6.834 -23.264 1.00 95.12 382 THR A O 1
ATOM 2867 N N . GLN A 1 383 ? 1.759 7.044 -21.072 1.00 95.12 383 GLN A N 1
ATOM 2868 C CA . GLN A 1 383 ? 3.055 6.391 -21.105 1.00 95.12 383 GLN A CA 1
ATOM 2869 C C . GLN A 1 383 ? 2.897 4.875 -21.255 1.00 95.12 383 GLN A C 1
ATOM 2871 O O . GLN A 1 383 ? 2.141 4.230 -20.531 1.00 95.12 383 GLN A O 1
ATOM 28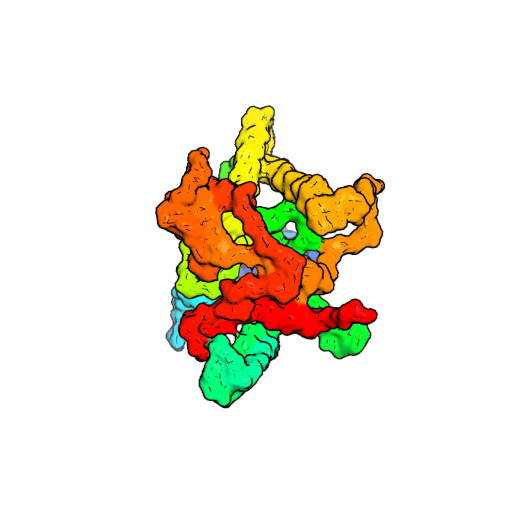76 N N . VAL A 1 384 ? 3.645 4.304 -22.196 1.00 95.81 384 VAL A N 1
ATOM 2877 C CA . VAL A 1 384 ? 3.746 2.852 -22.364 1.00 95.81 384 VAL A CA 1
ATOM 2878 C C . VAL A 1 384 ? 4.766 2.321 -21.357 1.00 95.81 384 VAL A C 1
ATOM 2880 O O . VAL A 1 384 ? 5.835 2.907 -21.198 1.00 95.81 384 VAL A O 1
ATOM 2883 N N . VAL A 1 385 ? 4.412 1.232 -20.678 1.00 95.50 385 VAL A N 1
ATOM 2884 C CA . VAL A 1 385 ? 5.296 0.499 -19.757 1.00 95.50 385 VAL A CA 1
ATOM 2885 C C . VAL A 1 385 ? 6.464 -0.163 -20.496 1.00 95.50 385 VAL A C 1
ATOM 2887 O O . VAL A 1 385 ? 6.409 -0.344 -21.713 1.00 95.50 385 VAL A O 1
ATOM 2890 N N . GLU A 1 386 ? 7.500 -0.563 -19.760 1.00 97.12 386 GLU A N 1
ATOM 2891 C CA . GLU A 1 386 ? 8.557 -1.416 -20.318 1.00 97.12 386 GLU A CA 1
ATOM 2892 C C . GLU A 1 386 ? 8.006 -2.788 -20.743 1.00 97.12 386 GLU A C 1
ATOM 2894 O O . GLU A 1 386 ? 6.914 -3.205 -20.342 1.00 97.12 386 GLU A O 1
ATOM 2899 N N . GLU A 1 387 ? 8.755 -3.498 -21.589 1.00 95.94 387 GLU A N 1
ATOM 2900 C CA . GLU A 1 387 ? 8.383 -4.844 -22.026 1.00 95.94 387 GLU A CA 1
ATOM 2901 C C . GLU A 1 387 ? 8.435 -5.836 -20.854 1.00 95.94 387 GLU A C 1
ATOM 2903 O O . GLU A 1 387 ? 9.356 -5.815 -20.045 1.00 95.94 387 GLU A O 1
ATOM 2908 N N . LEU A 1 388 ? 7.452 -6.742 -20.777 1.00 95.31 388 LEU A N 1
ATOM 2909 C CA . LEU A 1 388 ? 7.498 -7.843 -19.819 1.00 95.31 388 LEU A CA 1
ATOM 2910 C C . LEU A 1 388 ? 8.467 -8.923 -20.309 1.00 95.31 388 LEU A C 1
ATOM 2912 O O . LEU A 1 388 ? 8.096 -9.792 -21.103 1.00 95.31 388 LEU A O 1
ATOM 2916 N N . ASP A 1 389 ? 9.691 -8.898 -19.798 1.00 95.50 389 ASP A N 1
ATOM 2917 C CA . ASP A 1 389 ? 10.746 -9.833 -20.160 1.00 95.50 389 ASP A CA 1
ATOM 2918 C C . ASP A 1 389 ? 11.679 -10.162 -18.970 1.00 95.50 389 ASP A C 1
ATOM 2920 O O . ASP A 1 389 ? 11.286 -10.129 -17.802 1.00 95.50 389 ASP A O 1
ATOM 2924 N N . ALA A 1 390 ? 12.904 -10.613 -19.256 1.00 94.69 390 ALA A N 1
ATOM 2925 C CA . ALA A 1 390 ? 13.902 -10.934 -18.233 1.00 94.69 390 ALA A CA 1
ATOM 2926 C C . ALA A 1 390 ? 14.772 -9.727 -17.828 1.00 94.69 390 ALA A C 1
ATOM 2928 O O . ALA A 1 390 ? 15.733 -9.900 -17.075 1.00 94.69 390 ALA A O 1
ATOM 2929 N N . GLN A 1 391 ? 14.501 -8.541 -18.373 1.00 95.56 391 GLN A N 1
ATOM 2930 C CA . GLN A 1 391 ? 15.201 -7.303 -18.072 1.00 95.56 391 GLN A CA 1
ATOM 2931 C C . GLN A 1 391 ? 14.448 -6.511 -16.999 1.00 95.56 391 GLN A C 1
ATOM 2933 O O . GLN A 1 391 ? 13.231 -6.586 -16.840 1.00 95.56 391 GLN A O 1
ATOM 2938 N N . VAL A 1 392 ? 15.221 -5.753 -16.229 1.00 96.00 392 VAL A N 1
ATOM 2939 C CA . VAL A 1 392 ? 14.736 -4.801 -15.232 1.00 96.00 392 VAL A CA 1
ATOM 2940 C C . VAL A 1 392 ? 15.628 -3.575 -15.343 1.00 96.00 392 VAL A C 1
ATOM 2942 O O . VAL A 1 392 ? 16.855 -3.709 -15.422 1.00 96.00 392 VAL A O 1
ATOM 2945 N N . ILE A 1 393 ? 15.013 -2.395 -15.350 1.00 95.50 393 ILE A N 1
ATOM 2946 C CA . ILE A 1 393 ? 15.710 -1.114 -15.454 1.00 95.50 393 ILE A CA 1
ATOM 2947 C C . ILE A 1 393 ? 16.743 -0.919 -14.336 1.00 95.50 393 ILE A C 1
ATOM 2949 O O . ILE A 1 393 ? 16.604 -1.420 -13.213 1.00 95.50 393 ILE A O 1
ATOM 2953 N N . ASP A 1 394 ? 17.785 -0.147 -14.633 1.00 92.75 394 ASP A N 1
ATOM 2954 C CA . ASP A 1 394 ? 18.882 0.093 -13.696 1.00 92.75 394 ASP A CA 1
ATOM 2955 C C . ASP A 1 394 ? 18.436 0.878 -12.451 1.00 92.75 394 ASP A C 1
ATOM 2957 O O . ASP A 1 394 ? 19.011 0.671 -11.385 1.00 92.75 394 ASP A O 1
ATOM 2961 N N . ASP A 1 395 ? 17.369 1.681 -12.530 1.00 90.56 395 ASP A N 1
ATOM 2962 C CA . ASP A 1 395 ? 16.780 2.367 -11.369 1.00 90.56 395 ASP A CA 1
ATOM 2963 C C . ASP A 1 395 ? 16.224 1.402 -10.309 1.00 90.56 395 ASP A C 1
ATOM 2965 O O . ASP A 1 395 ? 16.058 1.794 -9.158 1.00 90.56 395 ASP A O 1
ATOM 2969 N N . LEU A 1 396 ? 15.964 0.137 -10.663 1.00 90.50 396 LEU A N 1
ATOM 2970 C CA . LEU A 1 396 ? 15.547 -0.913 -9.725 1.00 90.50 396 LEU A CA 1
ATOM 2971 C C . LEU A 1 396 ? 16.657 -1.939 -9.468 1.00 90.50 396 LEU A C 1
ATOM 2973 O O . LEU A 1 396 ? 16.792 -2.449 -8.355 1.00 90.50 396 LEU A O 1
ATOM 2977 N N . ARG A 1 397 ? 17.450 -2.269 -10.492 1.00 91.94 397 ARG A N 1
ATOM 2978 C CA . ARG A 1 397 ? 18.494 -3.304 -10.426 1.00 91.94 397 ARG A CA 1
ATOM 2979 C C . ARG A 1 397 ? 19.820 -2.798 -9.853 1.00 91.94 397 ARG A C 1
ATOM 2981 O O . ARG A 1 397 ? 20.543 -3.563 -9.233 1.00 91.94 397 ARG A O 1
ATOM 2988 N N . ASN A 1 398 ? 20.136 -1.522 -10.043 1.00 87.25 398 ASN A N 1
ATOM 2989 C CA . ASN A 1 398 ? 21.383 -0.889 -9.612 1.00 87.25 398 ASN A CA 1
ATOM 2990 C C . ASN A 1 398 ? 21.076 0.386 -8.811 1.00 87.25 398 ASN A C 1
ATOM 2992 O O . ASN A 1 398 ? 21.681 1.436 -9.042 1.00 87.25 398 ASN A O 1
ATOM 2996 N N . PHE A 1 399 ? 20.113 0.324 -7.887 1.00 80.94 399 PHE A N 1
ATOM 2997 C CA . PHE A 1 399 ? 19.741 1.477 -7.073 1.00 80.94 399 PHE A CA 1
ATOM 2998 C C .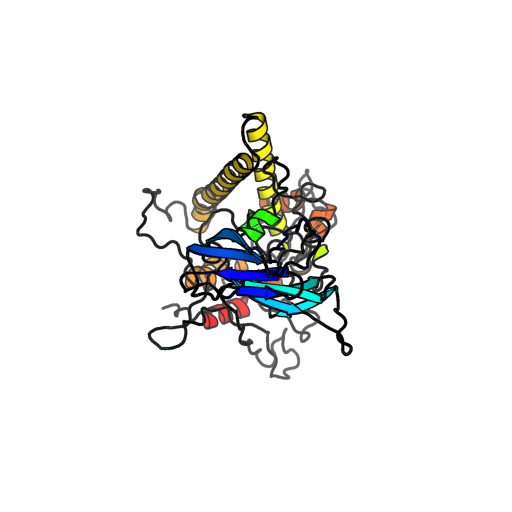 PHE A 1 399 ? 20.857 1.777 -6.070 1.00 80.94 399 PHE A C 1
ATOM 3000 O O . PHE A 1 399 ? 20.927 1.195 -4.989 1.00 80.94 399 PHE A O 1
ATOM 3007 N N . LEU A 1 400 ? 21.768 2.675 -6.430 1.00 61.84 400 LEU A N 1
ATOM 3008 C CA . LEU A 1 400 ? 22.887 3.052 -5.576 1.00 61.84 400 LEU A CA 1
ATOM 3009 C C . LEU A 1 400 ? 22.508 4.207 -4.647 1.00 61.84 400 LEU A C 1
ATOM 3011 O O . LEU A 1 400 ? 21.930 5.204 -5.077 1.00 61.84 400 LEU A O 1
ATOM 3015 N N . PHE A 1 401 ? 22.927 4.124 -3.383 1.00 63.06 401 PHE A N 1
ATOM 3016 C CA . PHE A 1 401 ? 22.783 5.226 -2.419 1.00 63.06 401 PHE A CA 1
ATOM 3017 C C . PHE A 1 401 ? 23.780 6.376 -2.671 1.00 63.06 401 PHE A C 1
ATOM 3019 O O . PHE A 1 401 ? 23.790 7.375 -1.953 1.00 63.06 401 PHE A O 1
ATOM 3026 N N . GLY A 1 402 ? 24.637 6.232 -3.686 1.00 55.97 402 GLY A N 1
ATOM 3027 C CA . GLY A 1 402 ? 25.705 7.155 -4.053 1.00 55.97 402 GLY A CA 1
ATOM 3028 C C . GLY A 1 402 ? 26.472 6.681 -5.300 1.00 55.97 402 GLY A C 1
ATOM 3029 O O . GLY A 1 402 ? 25.892 6.000 -6.143 1.00 55.97 402 GLY A O 1
ATOM 3030 N N . PRO A 1 403 ? 27.761 7.040 -5.470 1.00 39.53 403 PRO A N 1
ATOM 3031 C CA . PRO A 1 403 ? 28.586 6.505 -6.561 1.00 39.53 403 PRO A CA 1
ATOM 3032 C C . PRO A 1 403 ? 28.793 4.979 -6.420 1.00 39.53 403 PRO A C 1
ATOM 3034 O O . PRO A 1 403 ? 28.592 4.437 -5.329 1.00 39.53 403 PRO A O 1
ATOM 3037 N N . PRO A 1 404 ? 29.245 4.272 -7.475 1.00 60.34 404 PRO A N 1
ATOM 3038 C CA . PRO A 1 404 ? 29.573 2.847 -7.392 1.00 60.34 404 PRO A CA 1
ATOM 3039 C C . PRO A 1 404 ? 30.482 2.512 -6.199 1.00 60.34 404 PRO A C 1
ATOM 3041 O O . PRO A 1 404 ? 31.466 3.208 -5.938 1.00 60.34 404 PRO A O 1
ATOM 3044 N N . GLY A 1 405 ? 30.137 1.451 -5.466 1.00 42.50 405 GLY A N 1
ATOM 3045 C CA . GLY A 1 405 ? 30.792 1.038 -4.220 1.00 42.50 405 GLY A CA 1
ATOM 3046 C C . GLY A 1 405 ? 30.288 1.731 -2.943 1.00 42.50 405 GLY A C 1
ATOM 3047 O O . GLY A 1 405 ? 30.732 1.365 -1.856 1.00 42.50 405 GLY A O 1
ATOM 3048 N N . ALA A 1 406 ? 29.350 2.685 -3.032 1.00 62.53 406 ALA A N 1
ATOM 3049 C CA . ALA A 1 406 ? 28.752 3.366 -1.871 1.00 62.53 406 ALA A CA 1
ATOM 3050 C C . ALA A 1 406 ? 27.597 2.588 -1.203 1.00 62.53 406 ALA A C 1
ATOM 3052 O O . ALA A 1 406 ? 26.962 3.099 -0.280 1.00 62.53 406 ALA A O 1
ATOM 3053 N N . GLY A 1 407 ? 27.326 1.362 -1.659 1.00 66.69 407 GLY A N 1
ATOM 3054 C CA . GLY A 1 407 ? 26.156 0.584 -1.258 1.00 66.69 407 GLY A CA 1
ATOM 3055 C C . GLY A 1 407 ? 24.897 0.963 -2.042 1.00 66.69 407 GLY A C 1
ATOM 3056 O O . GLY A 1 407 ? 24.877 1.913 -2.827 1.00 66.69 407 GLY A O 1
ATOM 3057 N N . GLY A 1 408 ? 23.844 0.177 -1.856 1.00 77.69 408 GLY A N 1
ATOM 3058 C CA . GLY A 1 408 ? 22.604 0.298 -2.606 1.00 77.69 408 GLY A CA 1
ATOM 3059 C C . GLY A 1 408 ? 21.764 -0.967 -2.502 1.00 77.69 408 GLY A C 1
ATOM 3060 O O . GLY A 1 408 ? 22.059 -1.854 -1.700 1.00 77.69 408 GLY A O 1
ATOM 3061 N N . LEU A 1 409 ? 20.742 -1.045 -3.343 1.00 85.62 409 LEU A N 1
ATOM 3062 C CA . LEU A 1 409 ? 19.832 -2.172 -3.468 1.00 85.62 409 LEU A CA 1
ATOM 3063 C C . LEU A 1 409 ? 19.808 -2.658 -4.921 1.00 85.62 409 LEU A C 1
ATOM 3065 O O . LEU A 1 409 ? 19.913 -1.873 -5.861 1.00 85.62 409 LEU A O 1
ATOM 3069 N N . ASP A 1 410 ? 19.619 -3.961 -5.086 1.00 93.50 410 ASP A N 1
ATOM 3070 C CA . ASP A 1 410 ? 19.265 -4.580 -6.361 1.00 93.50 410 ASP A CA 1
ATOM 3071 C C . ASP A 1 410 ? 17.953 -5.331 -6.152 1.00 93.50 410 ASP A C 1
ATOM 3073 O O . ASP A 1 410 ? 17.925 -6.399 -5.533 1.00 93.50 410 ASP A O 1
ATOM 3077 N N . LEU A 1 411 ? 16.853 -4.775 -6.661 1.00 91.94 411 LEU A N 1
ATOM 3078 C CA . LEU A 1 411 ? 15.524 -5.353 -6.493 1.00 91.94 411 LEU A CA 1
ATOM 3079 C C . LEU A 1 411 ? 15.417 -6.758 -7.095 1.00 91.94 411 LEU A C 1
ATOM 3081 O O . LEU A 1 411 ? 14.700 -7.602 -6.560 1.00 91.94 411 LEU A O 1
ATOM 3085 N N . THR A 1 412 ? 16.158 -7.052 -8.163 1.00 94.88 412 THR A N 1
ATOM 3086 C CA . THR A 1 412 ? 16.168 -8.384 -8.779 1.00 94.88 412 THR A CA 1
ATOM 3087 C C . THR A 1 412 ? 16.851 -9.387 -7.859 1.00 94.88 412 THR A C 1
ATOM 3089 O O . THR A 1 412 ? 16.298 -10.456 -7.581 1.00 94.88 412 THR A O 1
ATOM 3092 N N . SER A 1 413 ? 18.012 -9.022 -7.313 1.00 96.00 413 SER A N 1
ATOM 3093 C CA . SER A 1 413 ? 18.707 -9.845 -6.323 1.00 96.00 413 SER A CA 1
ATOM 3094 C C . SER A 1 413 ? 17.876 -10.023 -5.043 1.00 96.00 413 SER A C 1
ATOM 3096 O O . SER A 1 413 ? 17.794 -11.138 -4.522 1.00 96.00 413 SER A O 1
ATOM 3098 N N . LEU A 1 414 ? 17.173 -8.979 -4.585 1.00 93.50 414 LEU A N 1
ATOM 3099 C CA . LEU A 1 414 ? 16.237 -9.048 -3.456 1.00 93.50 414 LEU A CA 1
ATOM 3100 C C . LEU A 1 414 ? 15.053 -9.986 -3.743 1.00 93.50 414 LEU A C 1
ATOM 3102 O O . LEU A 1 414 ? 14.683 -10.769 -2.869 1.00 93.50 414 LEU A O 1
ATOM 3106 N N . ASN A 1 415 ? 14.485 -9.974 -4.955 1.00 95.12 415 ASN A N 1
ATOM 3107 C CA . ASN A 1 415 ? 13.411 -10.895 -5.354 1.00 95.12 415 ASN A CA 1
ATOM 3108 C C . ASN A 1 415 ? 13.878 -12.355 -5.289 1.00 95.12 415 ASN A C 1
ATOM 3110 O O . ASN A 1 415 ? 13.210 -13.197 -4.689 1.00 95.12 415 ASN A O 1
ATOM 3114 N N . ILE A 1 416 ? 15.052 -12.651 -5.857 1.00 96.62 416 ILE A N 1
ATOM 3115 C CA . ILE A 1 416 ? 15.634 -14.001 -5.846 1.00 96.62 416 ILE A CA 1
ATOM 3116 C C . ILE A 1 416 ? 15.910 -14.451 -4.409 1.00 96.62 416 ILE A C 1
ATOM 3118 O O . ILE A 1 416 ? 15.565 -15.569 -4.021 1.00 96.62 416 ILE A O 1
ATOM 3122 N N . GLN A 1 417 ? 16.523 -13.584 -3.604 1.00 96.19 417 GLN A N 1
ATOM 3123 C CA . GLN A 1 417 ? 16.873 -13.899 -2.227 1.00 96.19 417 GLN A CA 1
ATOM 3124 C C . GLN A 1 417 ? 15.625 -14.058 -1.343 1.00 96.19 417 GLN A C 1
ATOM 3126 O O . GLN A 1 417 ? 15.581 -14.979 -0.529 1.00 96.19 417 GLN A O 1
ATOM 3131 N N . ARG A 1 418 ? 14.567 -13.263 -1.562 1.00 94.50 418 ARG A N 1
ATOM 3132 C CA . ARG A 1 418 ? 13.261 -13.455 -0.911 1.00 94.50 418 ARG A CA 1
ATOM 3133 C C . ARG A 1 418 ? 12.612 -14.778 -1.324 1.00 94.50 418 ARG A C 1
ATOM 3135 O O . ARG A 1 418 ? 12.066 -15.463 -0.470 1.00 94.50 418 ARG A O 1
ATOM 3142 N N . GLY A 1 419 ? 12.714 -15.187 -2.588 1.00 96.19 419 GLY A N 1
ATOM 3143 C CA . GLY A 1 419 ? 12.241 -16.505 -3.022 1.00 96.19 419 GLY A CA 1
ATOM 3144 C C . GLY A 1 419 ? 12.960 -17.661 -2.312 1.00 96.19 419 GLY A C 1
ATOM 3145 O O . GLY A 1 419 ? 12.322 -18.621 -1.880 1.00 96.19 419 GLY A O 1
ATOM 3146 N N . ARG A 1 420 ? 14.281 -17.543 -2.113 1.00 96.12 420 ARG A N 1
ATOM 3147 C CA . ARG A 1 420 ? 15.068 -18.504 -1.314 1.00 96.12 420 ARG A CA 1
ATOM 3148 C C . ARG A 1 420 ? 14.649 -18.502 0.154 1.00 96.12 420 ARG A C 1
ATOM 3150 O O . ARG A 1 420 ? 14.519 -19.566 0.748 1.00 96.12 420 ARG A O 1
ATOM 3157 N N . ASP A 1 421 ? 14.437 -17.319 0.722 1.00 94.38 421 ASP A N 1
ATOM 3158 C CA . ASP A 1 421 ? 14.006 -17.134 2.108 1.00 94.38 421 ASP A CA 1
ATOM 3159 C C . ASP A 1 421 ? 12.656 -17.810 2.385 1.00 94.38 421 ASP A C 1
ATOM 3161 O O . ASP A 1 421 ? 12.535 -18.574 3.344 1.00 94.38 421 ASP A O 1
ATOM 3165 N N . LEU A 1 422 ? 11.687 -17.591 1.494 1.00 93.31 422 LEU A N 1
ATOM 3166 C CA . LEU A 1 422 ? 10.349 -18.179 1.558 1.00 93.31 422 LEU A CA 1
ATOM 3167 C C . LEU A 1 422 ? 10.326 -19.683 1.236 1.00 93.31 422 LEU A C 1
ATOM 3169 O O . LEU A 1 422 ? 9.274 -20.310 1.334 1.00 93.31 422 LEU A O 1
ATOM 3173 N N . GLY A 1 423 ? 11.460 -20.270 0.840 1.00 94.06 423 GLY A N 1
ATOM 3174 C CA . GLY A 1 423 ? 11.55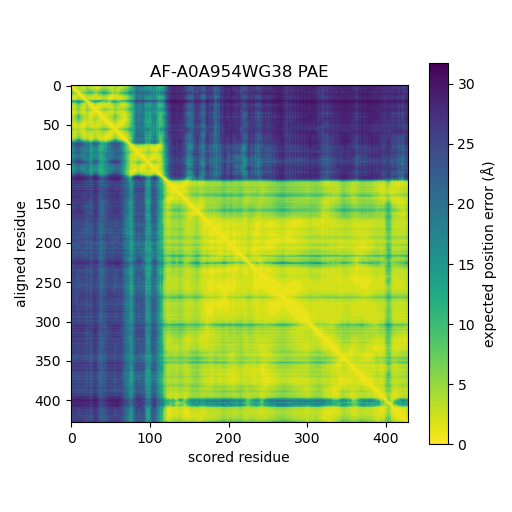1 -21.685 0.486 1.00 94.06 423 GLY A CA 1
ATOM 3175 C C . GLY A 1 423 ? 10.737 -22.048 -0.756 1.00 94.06 423 GLY A C 1
ATOM 3176 O O . GLY A 1 423 ? 10.149 -23.129 -0.802 1.00 94.06 423 GLY A O 1
ATOM 3177 N N . LEU A 1 424 ? 10.671 -21.150 -1.747 1.00 95.81 424 LEU A N 1
ATOM 3178 C CA . LEU A 1 424 ? 9.916 -21.399 -2.974 1.00 95.81 424 LEU A CA 1
ATOM 3179 C C . LEU A 1 424 ? 10.472 -22.619 -3.736 1.00 95.81 424 LEU A C 1
ATOM 3181 O O . LEU A 1 424 ? 11.687 -22.850 -3.728 1.00 95.81 424 LEU A O 1
ATOM 3185 N N . PRO A 1 425 ? 9.601 -23.400 -4.403 1.00 94.12 425 PRO A N 1
ATOM 3186 C CA . PRO A 1 425 ? 10.027 -24.557 -5.179 1.00 94.12 425 PRO A CA 1
ATOM 3187 C C . PRO A 1 425 ? 10.898 -24.155 -6.377 1.00 94.12 425 PRO A C 1
ATOM 3189 O O . PRO A 1 425 ? 10.929 -22.997 -6.802 1.00 94.12 425 PRO A O 1
ATOM 3192 N N . SER A 1 426 ? 11.596 -25.140 -6.948 1.00 95.06 426 SER A N 1
ATOM 3193 C CA . SER A 1 426 ? 12.248 -24.977 -8.247 1.00 95.06 426 SER A CA 1
ATOM 3194 C C . SER A 1 426 ? 11.230 -24.721 -9.358 1.00 95.06 426 SER A C 1
ATOM 3196 O O . SER A 1 426 ? 10.034 -24.945 -9.201 1.00 95.06 426 SER A O 1
ATOM 3198 N N . TYR A 1 427 ? 11.729 -24.263 -10.506 1.00 94.12 427 TYR A N 1
ATOM 3199 C CA . TYR A 1 427 ? 10.905 -24.064 -11.698 1.00 94.12 427 TYR A CA 1
ATOM 3200 C C . TYR A 1 427 ? 10.278 -25.369 -12.235 1.00 94.12 427 TYR A C 1
ATOM 3202 O O . TYR A 1 427 ? 9.133 -25.353 -12.678 1.00 94.12 427 TYR A O 1
ATOM 3210 N N . ASN A 1 428 ? 11.032 -26.476 -12.199 1.00 91.00 428 ASN A N 1
ATOM 3211 C CA . ASN A 1 428 ? 10.558 -27.832 -12.524 1.00 91.00 428 ASN A CA 1
ATOM 3212 C C . ASN A 1 428 ? 10.103 -28.548 -11.258 1.00 91.00 428 ASN A C 1
ATOM 3214 O O . ASN A 1 428 ? 9.256 -29.458 -11.392 1.00 91.00 428 ASN A O 1
#

Nearest PDB structures (foldseek):
  4c1m-assembly1_D  TM=8.616E-01  e=2.387E-20  Homo sapiens
  8ogi-assembly1_B  TM=8.552E-01  e=2.661E-20  Homo sapiens
  7qzr-assembly2_D  TM=8.491E-01  e=3.307E-20  Homo sapiens
  7d3f-assembly1_C  TM=8.225E-01  e=3.959E-18  Homo sapiens
  6wxu-assembly1_C  TM=8.890E-01  e=6.692E-17  Mus musculus

pLDDT: mean 89.23, std 11.16, range [39.53, 98.94]

Sequence (428 aa):
EVALNANDADGDSVTYSLRAAAGLPNMRLTADHRLAITPAPDQLGSYTFEVVASDGAAEVSRTVSLEVIADPIATTRISGTVLDTDGTPLANVPLEVGRFQTMTAADGSFTLELPSFTVPTEPFDIAVPIGDPQFDPFAEGGKTIPLDRAGYDITTGVSVSNPRQFPNLVTAFIDASAVYGSNDARATALRTNDGTGKLKTSPGDLLPLNDLASFPDGTLENENNSPRDPATLFAAGDVRANDNPALASLHTLLVREHNRRADELALADSNLTGEQLYQLSRRWVSAILQQITYNEFLPLLLGESALPAYSGYDETVDPEISALFSGAAFRFGHSLASSEMVLLDENNDPLAESPLSLRDAFFNPKPLKDDGIEPLLLGLTTQVVEELDAQVIDDLRNFLFGPPGAGGLDLTSLNIQRGRDLGLPSYN

Solvent-accessible surface area (backbone atoms only — not comparable to full-atom values): 24900 Å² total; per-residue (Å²): 114,46,82,64,87,82,84,55,94,90,68,59,75,70,44,79,49,79,49,66,93,72,87,74,54,48,63,47,79,46,98,85,43,26,45,40,72,61,58,54,93,84,46,62,47,79,45,68,35,28,47,34,42,28,63,85,86,57,76,51,72,44,81,44,81,46,77,38,72,78,73,90,65,72,46,43,74,51,70,52,67,44,55,49,99,88,66,49,53,38,50,71,44,81,46,75,62,86,97,45,70,42,52,21,38,82,75,3,35,37,69,38,79,37,54,66,55,72,57,75,57,48,85,57,55,43,79,47,59,69,46,32,75,53,62,24,59,81,48,77,51,90,40,64,35,85,38,67,39,73,46,38,44,85,93,34,52,80,42,91,94,37,55,69,42,65,71,76,91,54,66,66,62,78,61,44,33,59,62,45,20,65,47,69,69,54,35,56,63,48,34,60,84,77,55,60,27,32,62,49,56,33,87,89,65,32,46,21,43,29,24,61,90,69,25,76,94,52,62,72,82,59,68,65,102,50,101,64,64,63,53,71,35,61,49,59,23,33,42,58,43,39,53,30,49,68,56,34,32,55,50,23,52,54,51,47,51,32,38,53,41,11,52,53,48,48,73,73,40,78,84,59,48,22,66,54,29,27,53,55,19,49,53,49,53,16,48,50,54,43,46,45,42,69,71,48,51,44,30,72,74,67,37,82,76,67,65,79,80,89,88,72,92,61,92,86,62,81,70,70,74,50,65,59,44,76,43,48,62,72,50,54,60,60,19,29,48,53,64,54,43,50,30,23,48,100,84,70,46,72,40,94,72,42,61,39,44,41,70,73,29,50,64,34,55,59,63,47,74,75,64,43,47,61,25,43,52,50,18,67,76,70,58,80,65,40,68,84,60,97,54,59,46,56,63,48,45,59,30,51,77,52,62,70,50,61,45,49,48,33,53,60,60,50,42,55,51,46,25,59,68,72,62,57,79,74,98,123

Foldseek 3Di:
DAADDDDDPVRADKDKDKAAPDLAADWDQDPRRDIGGDGDQVSAAKGKIWIWIDSPPDIDIDIDIDGHHHDPALWDKDKDFDADPVRQGDWQDWDDDPLWIDTQHPRRIDITTHHNFDFPWDWLWDFDDQCDVFAHVPRPGPTTATDTFAGWDPVACPDPVGRTHHDDPADLALLPLQAQARDPVSNVLQCPPPFLLAGDADPPLFAAFQDCVSGVPHGDQADDPDPDDSRRFGRGSDRCCLQFLLSSLVSSVLSVQLSVQSVVVCVVDVVDTSNNSNVVSSNVSSVVSVCCVPPPVCCVVVNVPNDDDDPDDDPPDDSHDDCCCVLPVVCLVQQQADQWQFFADPVRHTDPCPTDGSLNRGSDCVCCVPPNSVRRVSRVVPDGTHDRDPDGDCCQQNVAPDGRNNHGDGNVSVSVSNCVSNVPDDPD

Secondary structure (DSSP, 8-state):
-EE-----SS-PPPEEEEE-SS---SEEE-TTSEEEE---TT--EEEEEEEEEE-SS-EEEEEEEEEEPPPS--EEEEEEE-B-TTS-B-SS-EEEETTEEEE--TTSEEEEEEESS---PPB--EEPPTT-TTT-TT-----EE--BPPP--TTSSSBTTB------SS-SSSS-HHHH-SSHHHHHHTB--SSS-PBP-BGGGBPPBSSTTT-TT-PPP----SS--GGGSB--SSTTTTS-HHHHHHHHHHHHHHHHHHHHHHHH-TT--HHHHHHHHHHHHHHHHHHHIIIIIHHHHH-TTSSPPP----TTS--PPPHHHHHTGGGGHHHH--SEE--B-TTSPBPTTPSEEHHHHTT--HHHHHH-SHHHHHHHHHSPPPPSSS---HHHHSEESSSTTS-EE-HHHHHHHHHHHTTPPP--

Radius of gyration: 27.74 Å; Cα contacts (8 Å, |Δi|>4): 715; chains: 1; bounding box: 69×54×87 Å